Protein AF-0000000074814383 (afdb_homodimer)

pLDDT: mean 72.84, std 32.02, range [15.26, 98.88]

Organism: Zingiber officinale (NCBI:txid94328)

Radius of gyration: 35.26 Å; Cα contacts (8 Å, |Δi|>4): 944; chains: 2; bounding box: 101×92×84 Å

Foldseek 3Di:
DDDDDDPDDDDDDPDDPPPCVVVCPDDDDDDDDDCPVPVPPPPPPVPVCPVPPPPCPVPVPQPFDKDKDKWKWKAFDPLLPPVGQKDWPDQDPPLVQVQSAFIKMWGKTFIARDQDPPGDTFFIKTWMFHSHDSHHVKGKIWIKTAGCDDPQHPKIWTWIDMDDPDDAQDKDKIWTDAMDDVTGQKTFMKIKGFHDDDPTMTMIMIMTIITTD/DDDDDDDDPDDDPDDDPPPCPPPCPDDDDDDDDDDPPPPPPPPPPPPPPPPPPPPCPVPVPLPQDKDKDKWKWKAFDVVLPPPGQKDWPDQDPPLPQVASAFIKMWGKTFIARDQDPPGDTFFIKTWMFHRHDSHHVKGKTWIKTAGCDDPQHPKIWTWIDMDDPDDAQDKDKIWTDAMDDVTGQKTWMKIKGWHDDDPTMTMIMIMTIITHD

Secondary structure (DSSP, 8-state):
----------------------------------------------------------------EEEEEEEEEEEE-GGGGGG-SEEEEE--TT-SSSS-TT-EEEEEEEEESSSSTTSPEEEEEEEEEEE--SSSS-EEEEEEEEE-SGGGTT-EEEEEEEE----TT-EEEEEEEEEEGGGTTEEEEEEEEEEEE-SSEEEEEEEEEEEE-/-----------------------------------------------------------------EEEEEEEEEEE-GGGGGG-SEEEEE--TT-SSSS-TT-EEEEEEEEESSSSTTSPEEEEEEEEEEE--SSSS-EEEEEEEEE-SGGGTT-EEEEEEEE----TT-EEEEEEEEEEGGGTT-EEEEEEEEEEE-SSEEEEEEEEEEE--

Solvent-accessible surface area (backbone atoms only — not comparable to full-atom values): 23640 Å² total; per-residue (Å²): 142,72,97,72,86,80,88,61,87,81,78,83,80,82,69,67,89,62,82,62,77,67,76,68,75,71,86,83,82,78,81,83,72,81,73,74,72,71,76,70,72,71,70,70,69,71,69,71,71,71,68,71,72,68,68,73,68,65,68,64,77,46,60,77,40,79,45,78,48,72,35,17,40,45,36,28,34,60,77,40,53,90,70,30,29,36,44,72,76,32,74,53,81,77,58,74,69,75,11,48,47,29,20,28,35,38,37,56,24,44,22,17,65,38,90,51,90,83,38,58,71,38,30,33,44,38,40,36,38,36,21,18,22,73,81,38,63,19,26,36,30,47,37,33,42,39,26,69,35,75,96,49,43,79,15,31,37,32,34,38,33,62,41,69,78,61,60,81,65,41,76,46,58,22,9,23,50,25,35,35,70,88,29,49,62,23,26,16,34,34,39,38,26,38,76,45,77,59,86,38,35,40,32,28,41,35,41,36,41,37,36,31,87,129,87,82,86,78,87,90,75,91,74,89,72,94,72,87,71,91,66,85,69,79,74,76,77,74,76,81,83,91,84,87,84,80,83,77,74,77,70,74,77,72,76,69,74,71,73,70,71,73,70,73,69,74,66,69,70,66,67,63,70,71,40,59,75,40,76,44,78,48,71,36,17,41,45,35,27,34,60,78,39,53,92,69,30,28,34,44,70,40,37,72,61,80,76,59,77,67,76,11,48,48,62,21,28,34,23,25,39,23,44,24,17,6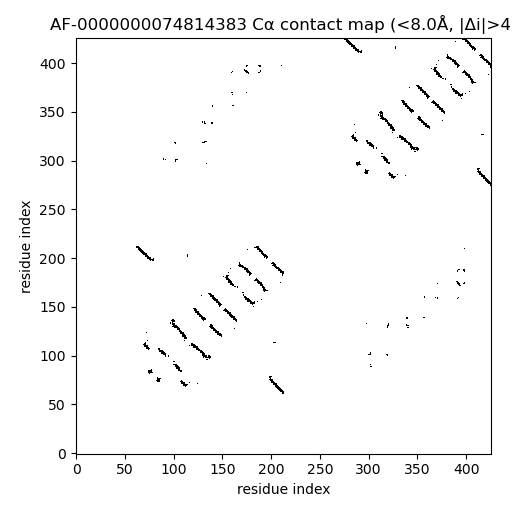7,38,89,52,91,82,39,59,70,37,29,33,43,27,25,38,35,35,22,70,25,79,82,38,63,18,28,45,28,46,38,33,43,39,27,70,35,76,97,47,43,77,15,32,38,29,35,40,33,61,40,67,79,61,59,81,66,40,76,49,64,29,38,30,48,14,7,19,71,88,30,46,40,22,33,43,38,34,38,38,26,37,76,45,76,59,84,38,36,39,32,28,42,36,42,38,41,38,37,34,87

InterPro domains:
  IPR004265 Dirigent protein [PF03018] (68-210)
  IPR004265 Dirigent protein [PTHR21495] (55-201)
  IPR044859 Allene oxide cyclase/Dirigent protein [G3DSA:2.40.480.10] (53-207)

Structure (mmCIF, N/CA/C/O backbone):
data_AF-0000000074814383-model_v1
#
loop_
_entity.id
_entity.type
_entity.pdbx_description
1 polymer 'Dirigent protein'
#
loop_
_atom_site.group_PDB
_atom_site.id
_atom_site.type_symbol
_atom_site.label_atom_id
_atom_site.label_alt_id
_atom_site.label_comp_id
_atom_site.label_asym_id
_atom_site.label_entity_id
_atom_site.label_seq_id
_atom_site.pdbx_PDB_ins_code
_atom_site.Cartn_x
_atom_site.Cartn_y
_atom_site.Cartn_z
_atom_site.occupancy
_atom_site.B_iso_or_equiv
_atom_site.auth_seq_id
_atom_site.auth_comp_id
_atom_site.auth_asym_id
_atom_site.auth_atom_id
_atom_site.pdbx_PDB_model_num
ATOM 1 N N . MET A 1 1 ? -51.219 -28.203 -26.156 1 17.48 1 MET A N 1
ATOM 2 C CA . MET A 1 1 ? -51.688 -29.484 -25.672 1 17.48 1 MET A CA 1
ATOM 3 C C . MET A 1 1 ? -51.25 -29.734 -24.234 1 17.48 1 MET A C 1
ATOM 5 O O . MET A 1 1 ? -52.062 -29.953 -23.344 1 17.48 1 MET A O 1
ATOM 9 N N . ALA A 1 2 ? -50.219 -30.625 -23.969 1 15.66 2 ALA A N 1
ATOM 10 C CA . ALA A 1 2 ? -50.094 -31.812 -23.125 1 15.66 2 ALA A CA 1
ATOM 11 C C . ALA A 1 2 ? -49.5 -31.453 -21.766 1 15.66 2 ALA A C 1
ATOM 13 O O . ALA A 1 2 ? -50 -31.906 -20.734 1 15.66 2 ALA A O 1
ATOM 14 N N . PHE A 1 3 ? -48.125 -31.188 -21.625 1 19.36 3 PHE A N 1
ATOM 15 C CA . PHE A 1 3 ? -47.438 -32.188 -20.797 1 19.36 3 PHE A CA 1
ATOM 16 C C . PHE A 1 3 ? -47.844 -32.031 -19.328 1 19.36 3 PHE A C 1
ATOM 18 O O . PHE A 1 3 ? -47.906 -30.922 -18.812 1 19.36 3 PHE A O 1
ATOM 25 N N . HIS A 1 4 ? -48.406 -33 -18.625 1 17.36 4 HIS A N 1
ATOM 26 C CA . HIS A 1 4 ? -48.969 -33.656 -17.453 1 17.36 4 HIS A CA 1
ATOM 27 C C . HIS A 1 4 ? -48 -33.562 -16.266 1 17.36 4 HIS A C 1
ATOM 29 O O . HIS A 1 4 ? -48.438 -33.312 -15.133 1 17.36 4 HIS A O 1
ATOM 35 N N . ASN A 1 5 ? -46.719 -34.094 -16.469 1 17.94 5 ASN A N 1
ATOM 36 C CA . ASN A 1 5 ? -46.375 -35.062 -15.43 1 17.94 5 ASN A CA 1
ATOM 37 C C . ASN A 1 5 ? -46.344 -34.406 -14.055 1 17.94 5 ASN A C 1
ATOM 39 O O . ASN A 1 5 ? -46.219 -33.188 -13.938 1 17.94 5 ASN A O 1
ATOM 43 N N . ALA A 1 6 ? -45.625 -35.125 -13.055 1 17.23 6 ALA A N 1
ATOM 44 C CA . ALA A 1 6 ? -45.625 -36 -11.898 1 17.23 6 ALA A CA 1
ATOM 45 C C . ALA A 1 6 ? -45 -35.344 -10.672 1 17.23 6 ALA A C 1
ATOM 47 O O . ALA A 1 6 ? -43.875 -34.906 -10.711 1 17.23 6 ALA A O 1
ATOM 48 N N . LEU A 1 7 ? -45.75 -34.531 -9.836 1 19.3 7 LEU A N 1
ATOM 49 C CA . LEU A 1 7 ? -45.781 -34.062 -8.461 1 19.3 7 LEU A CA 1
ATOM 50 C C . LEU A 1 7 ? -45.25 -35.125 -7.508 1 19.3 7 LEU A C 1
ATOM 52 O O . LEU A 1 7 ? -45.312 -34.938 -6.289 1 19.3 7 LEU A O 1
ATOM 56 N N . LEU A 1 8 ? -44.844 -36.406 -8.023 1 17.88 8 LEU A N 1
ATOM 57 C CA . LEU A 1 8 ? -45.062 -37.531 -7.117 1 17.88 8 LEU A CA 1
ATOM 58 C C . LEU A 1 8 ? -44.094 -37.438 -5.938 1 17.88 8 LEU A C 1
ATOM 60 O O . LEU A 1 8 ? -44.25 -38.156 -4.945 1 17.88 8 LEU A O 1
ATOM 64 N N . ILE A 1 9 ? -43 -36.781 -6.012 1 18.44 9 ILE A N 1
ATOM 65 C CA . ILE A 1 9 ? -42 -37.594 -5.309 1 18.44 9 ILE A CA 1
ATOM 66 C C . ILE A 1 9 ? -42.5 -37.906 -3.893 1 18.44 9 ILE A C 1
ATOM 68 O O . ILE A 1 9 ? -42.969 -37 -3.184 1 18.44 9 ILE A O 1
ATOM 72 N N . HIS A 1 10 ? -42.438 -39.219 -3.395 1 17.7 10 HIS A N 1
ATOM 73 C CA . HIS A 1 10 ? -42.812 -40.219 -2.434 1 17.7 10 HIS A CA 1
ATOM 74 C C . HIS A 1 10 ? -42.469 -39.812 -1.01 1 17.7 10 HIS A C 1
ATOM 76 O O . HIS A 1 10 ? -41.625 -38.938 -0.806 1 17.7 10 HIS A O 1
ATOM 82 N N . ALA A 1 11 ? -42.938 -40.625 0.045 1 18.5 11 ALA A N 1
ATOM 83 C CA . ALA A 1 11 ? -43.375 -41.062 1.364 1 18.5 11 ALA A CA 1
ATOM 84 C C . ALA A 1 11 ? -42.188 -41.281 2.295 1 18.5 11 ALA A C 1
ATOM 86 O O . ALA A 1 11 ? -42.375 -41.469 3.5 1 18.5 11 ALA A O 1
ATOM 87 N N . LEU A 1 12 ? -40.844 -41.312 1.783 1 18.94 12 LEU A N 1
ATOM 88 C CA . LEU A 1 12 ? -40.219 -42.375 2.561 1 18.94 12 LEU A CA 1
ATOM 89 C C . LEU A 1 12 ? -40.438 -42.156 4.055 1 18.94 12 LEU A C 1
ATOM 91 O O . LEU A 1 12 ? -40.625 -41.031 4.504 1 18.94 12 LEU A O 1
ATOM 95 N N . PHE A 1 13 ? -40.062 -43.25 4.871 1 19.45 13 PHE A N 1
ATOM 96 C CA . PHE A 1 13 ? -40.188 -44.156 6.02 1 19.45 13 PHE A CA 1
ATOM 97 C C . PHE A 1 13 ? -39.531 -43.562 7.25 1 19.45 13 PHE A C 1
ATOM 99 O O . PHE A 1 13 ? -38.312 -43.375 7.273 1 19.45 13 PHE A O 1
ATOM 106 N N . ILE A 1 14 ? -40.062 -42.5 7.926 1 20.95 14 ILE A N 1
ATOM 107 C CA . ILE A 1 14 ? -39.781 -41.938 9.25 1 20.95 14 ILE A CA 1
ATOM 108 C C . ILE A 1 14 ? -39.594 -43.062 10.258 1 20.95 14 ILE A C 1
ATOM 110 O O . ILE A 1 14 ? -39.781 -42.875 11.461 1 20.95 14 ILE A O 1
ATOM 114 N N . GLU A 1 15 ? -39.625 -44.375 9.656 1 20.7 15 GLU A N 1
ATOM 115 C CA . GLU A 1 15 ? -40.125 -45.344 10.617 1 20.7 15 GLU A CA 1
ATOM 116 C C . GLU A 1 15 ? -39.406 -45.219 11.961 1 20.7 15 GLU A C 1
ATOM 118 O O . GLU A 1 15 ? -38.375 -44.531 12.062 1 20.7 15 GLU A O 1
ATOM 123 N N . HIS A 1 16 ? -39.406 -46.375 12.75 1 21.62 16 HIS A N 1
ATOM 124 C CA . HIS A 1 16 ? -39.688 -47.062 14.008 1 21.62 16 HIS A CA 1
ATOM 125 C C . HIS A 1 16 ? -38.438 -47.125 14.883 1 21.62 16 HIS A C 1
ATOM 127 O O . HIS A 1 16 ? -38.406 -47.844 15.883 1 21.62 16 HIS A O 1
ATOM 133 N N . LEU A 1 17 ? -37.25 -46.531 14.469 1 21.17 17 LEU A N 1
ATOM 134 C CA . LEU A 1 17 ? -36.25 -47.188 15.281 1 21.17 17 LEU A CA 1
ATOM 135 C C . LEU A 1 17 ? -36.625 -47.156 16.766 1 21.17 17 LEU A C 1
ATOM 137 O O . LEU A 1 17 ? -36.875 -46.062 17.312 1 21.17 17 LEU A O 1
ATOM 141 N N . GLY A 1 18 ? -37.219 -48.094 17.328 1 20.77 18 GLY A N 1
ATOM 142 C CA . GLY A 1 18 ? -37.875 -48.719 18.453 1 20.77 18 GLY A CA 1
ATOM 143 C C . GLY A 1 18 ? -37.094 -48.594 19.75 1 20.77 18 GLY A C 1
ATOM 144 O O . GLY A 1 18 ? -37.375 -49.312 20.703 1 20.77 18 GLY A O 1
ATOM 145 N N . ILE A 1 19 ? -35.875 -47.938 19.656 1 19.91 19 ILE A N 1
ATOM 146 C CA . ILE A 1 19 ? -35.125 -48.406 20.812 1 19.91 19 ILE A CA 1
ATOM 147 C C . ILE A 1 19 ? -35.875 -48.031 22.094 1 19.91 19 ILE A C 1
ATOM 149 O O . ILE A 1 19 ? -36.125 -46.875 22.375 1 19.91 19 ILE A O 1
ATOM 153 N N . ASN A 1 20 ? -36.719 -48.75 22.422 1 20.67 20 ASN A N 1
ATOM 154 C CA . ASN A 1 20 ? -37.625 -48.781 23.594 1 20.67 20 ASN A CA 1
ATOM 155 C C . ASN A 1 20 ? -36.844 -48.719 24.891 1 20.67 20 ASN A C 1
ATOM 157 O O . ASN A 1 20 ? -36.094 -49.656 25.234 1 20.67 20 ASN A O 1
ATOM 161 N N . ILE A 1 21 ? -36.062 -47.719 25.031 1 19.41 21 ILE A N 1
ATOM 162 C CA . ILE A 1 21 ? -35.25 -47.812 26.25 1 19.41 21 ILE A CA 1
ATOM 163 C C . ILE A 1 21 ? -36.156 -48.094 27.453 1 19.41 21 ILE A C 1
ATOM 165 O O . ILE A 1 21 ? -36.969 -47.25 27.812 1 19.41 21 ILE A O 1
ATOM 169 N N . ALA A 1 22 ? -36.656 -49.219 27.344 1 18.52 22 ALA A N 1
ATOM 170 C CA . ALA A 1 22 ? -37.594 -49.688 28.375 1 18.52 22 ALA A CA 1
ATOM 171 C C . ALA A 1 22 ? -36.969 -49.562 29.766 1 18.52 22 ALA A C 1
ATOM 173 O O . ALA A 1 22 ? -35.875 -50.156 30 1 18.52 22 ALA A O 1
ATOM 174 N N . TYR A 1 23 ? -36.812 -48.312 30.281 1 19.41 23 TYR A N 1
ATOM 175 C CA . TYR A 1 23 ? -36.281 -48.156 31.625 1 19.41 23 TYR A CA 1
ATOM 176 C C . TYR A 1 23 ? -36.969 -49.156 32.594 1 19.41 23 TYR A C 1
ATOM 178 O O . TYR A 1 23 ? -38.156 -49.031 32.844 1 19.41 23 TYR A O 1
ATOM 186 N N . LEU A 1 24 ? -36.688 -50.375 32.219 1 18.77 24 LEU A N 1
ATOM 187 C CA . LEU A 1 24 ? -37.344 -51.375 33.062 1 18.77 24 LEU A CA 1
ATOM 188 C C . LEU A 1 24 ? -37.062 -51.125 34.531 1 18.77 24 LEU A C 1
ATOM 190 O O . LEU A 1 24 ? -35.906 -51.188 34.969 1 18.77 24 LEU A O 1
ATOM 194 N N . VAL A 1 25 ? -37.75 -50.188 35.125 1 23.28 25 VAL A N 1
ATOM 195 C CA . VAL A 1 25 ? -37.688 -49.938 36.562 1 23.28 25 VAL A CA 1
ATOM 196 C C . VAL A 1 25 ? -37.969 -51.219 37.312 1 23.28 25 VAL A C 1
ATOM 198 O O . VAL A 1 25 ? -39.094 -51.688 37.375 1 23.28 25 VAL A O 1
ATOM 201 N N . HIS A 1 26 ? -37.219 -52.312 36.844 1 19.89 26 HIS A N 1
ATOM 202 C CA . HIS A 1 26 ? -37.812 -53.469 37.5 1 19.89 26 HIS A CA 1
ATOM 203 C C . HIS A 1 26 ? -37.875 -53.25 39.031 1 19.89 26 HIS A C 1
ATOM 205 O O . HIS A 1 26 ? -37.438 -52.188 39.5 1 19.89 26 HIS A O 1
ATOM 211 N N . PRO A 1 27 ? -37.25 -54.375 39.688 1 21.23 27 PRO A N 1
ATOM 212 C CA . PRO A 1 27 ? -37.938 -55.375 40.5 1 21.23 27 PRO A CA 1
ATOM 213 C C . PRO A 1 27 ? -38.031 -54.969 41.969 1 21.23 27 PRO A C 1
ATOM 215 O O . PRO A 1 27 ? -39.125 -54.969 42.562 1 21.23 27 PRO A O 1
ATOM 218 N N . THR A 1 28 ? -37.062 -55.344 42.812 1 22.78 28 THR A N 1
ATOM 219 C CA . THR A 1 28 ? -37.156 -56.375 43.844 1 22.78 28 THR A CA 1
ATOM 220 C C . THR A 1 28 ? -37.344 -55.75 45.219 1 22.78 28 THR A C 1
ATOM 222 O O . THR A 1 28 ? -37 -54.594 45.438 1 22.78 28 THR A O 1
ATOM 225 N N . THR A 1 29 ? -37.781 -56.656 46.25 1 25.34 29 THR A N 1
ATOM 226 C CA . THR A 1 29 ? -38.469 -56.781 47.531 1 25.34 29 THR A CA 1
ATOM 227 C C . THR A 1 29 ? -37.625 -56.219 48.688 1 25.34 29 THR A C 1
ATOM 229 O O . THR A 1 29 ? -38.125 -55.969 49.781 1 25.34 29 THR A O 1
ATOM 232 N N . MET A 1 30 ? -36.219 -56.188 48.531 1 23.22 30 MET A N 1
ATOM 233 C CA . MET A 1 30 ? -35.562 -56.719 49.719 1 23.22 30 MET A CA 1
ATOM 234 C C . MET A 1 30 ? -35.812 -55.812 50.906 1 23.22 30 MET A C 1
ATOM 236 O O . MET A 1 30 ? -36.062 -54.625 50.75 1 23.22 30 MET A O 1
ATOM 240 N N . GLN A 1 31 ? -35.719 -56.5 52.156 1 26.08 31 GLN A N 1
ATOM 241 C CA . GLN A 1 31 ? -36.125 -56.312 53.531 1 26.08 31 GLN A CA 1
ATOM 242 C C . GLN A 1 31 ? -35.562 -55.031 54.125 1 26.08 31 GLN A C 1
ATOM 244 O O . GLN A 1 31 ? -34.719 -54.375 53.5 1 26.08 31 GLN A O 1
ATOM 249 N N . MET A 1 32 ? -35.312 -55.156 55.469 1 25.94 32 MET A N 1
ATOM 250 C CA . MET A 1 32 ? -35.656 -54.344 56.625 1 25.94 32 MET A CA 1
ATOM 251 C C . MET A 1 32 ? -34.625 -53.219 56.812 1 25.94 32 MET A C 1
ATOM 253 O O . MET A 1 32 ? -34.75 -52.406 57.719 1 25.94 32 MET A O 1
ATOM 257 N N . ALA A 1 33 ? -33.375 -53.469 56.406 1 26.64 33 ALA A N 1
ATOM 258 C CA . ALA A 1 33 ? -32.219 -52.938 57.125 1 26.64 33 ALA A CA 1
ATOM 259 C C . ALA A 1 33 ? -32.281 -51.406 57.188 1 26.64 33 ALA A C 1
ATOM 261 O O . ALA A 1 33 ? -32.75 -50.781 56.219 1 26.64 33 ALA A O 1
ATOM 262 N N . SER A 1 34 ? -32.062 -50.844 58.344 1 29.64 34 SER A N 1
ATOM 263 C CA . SER A 1 34 ? -32.125 -49.469 58.844 1 29.64 34 SER A CA 1
ATOM 264 C C . SER A 1 34 ? -31.203 -48.531 58.062 1 29.64 34 SER A C 1
ATOM 266 O O . SER A 1 34 ? -30.016 -48.844 57.906 1 29.64 34 SER A O 1
ATOM 268 N N . SER A 1 35 ? -31.641 -47.938 57.031 1 29.52 35 SER A N 1
ATOM 269 C CA . SER A 1 35 ? -30.938 -47.344 55.906 1 29.52 35 SER A CA 1
ATOM 270 C C . SER A 1 35 ? -30.172 -46.094 56.344 1 29.52 35 SER A C 1
ATOM 272 O O . SER A 1 35 ? -30.781 -45.094 56.781 1 29.52 35 SER A O 1
ATOM 274 N N . LEU A 1 36 ? -29.203 -46.25 57.312 1 30.02 36 LEU A N 1
ATOM 275 C CA . LEU A 1 36 ? -28.422 -45.094 57.719 1 30.02 36 LEU A CA 1
ATOM 276 C C . LEU A 1 36 ? -27.984 -44.281 56.5 1 30.02 36 LEU A C 1
ATOM 278 O O . LEU A 1 36 ? -27.375 -44.844 55.594 1 30.02 36 LEU A O 1
ATOM 282 N N . SER A 1 37 ? -28.859 -43.5 56.031 1 30.08 37 SER A N 1
ATOM 283 C CA . SER A 1 37 ? -28.688 -42.719 54.812 1 30.08 37 SER A CA 1
ATOM 284 C C . SER A 1 37 ? -27.438 -41.844 54.875 1 30.08 37 SER A C 1
ATOM 286 O O . SER A 1 37 ? -27.328 -40.969 55.75 1 30.08 37 SER A O 1
ATOM 288 N N . SER A 1 38 ? -26.234 -42.531 55.062 1 30.94 38 SER A N 1
ATOM 289 C CA . SER A 1 38 ? -25.016 -41.719 55.031 1 30.94 38 SER A CA 1
ATOM 290 C C . SER A 1 38 ? -25 -40.812 53.812 1 30.94 38 SER A C 1
ATOM 292 O O . SER A 1 38 ? -25.203 -41.25 52.688 1 30.94 38 SER A O 1
ATOM 294 N N . SER A 1 39 ? -25.672 -39.625 53.938 1 31.91 39 SER A N 1
ATOM 295 C CA . SER A 1 39 ? -25.609 -38.594 52.938 1 31.91 39 SER A CA 1
ATOM 296 C C . SER A 1 39 ? -24.188 -38.375 52.438 1 31.91 39 SER A C 1
ATOM 298 O O . SER A 1 39 ? -23.312 -37.969 53.188 1 31.91 39 SER A O 1
ATOM 300 N N . SER A 1 40 ? -23.609 -39.406 51.781 1 31.94 40 SER A N 1
ATOM 301 C CA . SER A 1 40 ? -22.344 -39.219 51.094 1 31.94 40 SER A CA 1
ATOM 302 C C . SER A 1 40 ? -22.391 -37.969 50.219 1 31.94 40 SER A C 1
ATOM 304 O O . SER A 1 40 ? -23.203 -37.844 49.312 1 31.94 40 SER A O 1
ATOM 306 N N . SER A 1 41 ? -22.344 -36.781 50.906 1 33.09 41 SER A N 1
ATOM 307 C CA . SER A 1 41 ? -22.094 -35.562 50.125 1 33.09 41 SER A CA 1
ATOM 308 C C . SER A 1 41 ? -21.078 -35.812 49.031 1 33.09 41 SER A C 1
ATOM 310 O O . SER A 1 41 ? -19.969 -36.281 49.281 1 33.09 41 SER A O 1
ATOM 312 N N . PHE A 1 42 ? -21.625 -36.312 47.906 1 33.22 42 PHE A N 1
ATOM 313 C CA . PHE A 1 42 ? -20.828 -36.312 46.688 1 33.22 42 PHE A CA 1
ATOM 314 C C . PHE A 1 42 ? -20.062 -35 46.531 1 33.22 42 PHE A C 1
ATOM 316 O O . PHE A 1 42 ? -20.672 -33.938 46.375 1 33.22 42 PHE A O 1
ATOM 323 N N . VAL A 1 43 ? -19.109 -34.844 47.438 1 30.98 43 VAL A N 1
ATOM 324 C CA . VAL A 1 43 ? -18.125 -33.844 47.031 1 30.98 43 VAL A CA 1
ATOM 325 C C . VAL A 1 43 ? -17.781 -34.031 45.531 1 30.98 43 VAL A C 1
ATOM 327 O O . VAL A 1 43 ? -17.172 -35.031 45.156 1 30.98 43 VAL A O 1
ATOM 330 N N . VAL A 1 44 ? -18.828 -33.688 44.688 1 30.58 44 VAL A N 1
ATOM 331 C CA . VAL A 1 44 ? -18.406 -33.5 43.312 1 30.58 44 VAL A CA 1
ATOM 332 C C . VAL A 1 44 ? -17.062 -32.781 43.281 1 30.58 44 VAL A C 1
ATOM 334 O O . VAL A 1 44 ? -16.953 -31.609 43.688 1 30.58 44 VAL A O 1
ATOM 337 N N . VAL A 1 45 ? -16.047 -33.531 43.75 1 29.16 45 VAL A N 1
ATOM 338 C CA . VAL A 1 45 ? -14.742 -33.031 43.312 1 29.16 45 VAL A CA 1
ATOM 339 C C . VAL A 1 45 ? -14.812 -32.625 41.844 1 29.16 45 VAL A C 1
ATOM 341 O O . VAL A 1 45 ? -14.977 -33.469 40.969 1 29.16 45 VAL A O 1
ATOM 344 N N . VAL A 1 46 ? -15.516 -31.438 41.656 1 30.25 46 VAL A N 1
ATOM 345 C CA . VAL A 1 46 ? -15.219 -30.766 40.406 1 30.25 46 VAL A CA 1
ATOM 346 C C . VAL A 1 46 ? -13.727 -30.891 40.094 1 30.25 46 VAL A C 1
ATOM 348 O O . VAL A 1 46 ? -12.898 -30.266 40.75 1 30.25 46 VAL A O 1
ATOM 351 N N . VAL A 1 47 ? -13.266 -32.156 39.938 1 30.58 47 VAL A N 1
ATOM 352 C CA . VAL A 1 47 ? -12.008 -32.219 39.188 1 30.58 47 VAL A CA 1
ATOM 353 C C . VAL A 1 47 ? -12.055 -31.219 38.031 1 30.58 47 VAL A C 1
ATOM 355 O O . VAL A 1 47 ? -12.789 -31.438 37.062 1 30.58 47 VAL A O 1
ATOM 358 N N . VAL A 1 48 ? -12.047 -29.922 38.406 1 30.86 48 VAL A N 1
ATOM 359 C CA . VAL A 1 48 ? -11.617 -28.969 37.375 1 30.86 48 VAL A CA 1
ATOM 360 C C . VAL A 1 48 ? -10.5 -29.578 36.531 1 30.86 48 VAL A C 1
ATOM 362 O O . VAL A 1 48 ? -9.398 -29.812 37.031 1 30.86 48 VAL A O 1
ATOM 365 N N . PHE A 1 49 ? -10.93 -30.656 35.719 1 31.52 49 PHE A N 1
ATOM 366 C CA . PHE A 1 49 ? -10.047 -30.984 34.594 1 31.52 49 PHE A CA 1
ATOM 367 C C . PHE A 1 49 ? -9.406 -29.719 34.031 1 31.52 49 PHE A C 1
ATOM 369 O O . PHE A 1 49 ? -10.078 -28.891 33.438 1 31.52 49 PHE A O 1
AT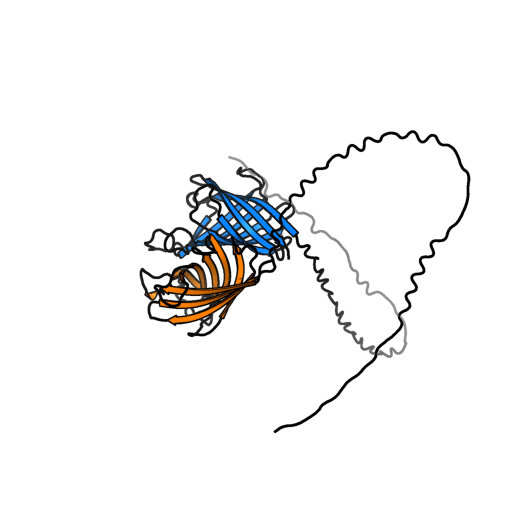OM 376 N N . LEU A 1 50 ? -8.539 -29.109 34.906 1 33.62 50 LEU A N 1
ATOM 377 C CA . LEU A 1 50 ? -7.559 -28.266 34.219 1 33.62 50 LEU A CA 1
ATOM 378 C C . LEU A 1 50 ? -7.023 -28.984 32.969 1 33.62 50 LEU A C 1
ATOM 380 O O . LEU A 1 50 ? -6.211 -29.906 33.062 1 33.62 50 LEU A O 1
ATOM 384 N N . LEU A 1 51 ? -8 -29.375 32.094 1 32.5 51 LEU A N 1
ATOM 385 C CA . LEU A 1 51 ? -7.426 -29.641 30.781 1 32.5 51 LEU A CA 1
ATOM 386 C C . LEU A 1 51 ? -6.352 -28.609 30.453 1 32.5 51 LEU A C 1
ATOM 388 O O . LEU A 1 51 ? -6.652 -27.422 30.281 1 32.5 51 LEU A O 1
ATOM 392 N N . PHE A 1 52 ? -5.191 -28.766 31.125 1 33.41 52 PHE A N 1
ATOM 393 C CA . PHE A 1 52 ? -3.996 -28.172 30.547 1 33.41 52 PHE A CA 1
ATOM 394 C C . PHE A 1 52 ? -3.967 -28.391 29.031 1 33.41 52 PHE A C 1
ATOM 396 O O . PHE A 1 52 ? -3.713 -29.5 28.562 1 33.41 52 PHE A O 1
ATOM 403 N N . PHE A 1 53 ? -4.938 -27.797 28.328 1 33.59 53 PHE A N 1
ATOM 404 C CA . PHE A 1 53 ? -4.586 -27.609 26.938 1 33.59 53 PHE A CA 1
ATOM 405 C C . PHE A 1 53 ? -3.145 -27.141 26.797 1 33.59 53 PHE A C 1
ATOM 407 O O . PHE A 1 53 ? -2.838 -25.984 27.078 1 33.59 53 PHE A O 1
ATOM 414 N N . THR A 1 54 ? -2.188 -28.016 27.125 1 33.91 54 THR A N 1
ATOM 415 C CA . THR A 1 54 ? -0.905 -27.734 26.484 1 33.91 54 THR A CA 1
ATOM 416 C C . THR A 1 54 ? -1.091 -27.406 25.016 1 33.91 54 THR A C 1
ATOM 418 O O . THR A 1 54 ? -1.513 -28.266 24.234 1 33.91 54 THR A O 1
ATOM 421 N N . SER A 1 55 ? -1.612 -26.219 24.781 1 34.72 55 SER A N 1
ATOM 422 C CA . SER A 1 55 ? -1.345 -25.75 23.422 1 34.72 55 SER A CA 1
ATOM 423 C C . SER A 1 55 ? 0.075 -26.094 22.984 1 34.72 55 SER A C 1
ATOM 425 O O . SER A 1 55 ? 1.046 -25.625 23.578 1 34.72 55 SER A O 1
ATOM 427 N N . LEU A 1 56 ? 0.303 -27.406 22.672 1 32.44 56 LEU A N 1
ATOM 428 C CA . LEU A 1 56 ? 1.468 -27.594 21.812 1 32.44 56 LEU A CA 1
ATOM 429 C C . LEU A 1 56 ? 1.61 -26.453 20.828 1 32.44 56 LEU A C 1
ATOM 431 O O . LEU A 1 56 ? 0.822 -26.344 19.875 1 32.44 56 LEU A O 1
ATOM 435 N N . CYS A 1 57 ? 1.851 -25.281 21.422 1 34 57 CYS A N 1
ATOM 436 C CA . CYS A 1 57 ? 2.496 -24.391 20.469 1 34 57 CYS A CA 1
ATOM 437 C C . CYS A 1 57 ? 3.619 -25.094 19.719 1 34 57 CYS A C 1
ATOM 439 O O . CYS A 1 57 ? 4.676 -25.359 20.297 1 34 57 CYS A O 1
ATOM 441 N N . THR A 1 58 ? 3.273 -26.266 19.078 1 31.48 58 THR A N 1
ATOM 442 C CA . THR A 1 58 ? 4.328 -26.641 18.141 1 31.48 58 THR A CA 1
ATOM 443 C C . THR A 1 58 ? 4.898 -25.391 17.453 1 31.48 58 THR A C 1
ATOM 445 O O . THR A 1 58 ? 4.18 -24.688 16.75 1 31.48 58 THR A O 1
ATOM 448 N N . ALA A 1 59 ? 5.723 -24.703 18.156 1 35.94 59 ALA A N 1
ATOM 449 C CA . ALA A 1 59 ? 6.605 -23.859 17.359 1 35.94 59 ALA A CA 1
ATOM 450 C C . ALA A 1 59 ? 6.965 -24.547 16.031 1 35.94 59 ALA A C 1
ATOM 452 O O . ALA A 1 59 ? 7.633 -25.578 16.016 1 35.94 59 ALA A O 1
ATOM 453 N N . GLN A 1 60 ? 5.969 -24.656 15.203 1 34.5 60 GLN A N 1
ATOM 454 C CA . GLN A 1 60 ? 6.48 -25.078 13.898 1 34.5 60 GLN A CA 1
ATOM 455 C C . GLN A 1 60 ? 7.871 -24.5 13.648 1 34.5 60 GLN A C 1
ATOM 457 O O . GLN A 1 60 ? 8.109 -23.312 13.852 1 34.5 60 GLN A O 1
ATOM 462 N N . SER A 1 61 ? 8.883 -25.141 14.055 1 36.19 61 SER A N 1
ATOM 463 C CA . SER A 1 61 ? 10.219 -24.812 13.578 1 36.19 61 SER A CA 1
ATOM 464 C C . SER A 1 61 ? 10.156 -24.062 12.25 1 36.19 61 SER A C 1
ATOM 466 O O . SER A 1 61 ? 9.664 -24.594 11.25 1 36.19 61 SER A O 1
ATOM 468 N N . GLY A 1 62 ? 9.625 -22.844 12.273 1 40.16 62 GLY A N 1
ATOM 469 C CA . GLY A 1 62 ? 9.727 -22 11.094 1 40.16 62 GLY A CA 1
ATOM 470 C C . GLY A 1 62 ? 10.992 -22.234 10.297 1 40.16 62 GLY A C 1
ATOM 471 O O . GLY A 1 62 ? 12.086 -21.844 10.719 1 40.16 62 GLY A O 1
ATOM 472 N N . THR A 1 63 ? 11.383 -23.391 9.953 1 40.44 63 THR A N 1
ATOM 473 C CA . THR A 1 63 ? 12.453 -23.484 8.969 1 40.44 63 THR A CA 1
ATOM 474 C C . THR A 1 63 ? 12.453 -22.25 8.07 1 40.44 63 THR A C 1
ATOM 476 O O . THR A 1 63 ? 11.391 -21.75 7.691 1 40.44 63 THR A O 1
ATOM 479 N N . ASP A 1 64 ? 13.367 -21.312 8.242 1 54.59 64 ASP A N 1
ATOM 480 C CA . ASP A 1 64 ? 13.766 -20.234 7.359 1 54.59 64 ASP A CA 1
ATOM 481 C C . ASP A 1 64 ? 13.547 -20.609 5.895 1 54.59 64 ASP A C 1
ATOM 483 O O . ASP A 1 64 ? 14.227 -21.484 5.367 1 54.59 64 ASP A O 1
ATOM 487 N N . GLY A 1 65 ? 12.297 -20.797 5.387 1 78.06 65 GLY A N 1
ATOM 488 C CA . GLY A 1 65 ? 12.008 -21.312 4.055 1 78.06 65 GLY A CA 1
ATOM 489 C C . GLY A 1 65 ? 11.672 -20.203 3.061 1 78.06 65 GLY A C 1
ATOM 490 O O . GLY A 1 65 ? 11.352 -19.094 3.451 1 78.06 65 GLY A O 1
ATOM 491 N N . TYR A 1 66 ? 12.352 -20.312 1.929 1 89.44 66 TYR A N 1
ATOM 492 C CA . TYR A 1 66 ? 12.094 -19.5 0.744 1 89.44 66 TYR A CA 1
ATOM 493 C C . TYR A 1 66 ? 11.195 -20.25 -0.241 1 89.44 66 TYR A C 1
ATOM 495 O O . TYR A 1 66 ? 11.336 -21.453 -0.435 1 89.44 66 TYR A O 1
ATOM 503 N N . LEU A 1 67 ? 10.219 -19.547 -0.647 1 94.81 67 LEU A N 1
ATOM 504 C CA . LEU A 1 67 ? 9.281 -20.109 -1.615 1 94.81 67 LEU A CA 1
ATOM 505 C C . LEU A 1 67 ? 9.023 -19.125 -2.752 1 94.81 67 LEU A C 1
ATOM 507 O O . LEU A 1 67 ? 8.828 -17.922 -2.514 1 94.81 67 LEU A O 1
ATOM 511 N N . HIS A 1 68 ? 9.195 -19.578 -3.957 1 96.94 68 HIS A N 1
ATOM 512 C CA . HIS A 1 68 ? 8.789 -18.812 -5.125 1 96.94 68 HIS A CA 1
ATOM 513 C C . HIS A 1 68 ? 7.574 -19.438 -5.801 1 96.94 68 HIS A C 1
ATOM 515 O O . HIS A 1 68 ? 7.605 -20.609 -6.184 1 96.94 68 HIS A O 1
ATOM 521 N N . LEU A 1 69 ? 6.523 -18.719 -5.953 1 97.56 69 LEU A N 1
ATOM 522 C CA . LEU A 1 69 ? 5.316 -19.141 -6.652 1 97.56 69 LEU A CA 1
ATOM 523 C C . LEU A 1 69 ? 5.039 -18.234 -7.848 1 97.56 69 LEU A C 1
ATOM 525 O O . LEU A 1 69 ? 5.23 -17.031 -7.773 1 97.56 69 LEU A O 1
ATOM 529 N N . ARG A 1 70 ? 4.559 -18.828 -8.93 1 98.12 70 ARG A N 1
ATOM 530 C CA . ARG A 1 70 ? 4.141 -18.078 -10.109 1 98.12 70 ARG A CA 1
ATOM 531 C C . ARG A 1 70 ? 2.707 -18.422 -10.5 1 98.12 70 ARG A C 1
ATOM 533 O O . ARG A 1 70 ? 2.357 -19.594 -10.602 1 98.12 70 ARG A O 1
ATOM 540 N N . PHE A 1 71 ? 1.904 -17.5 -10.781 1 97.94 71 PHE A N 1
ATOM 541 C CA . PHE A 1 71 ? 0.542 -17.641 -11.281 1 97.94 71 PHE A CA 1
ATOM 542 C C . PHE A 1 71 ? 0.131 -16.438 -12.102 1 97.94 71 PHE A C 1
ATOM 544 O O . PHE A 1 71 ? 0.912 -15.492 -12.258 1 97.94 71 PHE A O 1
ATOM 551 N N . TYR A 1 72 ? -1.069 -16.578 -12.625 1 98.62 72 TYR A N 1
ATOM 552 C CA . TYR A 1 72 ? -1.547 -15.523 -13.516 1 98.62 72 TYR A CA 1
ATOM 553 C C . TYR A 1 72 ? -2.885 -14.977 -13.031 1 98.62 72 TYR A C 1
ATOM 555 O O . TYR A 1 72 ? -3.812 -15.734 -12.75 1 98.62 72 TYR A O 1
ATOM 563 N N . ASN A 1 73 ? -2.912 -13.688 -12.891 1 98.69 73 ASN A N 1
ATOM 564 C CA . ASN A 1 73 ? -4.137 -12.961 -12.578 1 98.69 73 ASN A CA 1
ATOM 565 C C . ASN A 1 73 ? -4.961 -12.68 -13.836 1 98.69 73 ASN A C 1
ATOM 567 O O . ASN A 1 73 ? -4.461 -12.086 -14.789 1 98.69 73 ASN A O 1
ATOM 571 N N . HIS A 1 74 ? -6.207 -13.039 -13.844 1 98.38 74 HIS A N 1
ATOM 572 C CA . HIS A 1 74 ? -7.133 -12.797 -14.938 1 98.38 74 HIS A CA 1
ATOM 573 C C . HIS A 1 74 ? -8.234 -11.828 -14.523 1 98.38 74 HIS A C 1
ATOM 575 O O . HIS A 1 74 ? -9.117 -12.18 -13.742 1 98.38 74 HIS A O 1
ATOM 581 N N . GLU A 1 75 ? -8.18 -10.719 -15.094 1 97.75 75 GLU A N 1
ATOM 582 C CA . GLU A 1 75 ? -9.141 -9.664 -14.773 1 97.75 75 GLU A CA 1
ATOM 583 C C . GLU A 1 75 ? -10.062 -9.383 -15.953 1 97.75 75 GLU A C 1
ATOM 585 O O . GLU A 1 75 ? -9.617 -9.32 -17.094 1 97.75 75 GLU A O 1
ATOM 590 N N . ARG A 1 76 ? -11.328 -9.328 -15.664 1 97.19 76 ARG A N 1
ATOM 591 C CA . ARG A 1 76 ? -12.266 -8.68 -16.562 1 97.19 76 ARG A CA 1
ATOM 592 C C . ARG A 1 76 ? -12.477 -7.223 -16.188 1 97.19 76 ARG A C 1
ATOM 594 O O . ARG A 1 76 ? -13.047 -6.93 -15.133 1 97.19 76 ARG A O 1
ATOM 601 N N . VAL A 1 77 ? -12.055 -6.336 -17.047 1 93.5 77 VAL A N 1
ATOM 602 C CA . VAL A 1 77 ? -11.93 -4.922 -16.703 1 93.5 77 VAL A CA 1
ATOM 603 C C . VAL A 1 77 ? -13.32 -4.285 -16.625 1 93.5 77 VAL A C 1
ATOM 605 O O . VAL A 1 77 ? -14.328 -4.941 -16.891 1 93.5 77 VAL A O 1
ATOM 608 N N . LEU A 1 78 ? -13.32 -3.021 -16.266 1 87.88 78 LEU A N 1
ATOM 609 C CA . LEU A 1 78 ? -14.57 -2.293 -16.047 1 87.88 78 LEU A CA 1
ATOM 610 C C . LEU A 1 78 ? -15.414 -2.268 -17.312 1 87.88 78 LEU A C 1
ATOM 612 O O . LEU A 1 78 ? -16.641 -2.365 -17.25 1 87.88 78 LEU A O 1
ATOM 616 N N . SER A 1 79 ? -14.852 -2.141 -18.391 1 85.19 79 SER A N 1
ATOM 617 C CA . SER A 1 79 ? -15.547 -2.014 -19.656 1 85.19 79 SER A CA 1
ATOM 618 C C . SER A 1 79 ? -16.219 -3.326 -20.062 1 85.19 79 SER A C 1
ATOM 620 O O . SER A 1 79 ? -17 -3.367 -21 1 85.19 79 SER A O 1
ATOM 622 N N . SER A 1 80 ? -15.977 -4.297 -19.312 1 85 80 SER A N 1
ATOM 623 C CA . SER A 1 80 ? -16.578 -5.59 -19.609 1 85 80 SER A CA 1
ATOM 624 C C . SER A 1 80 ? -18.031 -5.648 -19.125 1 85 80 SER A C 1
ATOM 626 O O . SER A 1 80 ? -18.719 -6.645 -19.344 1 85 80 SER A O 1
ATOM 628 N N . GLY A 1 81 ? -18.453 -4.641 -18.484 1 88.44 81 GLY A N 1
ATOM 629 C CA . GLY A 1 81 ? -19.859 -4.543 -18.109 1 88.44 81 GLY A CA 1
ATOM 630 C C . GLY A 1 81 ? -20.219 -5.449 -16.953 1 88.44 81 GLY A C 1
ATOM 631 O O . GLY A 1 81 ? -19.547 -5.438 -15.906 1 88.44 81 GLY A O 1
ATOM 632 N N . PRO A 1 82 ? -21.219 -6.258 -17.203 1 88 82 PRO A N 1
ATOM 633 C CA . PRO A 1 82 ? -21.734 -7.055 -16.078 1 88 82 PRO A CA 1
ATOM 634 C C . PRO A 1 82 ? -20.781 -8.164 -15.656 1 88 82 PRO A C 1
ATOM 636 O O . PRO A 1 82 ? -20.891 -8.695 -14.547 1 88 82 PRO A O 1
ATOM 639 N N . ASN A 1 83 ? -19.922 -8.547 -16.484 1 92.44 83 ASN A N 1
ATOM 640 C CA . ASN A 1 83 ? -19 -9.625 -16.172 1 92.44 83 ASN A CA 1
ATOM 641 C C . ASN A 1 83 ? -17.703 -9.086 -15.578 1 92.44 83 ASN A C 1
ATOM 643 O O . ASN A 1 83 ? -16.766 -9.852 -15.328 1 92.44 83 ASN A O 1
ATOM 647 N N . ALA A 1 84 ? -17.75 -7.746 -15.359 1 96.12 84 ALA A N 1
ATOM 648 C CA . ALA A 1 84 ? -16.531 -7.137 -14.836 1 96.12 84 ALA A CA 1
ATOM 649 C C . ALA A 1 84 ? -16.172 -7.711 -13.469 1 96.12 84 ALA A C 1
ATOM 651 O O . ALA A 1 84 ? -17.047 -7.941 -12.633 1 96.12 84 ALA A O 1
ATOM 652 N N . THR A 1 85 ? -14.883 -7.984 -13.266 1 98.12 85 THR A N 1
ATOM 653 C CA . THR A 1 85 ? -14.406 -8.469 -11.977 1 98.12 85 THR A CA 1
ATOM 654 C C . THR A 1 85 ? -13.719 -7.355 -11.195 1 98.12 85 THR A C 1
ATOM 656 O O . THR A 1 85 ? -13.055 -7.609 -10.188 1 98.12 85 THR A O 1
ATOM 659 N N . VAL A 1 86 ? -13.703 -6.172 -11.68 1 96.94 86 VAL A N 1
ATOM 660 C CA . VAL A 1 86 ? -13.273 -4.938 -11.031 1 96.94 86 VAL A CA 1
ATOM 661 C C . VAL A 1 86 ? -14.352 -3.867 -11.18 1 96.94 86 VAL A C 1
ATOM 663 O O . VAL A 1 86 ? -14.938 -3.719 -12.258 1 96.94 86 VAL A O 1
ATOM 666 N N . VAL A 1 87 ? -14.648 -3.127 -10.109 1 96 87 VAL A N 1
ATOM 667 C CA . VAL A 1 87 ? -15.664 -2.082 -10.164 1 96 87 VAL A CA 1
ATOM 668 C C . VAL A 1 87 ? -15.227 -0.891 -9.312 1 96 87 VAL A C 1
ATOM 670 O O . VAL A 1 87 ? -14.445 -1.046 -8.367 1 96 87 VAL A O 1
ATOM 673 N N . TYR A 1 88 ? -15.773 0.271 -9.633 1 93.94 88 TYR A N 1
ATOM 674 C CA . TYR A 1 88 ? -15.633 1.424 -8.75 1 93.94 88 TYR A CA 1
ATOM 675 C C . TYR A 1 88 ? -16.562 1.31 -7.547 1 93.94 88 TYR A C 1
ATOM 677 O O . TYR A 1 88 ? -17.781 1.272 -7.695 1 93.94 88 TYR A O 1
ATOM 685 N N . ALA A 1 89 ? -15.969 1.186 -6.422 1 94.44 89 ALA A N 1
ATOM 686 C CA . ALA A 1 89 ? -16.781 1.304 -5.211 1 94.44 89 ALA A CA 1
ATOM 687 C C . ALA A 1 89 ? -17.062 2.766 -4.883 1 94.44 89 ALA A C 1
ATOM 689 O O . ALA A 1 89 ? -18.125 3.09 -4.352 1 94.44 89 ALA A O 1
ATOM 690 N N . VAL A 1 90 ? -16.094 3.623 -5.148 1 92.88 90 VAL A N 1
ATOM 691 C CA . VAL A 1 90 ? -16.203 5.074 -5.047 1 92.88 90 VAL A CA 1
ATOM 692 C C . VAL A 1 90 ? -15.625 5.727 -6.301 1 92.88 90 VAL A C 1
ATOM 694 O O . VAL A 1 90 ? -14.469 5.492 -6.652 1 92.88 90 VAL A O 1
ATOM 697 N N . GLU A 1 91 ? -16.438 6.402 -6.926 1 89.44 91 GLU A N 1
ATOM 698 C CA . GLU A 1 91 ? -16 7.254 -8.023 1 89.44 91 GLU A CA 1
ATOM 699 C C . GLU A 1 91 ? -16.156 8.734 -7.68 1 89.44 91 GLU A C 1
ATOM 701 O O . GLU A 1 91 ? -17.281 9.258 -7.684 1 89.44 91 GLU A O 1
ATOM 706 N N . ARG A 1 92 ? -15.031 9.266 -7.32 1 80.88 92 ARG A N 1
ATOM 707 C CA . ARG A 1 92 ? -15.133 10.664 -6.906 1 80.88 92 ARG A CA 1
ATOM 708 C C . ARG A 1 92 ? -15.422 11.57 -8.102 1 80.88 92 ARG A C 1
ATOM 710 O O . ARG A 1 92 ? -14.773 11.461 -9.141 1 80.88 92 ARG A O 1
ATOM 717 N N . ARG A 1 93 ? -16.5 12.289 -7.812 1 64.56 93 ARG A N 1
ATOM 718 C CA . ARG A 1 93 ? -16.969 13.242 -8.82 1 64.56 93 ARG A CA 1
ATOM 719 C C . ARG A 1 93 ? -16.156 14.531 -8.766 1 64.56 93 ARG A C 1
ATOM 721 O O . ARG A 1 93 ? -15.781 14.992 -7.684 1 64.56 93 ARG A O 1
ATOM 728 N N . GLY A 1 94 ? -15.703 15.016 -9.875 1 57.34 94 GLY A N 1
ATOM 729 C CA . GLY A 1 94 ? -15.148 16.359 -9.945 1 57.34 94 GLY A CA 1
ATOM 730 C C . GLY A 1 94 ? -13.633 16.375 -9.977 1 57.34 94 GLY A C 1
ATOM 731 O O . GLY A 1 94 ? -13.016 17.438 -9.867 1 57.34 94 GLY A O 1
ATOM 732 N N . SER A 1 95 ? -13.125 15.18 -9.602 1 54.09 95 SER A N 1
ATOM 733 C CA . SER A 1 95 ? -11.68 15.312 -9.664 1 54.09 95 SER A CA 1
ATOM 734 C C . SER A 1 95 ? -11.219 15.734 -11.055 1 54.09 95 SER A C 1
ATOM 736 O O . SER A 1 95 ? -11.672 15.188 -12.062 1 54.09 95 SER A O 1
ATOM 738 N N . THR A 1 96 ? -11.047 17 -11.055 1 46.88 96 THR A N 1
ATOM 739 C CA . THR A 1 96 ? -10.547 17.578 -12.297 1 46.88 96 THR A CA 1
ATOM 740 C C . THR A 1 96 ? -9.359 16.781 -12.828 1 46.88 96 THR A C 1
ATOM 742 O O . THR A 1 96 ? -8.938 16.969 -13.969 1 46.88 96 THR A O 1
ATOM 745 N N . SER A 1 97 ? -8.617 16.234 -11.961 1 53 97 SER A N 1
ATOM 746 C CA . SER A 1 97 ? -7.285 15.969 -12.484 1 53 97 SER A CA 1
ATOM 747 C C . SER A 1 97 ? -7.285 14.742 -13.391 1 53 97 SER A C 1
ATOM 749 O O . SER A 1 97 ? -6.383 14.57 -14.211 1 53 97 SER A O 1
ATOM 751 N N . GLY A 1 98 ? -8.5 14.211 -13.664 1 63.38 98 GLY A N 1
ATOM 752 C CA . GLY A 1 98 ? -8.445 13.047 -14.523 1 63.38 98 GLY A CA 1
ATOM 753 C C . GLY A 1 98 ? -7.602 11.922 -13.961 1 63.38 98 GLY A C 1
ATOM 754 O O . GLY A 1 98 ? -7.582 10.812 -14.508 1 63.38 98 GLY A O 1
ATOM 755 N N . ALA A 1 99 ? -6.809 12.086 -12.828 1 76.31 99 ALA A N 1
ATOM 756 C CA . ALA A 1 99 ? -5.852 11.094 -12.344 1 76.31 99 ALA A CA 1
ATOM 757 C C . ALA A 1 99 ? -6.539 10.047 -11.461 1 76.31 99 ALA A C 1
ATOM 759 O O . ALA A 1 99 ? -5.922 9.055 -11.07 1 76.31 99 ALA A O 1
ATOM 760 N N . GLY A 1 100 ? -7.879 10.148 -11.18 1 88.25 100 GLY A N 1
ATOM 761 C CA . GLY A 1 100 ? -8.578 9.172 -10.367 1 88.25 100 GLY A CA 1
ATOM 762 C C . GLY A 1 100 ? -8.289 9.312 -8.883 1 88.25 100 GLY A C 1
ATOM 763 O O . GLY A 1 100 ? -8.484 8.367 -8.117 1 88.25 100 GLY A O 1
ATOM 764 N N . PHE A 1 101 ? -7.746 10.5 -8.523 1 90.75 101 PHE A N 1
ATOM 765 C CA . PHE A 1 101 ? -7.43 10.766 -7.121 1 90.75 101 PHE A CA 1
ATOM 766 C C . PHE A 1 101 ? -8.68 10.68 -6.258 1 90.75 101 PHE A C 1
ATOM 768 O O . PHE A 1 101 ? -9.633 11.438 -6.457 1 90.75 101 PHE A O 1
ATOM 775 N N . GLY A 1 102 ? -8.656 9.656 -5.336 1 92.94 102 GLY A N 1
ATOM 776 C CA . GLY A 1 102 ? -9.789 9.484 -4.438 1 92.94 102 GLY A CA 1
ATOM 777 C C . GLY A 1 102 ? -10.727 8.375 -4.871 1 92.94 102 GLY A C 1
ATOM 778 O O . GLY A 1 102 ? -11.641 8.008 -4.129 1 92.94 102 GLY A O 1
ATOM 779 N N . ASN A 1 103 ? -10.516 7.883 -6.02 1 94.12 103 ASN A N 1
ATOM 780 C CA . ASN A 1 103 ? -11.32 6.738 -6.438 1 94.12 103 ASN A CA 1
ATOM 781 C C . ASN A 1 103 ? -10.953 5.48 -5.656 1 94.12 103 ASN A C 1
ATOM 783 O O . ASN A 1 103 ? -9.805 5.312 -5.242 1 94.12 103 ASN A O 1
ATOM 787 N N . LEU A 1 104 ? -11.969 4.664 -5.457 1 95.31 104 LEU A N 1
ATOM 788 C CA . LEU A 1 104 ? -11.773 3.346 -4.871 1 95.31 104 LEU A CA 1
ATOM 789 C C . LEU A 1 104 ? -12.312 2.254 -5.793 1 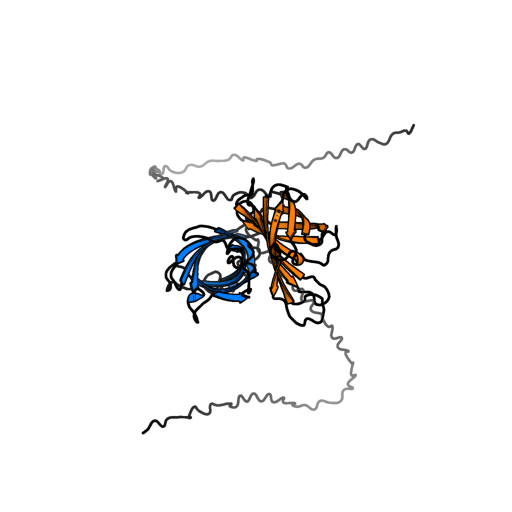95.31 104 LEU A C 1
ATOM 791 O O . LEU A 1 104 ? -13.469 2.309 -6.215 1 95.31 104 LEU A O 1
ATOM 795 N N . ILE A 1 105 ? -11.477 1.299 -6.09 1 95.69 105 ILE A N 1
ATOM 796 C CA . ILE A 1 105 ? -11.922 0.138 -6.852 1 95.69 105 ILE A CA 1
ATOM 797 C C . ILE A 1 105 ? -11.867 -1.108 -5.969 1 95.69 105 ILE A C 1
ATOM 799 O O . ILE A 1 105 ? -11.062 -1.188 -5.043 1 95.69 105 ILE A O 1
ATOM 803 N N . VAL A 1 106 ? -12.781 -2.021 -6.227 1 97.62 106 VAL A N 1
ATOM 804 C CA . VAL A 1 106 ? -12.781 -3.346 -5.613 1 97.62 106 VAL A CA 1
ATOM 805 C C . VAL A 1 106 ? -12.742 -4.418 -6.699 1 97.62 106 VAL A C 1
ATOM 807 O O . VAL A 1 106 ? -13.297 -4.234 -7.785 1 97.62 106 VAL A O 1
ATOM 810 N N . TYR A 1 107 ? -12.031 -5.52 -6.418 1 97.31 107 TYR A N 1
ATOM 811 C CA . TYR A 1 107 ? -11.906 -6.508 -7.48 1 97.31 107 TYR A CA 1
ATOM 812 C C . TYR A 1 107 ? -11.859 -7.922 -6.91 1 97.31 107 TYR A C 1
ATOM 814 O O . TYR A 1 107 ? -11.555 -8.109 -5.734 1 97.31 107 TYR A O 1
ATOM 822 N N . ASP A 1 108 ? -12.289 -8.836 -7.605 1 98.5 108 ASP A N 1
ATOM 823 C CA . ASP A 1 108 ? -12.25 -10.281 -7.438 1 98.5 108 ASP A CA 1
ATOM 824 C C . ASP A 1 108 ? -11.852 -10.977 -8.734 1 98.5 108 ASP A C 1
ATOM 826 O O . ASP A 1 108 ? -12.703 -11.266 -9.578 1 98.5 108 ASP A O 1
ATOM 830 N N . ASN A 1 109 ? -10.547 -11.289 -8.859 1 98.69 109 ASN A N 1
ATOM 831 C CA . ASN A 1 109 ? -10.008 -11.883 -10.07 1 98.69 109 ASN A CA 1
ATOM 832 C C . ASN A 1 109 ? -9.625 -13.344 -9.859 1 98.69 109 ASN A C 1
ATOM 834 O O . ASN A 1 109 ? -9.266 -13.742 -8.75 1 98.69 109 ASN A O 1
ATOM 838 N N . LEU A 1 110 ? -9.641 -14.078 -10.945 1 98.56 110 LEU A N 1
ATOM 839 C CA . LEU A 1 110 ? -9.172 -15.461 -10.875 1 98.56 110 LEU A CA 1
ATOM 840 C C . LEU A 1 110 ? -7.652 -15.531 -10.945 1 98.56 110 LEU A C 1
ATOM 842 O O . LEU A 1 110 ? -7.031 -14.805 -11.727 1 98.56 110 LEU A O 1
ATOM 846 N N . LEU A 1 111 ? -7.129 -16.359 -10.117 1 98.75 111 LEU A N 1
ATOM 847 C CA . LEU A 1 111 ? -5.742 -16.797 -10.258 1 98.75 111 LEU A CA 1
ATOM 848 C C . LEU A 1 111 ? -5.652 -18.125 -10.984 1 98.75 111 LEU A C 1
ATOM 850 O O . LEU A 1 111 ? -6.309 -19.094 -10.586 1 98.75 111 LEU A O 1
ATOM 854 N N . ARG A 1 112 ? -4.797 -18.156 -12.031 1 98.69 112 ARG A N 1
ATOM 855 C CA . ARG A 1 112 ? -4.664 -19.359 -12.836 1 98.69 112 ARG A CA 1
ATOM 856 C C . ARG A 1 112 ? -3.201 -19.781 -12.961 1 98.69 112 ARG A C 1
ATOM 858 O O . ARG A 1 112 ? -2.297 -18.969 -12.75 1 98.69 112 ARG A O 1
ATOM 865 N N . GLN A 1 113 ? -3.033 -21.031 -13.336 1 98.19 113 GLN A N 1
ATOM 866 C CA . GLN A 1 113 ? -1.689 -21.562 -13.516 1 98.19 113 GLN A CA 1
ATOM 867 C C . GLN A 1 113 ? -1.02 -20.984 -14.758 1 98.19 113 GLN A C 1
ATOM 869 O O . GLN A 1 113 ? 0.203 -20.828 -14.789 1 98.19 113 GLN A O 1
ATOM 874 N N . GLY A 1 114 ? -1.832 -20.656 -15.734 1 98.06 114 GLY A N 1
ATOM 875 C CA . GLY A 1 114 ? -1.258 -20.188 -16.984 1 98.06 114 GLY A CA 1
ATOM 876 C C . GLY A 1 114 ? -1.909 -18.922 -17.516 1 98.06 114 GLY A C 1
ATOM 877 O O . GLY A 1 114 ? -2.891 -18.438 -16.953 1 98.06 114 GLY A O 1
ATOM 878 N N . VAL A 1 115 ? -1.341 -18.438 -18.609 1 97.56 115 VAL A N 1
ATOM 879 C CA . VAL A 1 115 ? -1.771 -17.188 -19.234 1 97.56 115 VAL A CA 1
ATOM 880 C C . VAL A 1 115 ? -3.092 -17.391 -19.969 1 97.56 115 VAL A C 1
ATOM 882 O O . VAL A 1 115 ? -3.867 -16.453 -20.141 1 97.56 115 VAL A O 1
ATOM 885 N N . GLU A 1 116 ? -3.35 -18.688 -20.312 1 97.44 116 GLU A N 1
ATOM 886 C CA . GLU A 1 116 ? -4.566 -18.984 -21.062 1 97.44 116 GLU A CA 1
ATOM 887 C C . GLU A 1 116 ? -5.789 -18.984 -20.156 1 97.44 116 GLU A C 1
ATOM 889 O O . GLU A 1 116 ? -5.734 -19.5 -19.031 1 97.44 116 GLU A O 1
ATOM 894 N N . PRO A 1 117 ? -6.906 -18.422 -20.672 1 95.25 117 PRO A N 1
ATOM 895 C CA . PRO A 1 117 ? -8.094 -18.281 -19.828 1 95.25 117 PRO A CA 1
ATOM 896 C C . PRO A 1 117 ? -8.68 -19.625 -19.391 1 95.25 117 PRO A C 1
ATOM 898 O O . PRO A 1 117 ? -9.492 -19.672 -18.469 1 95.25 117 PRO A O 1
ATOM 901 N N . ASP A 1 118 ? -8.344 -20.672 -20.062 1 96.56 118 ASP A N 1
ATOM 902 C CA . ASP A 1 118 ? -8.883 -21.969 -19.688 1 96.56 118 ASP A CA 1
ATOM 903 C C . ASP A 1 118 ? -7.887 -22.75 -18.844 1 96.56 118 ASP A C 1
ATOM 905 O O . ASP A 1 118 ? -8.125 -23.922 -18.516 1 96.56 118 ASP A O 1
ATOM 909 N N . SER A 1 119 ? -6.84 -22.156 -18.516 1 97.94 119 SER A N 1
ATOM 910 C CA . SER A 1 119 ? -5.887 -22.828 -17.641 1 97.94 119 SER A CA 1
ATOM 911 C C . SER A 1 119 ? -6.477 -23.047 -16.25 1 97.94 119 SER A C 1
ATOM 913 O O . SER A 1 119 ? -7.402 -22.344 -15.836 1 97.94 119 SER A O 1
ATOM 915 N N . PRO A 1 120 ? -5.996 -24.047 -15.469 1 98.38 120 PRO A N 1
ATOM 916 C CA . PRO A 1 120 ? -6.562 -24.375 -14.164 1 98.38 120 PRO A CA 1
ATOM 917 C C . PRO A 1 120 ? -6.547 -23.203 -13.195 1 98.38 120 PRO A C 1
ATOM 919 O O . PRO A 1 120 ? -5.574 -22.438 -13.156 1 98.38 120 PRO A O 1
ATOM 922 N N . ILE A 1 121 ? -7.648 -23.141 -12.492 1 98.56 121 ILE A N 1
ATOM 923 C CA . ILE A 1 121 ? -7.777 -22.125 -11.445 1 98.56 121 ILE A CA 1
ATOM 924 C C . ILE A 1 121 ? -7.051 -22.578 -10.188 1 98.56 121 ILE A C 1
ATOM 926 O O . ILE A 1 121 ? -7.223 -23.719 -9.742 1 98.56 121 ILE A O 1
ATOM 930 N N . VAL A 1 122 ? -6.25 -21.719 -9.602 1 98.62 122 VAL A N 1
ATOM 931 C CA . VAL A 1 122 ? -5.531 -22.094 -8.391 1 98.62 122 VAL A CA 1
ATOM 932 C C . VAL A 1 122 ? -6.016 -21.25 -7.219 1 98.62 122 VAL A C 1
ATOM 934 O O . VAL A 1 122 ? -5.688 -21.516 -6.062 1 98.62 122 VAL A O 1
ATOM 937 N N . GLY A 1 123 ? -6.742 -20.156 -7.414 1 98.75 123 GLY A N 1
ATOM 938 C CA . GLY A 1 123 ? -7.227 -19.297 -6.348 1 98.75 123 GLY A CA 1
ATOM 939 C C . GLY A 1 123 ? -7.844 -18 -6.855 1 98.75 123 GLY A C 1
ATOM 940 O O . GLY A 1 123 ? -8.422 -17.969 -7.945 1 98.75 123 GLY A O 1
ATOM 941 N N . ARG A 1 124 ? -7.82 -17.031 -5.965 1 98.81 124 ARG A N 1
ATOM 942 C CA . ARG A 1 124 ? -8.414 -15.734 -6.258 1 98.81 124 ARG A CA 1
ATOM 943 C C . ARG A 1 124 ? -7.52 -14.594 -5.77 1 98.81 124 ARG A C 1
ATOM 945 O O . ARG A 1 124 ? -6.867 -14.719 -4.73 1 98.81 124 ARG A O 1
ATOM 952 N N . ASN A 1 125 ? -7.457 -13.578 -6.547 1 98.75 125 ASN A N 1
ATOM 953 C CA . ASN A 1 125 ? -6.914 -12.281 -6.176 1 98.75 125 ASN A CA 1
ATOM 954 C C . ASN A 1 125 ? -8.023 -11.297 -5.809 1 98.75 125 ASN A C 1
ATOM 956 O O . ASN A 1 125 ? -8.727 -10.797 -6.684 1 98.75 125 ASN A O 1
ATOM 960 N N . GLN A 1 126 ? -8.141 -11.023 -4.453 1 98.75 126 GLN A N 1
ATOM 961 C CA . GLN A 1 126 ? -9.234 -10.211 -3.93 1 98.75 126 GLN A CA 1
ATOM 962 C C . GLN A 1 126 ? -8.703 -9.016 -3.15 1 98.75 126 GLN A C 1
ATOM 964 O O . GLN A 1 126 ? -7.781 -9.148 -2.348 1 98.75 126 GLN A O 1
ATOM 969 N N . GLY A 1 127 ? -9.281 -7.863 -3.514 1 98.38 127 GLY A N 1
ATOM 970 C CA . GLY A 1 127 ? -8.828 -6.711 -2.752 1 98.38 127 GLY A CA 1
ATOM 971 C C . GLY A 1 127 ? -9.383 -5.398 -3.27 1 98.38 127 GLY A C 1
ATOM 972 O O . GLY A 1 127 ? -10.492 -5.355 -3.814 1 98.38 127 GLY A O 1
ATOM 973 N N . MET A 1 128 ? -8.633 -4.344 -2.969 1 97.81 128 MET A N 1
ATOM 974 C CA . MET A 1 128 ? -9.047 -3.002 -3.367 1 97.81 128 MET A CA 1
ATOM 975 C C . MET A 1 128 ? -7.84 -2.174 -3.809 1 97.81 128 MET A C 1
ATOM 977 O O . MET A 1 128 ? -6.699 -2.502 -3.479 1 97.81 128 MET A O 1
ATOM 981 N N . GLY A 1 129 ? -8.102 -1.224 -4.637 1 96.81 129 GLY A N 1
ATOM 982 C CA . GLY A 1 129 ? -7.18 -0.167 -5.023 1 96.81 129 GLY A CA 1
ATOM 983 C C . GLY A 1 129 ? -7.73 1.225 -4.77 1 96.81 129 GLY A C 1
ATOM 984 O O . GLY A 1 129 ? -8.914 1.48 -4.988 1 96.81 129 GLY A O 1
ATOM 985 N N . VAL A 1 130 ? -6.891 2.064 -4.309 1 96.56 130 VAL A N 1
ATOM 986 C CA . VAL A 1 130 ? -7.254 3.451 -4.031 1 96.56 130 VAL A CA 1
ATOM 987 C C . VAL A 1 130 ? -6.398 4.391 -4.883 1 96.56 130 VAL A C 1
ATOM 989 O O . VAL A 1 130 ? -5.168 4.309 -4.863 1 96.56 130 VAL A O 1
ATOM 992 N N . GLY A 1 131 ? -7.094 5.266 -5.684 1 95.5 131 GLY A N 1
ATOM 993 C CA . GLY A 1 131 ? -6.352 6.309 -6.371 1 95.5 131 GLY A CA 1
ATOM 994 C C . GLY A 1 131 ? -5.762 7.34 -5.43 1 95.5 131 GLY A C 1
ATOM 995 O O . GLY A 1 131 ? -6.426 8.312 -5.074 1 95.5 131 GLY A O 1
ATOM 996 N N . SER A 1 132 ? -4.465 7.137 -5.137 1 96.06 132 SER A N 1
ATOM 997 C CA . SER A 1 132 ? -3.814 8 -4.156 1 96.06 132 SER A CA 1
ATOM 998 C C . SER A 1 132 ? -2.654 8.773 -4.781 1 96.06 132 SER A C 1
ATOM 1000 O O . SER A 1 132 ? -1.611 8.953 -4.148 1 96.06 132 SER A O 1
ATOM 1002 N N . SER A 1 133 ? -2.762 9.117 -5.941 1 93.56 133 SER A N 1
ATOM 1003 C CA . SER A 1 133 ? -1.866 10.031 -6.641 1 93.56 133 SER A CA 1
ATOM 1004 C C . SER A 1 133 ? -2.635 11.195 -7.25 1 93.56 133 SER A C 1
ATOM 1006 O O . SER A 1 133 ? -3.641 10.992 -7.934 1 93.56 133 SER A O 1
ATOM 1008 N N . VAL A 1 134 ? -2.131 12.391 -7.023 1 90.25 134 VAL A N 1
ATOM 1009 C CA . VAL A 1 134 ? -2.787 13.57 -7.578 1 90.25 134 VAL A CA 1
ATOM 1010 C C . VAL A 1 134 ? -2.412 13.727 -9.047 1 90.25 134 VAL A C 1
ATOM 1012 O O . VAL A 1 134 ? -3.111 14.398 -9.805 1 90.25 134 VAL A O 1
ATOM 1015 N N . ALA A 1 135 ? -1.35 13.055 -9.422 1 87.5 135 ALA A N 1
ATOM 1016 C CA . ALA A 1 135 ? -0.767 13.344 -10.734 1 87.5 135 ALA A CA 1
ATOM 1017 C C . ALA A 1 135 ? -1.117 12.258 -11.742 1 87.5 135 ALA A C 1
ATOM 1019 O O . ALA A 1 135 ? -1.224 12.523 -12.945 1 87.5 135 ALA A O 1
ATOM 1020 N N . GLU A 1 136 ? -1.242 11.039 -11.258 1 89 136 GLU A N 1
ATOM 1021 C CA . GLU A 1 136 ? -1.412 9.906 -12.164 1 89 136 GLU A CA 1
ATOM 1022 C C . GLU A 1 136 ? -2.494 8.961 -11.664 1 89 136 GLU A C 1
ATOM 1024 O O . GLU A 1 136 ? -2.85 8.977 -10.484 1 89 136 GLU A O 1
ATOM 1029 N N . ASN A 1 137 ? -2.943 8.18 -12.602 1 88.06 137 ASN A N 1
ATOM 1030 C CA . ASN A 1 137 ? -3.869 7.109 -12.234 1 88.06 137 ASN A CA 1
ATOM 1031 C C . ASN A 1 137 ? -3.148 5.949 -11.555 1 88.06 137 ASN A C 1
ATOM 1033 O O . ASN A 1 137 ? -3.051 4.859 -12.125 1 88.06 137 ASN A O 1
ATOM 1037 N N . SER A 1 138 ? -2.662 6.195 -10.438 1 92.88 138 SER A N 1
ATOM 1038 C CA . SER A 1 138 ? -1.897 5.262 -9.617 1 92.88 138 SER A CA 1
ATOM 1039 C C . SER A 1 138 ? -2.244 5.418 -8.141 1 92.88 138 SER A C 1
ATOM 1041 O O . SER A 1 138 ? -3.01 6.309 -7.766 1 92.88 138 SER A O 1
ATOM 1043 N N . GLY A 1 139 ? -1.775 4.406 -7.395 1 95.81 139 GLY A N 1
ATOM 1044 C CA . GLY A 1 139 ? -2.086 4.531 -5.98 1 95.81 139 GLY A CA 1
ATOM 1045 C C . GLY A 1 139 ? -1.73 3.291 -5.18 1 95.81 139 GLY A C 1
ATOM 1046 O O . GLY A 1 139 ? -0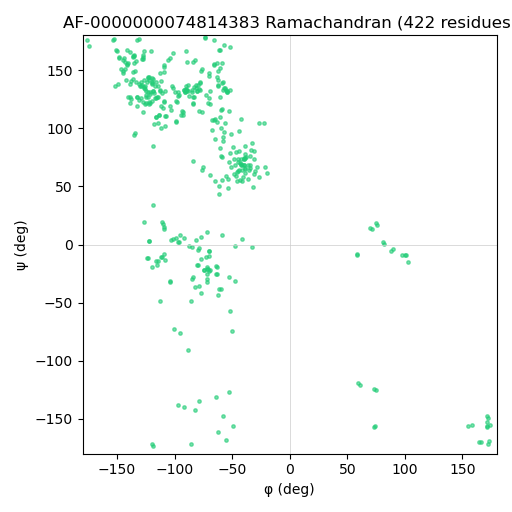.691 2.672 -5.418 1 95.81 139 GLY A O 1
ATOM 1047 N N . LEU A 1 140 ? -2.527 3.076 -4.176 1 97.44 140 LEU A N 1
ATOM 1048 C CA . LEU A 1 140 ? -2.316 2.021 -3.193 1 97.44 140 LEU A CA 1
ATOM 1049 C C . LEU A 1 140 ? -3.242 0.838 -3.459 1 97.44 140 LEU A C 1
ATOM 1051 O O . LEU A 1 140 ? -4.426 1.023 -3.752 1 97.44 140 LEU A O 1
ATOM 1055 N N . THR A 1 141 ? -2.654 -0.359 -3.354 1 97.75 141 THR A N 1
ATOM 1056 C CA . THR A 1 141 ? -3.463 -1.572 -3.379 1 97.75 141 THR A CA 1
ATOM 1057 C C . THR A 1 141 ? -3.289 -2.365 -2.088 1 97.75 141 THR A C 1
ATOM 1059 O O . THR A 1 141 ? -2.184 -2.453 -1.55 1 97.75 141 THR A O 1
ATOM 1062 N N . ILE A 1 142 ? -4.328 -2.889 -1.593 1 98.25 142 ILE A N 1
ATOM 1063 C CA . ILE A 1 142 ? -4.395 -3.871 -0.516 1 98.25 142 ILE A CA 1
ATOM 1064 C C . ILE A 1 142 ? -5.172 -5.098 -0.985 1 98.25 142 ILE A C 1
ATOM 1066 O O . ILE A 1 142 ? -6.344 -4.996 -1.354 1 98.25 142 ILE A O 1
ATOM 1070 N N . LEU A 1 143 ? -4.441 -6.242 -0.899 1 98.5 143 LEU A N 1
ATOM 1071 C CA . LEU A 1 143 ? -5.098 -7.414 -1.471 1 98.5 143 LEU A CA 1
ATOM 1072 C C . LEU A 1 143 ? -4.645 -8.688 -0.764 1 98.5 143 LEU A C 1
ATOM 1074 O O . LEU A 1 143 ? -3.719 -8.656 0.048 1 98.5 143 LEU A O 1
ATOM 1078 N N . GLN A 1 144 ? -5.379 -9.734 -1.038 1 98.75 144 GLN A N 1
ATOM 1079 C CA . GLN A 1 144 ? -4.988 -11.078 -0.631 1 98.75 144 GLN A CA 1
ATOM 1080 C C . GLN A 1 144 ? -5.051 -12.055 -1.808 1 98.75 144 GLN A C 1
ATOM 1082 O O . GLN A 1 144 ? -5.934 -11.945 -2.662 1 98.75 144 GLN A O 1
ATOM 1087 N N . LEU A 1 145 ? -4.121 -12.875 -1.845 1 98.88 145 LEU A N 1
ATOM 1088 C CA . LEU A 1 145 ? -4.176 -14.062 -2.691 1 98.88 145 LEU A CA 1
ATOM 1089 C C . LEU A 1 145 ? -4.703 -15.258 -1.912 1 98.88 145 LEU A C 1
ATOM 1091 O O . LEU A 1 145 ? -4.051 -15.734 -0.978 1 98.88 145 LEU A O 1
ATOM 1095 N N . VAL A 1 146 ? -5.875 -15.664 -2.301 1 98.81 146 VAL A N 1
ATOM 1096 C CA . VAL A 1 146 ? -6.543 -16.766 -1.611 1 98.81 146 VAL A CA 1
ATOM 1097 C C . VAL A 1 146 ? -6.43 -18.047 -2.439 1 98.81 146 VAL A C 1
ATOM 1099 O O . VAL A 1 146 ? -7.004 -18.141 -3.527 1 98.81 146 VAL A O 1
ATOM 1102 N N . PHE A 1 147 ? -5.777 -19 -1.925 1 98.69 147 PHE A N 1
ATOM 1103 C CA . PHE A 1 147 ? -5.59 -20.234 -2.664 1 98.69 147 PHE A CA 1
ATOM 1104 C C . PHE A 1 147 ? -6.727 -21.219 -2.383 1 98.69 147 PHE A C 1
ATOM 1106 O O . PHE A 1 147 ? -7.078 -21.453 -1.225 1 98.69 147 PHE A O 1
ATOM 1113 N N . THR A 1 148 ? -7.242 -21.766 -3.5 1 98.56 148 THR A N 1
ATOM 1114 C CA . THR A 1 148 ? -8.43 -22.609 -3.375 1 98.56 148 THR A CA 1
ATOM 1115 C C . THR A 1 148 ? -8.172 -24 -3.932 1 98.56 148 THR A C 1
ATOM 1117 O O . THR A 1 148 ? -9.086 -24.828 -4.027 1 98.56 148 THR A O 1
ATOM 1120 N N . ALA A 1 149 ? -6.996 -24.281 -4.371 1 97.88 149 ALA A N 1
ATOM 1121 C CA . ALA A 1 149 ? -6.641 -25.578 -4.926 1 97.88 149 ALA A CA 1
ATOM 1122 C C . ALA A 1 149 ? -5.176 -25.922 -4.645 1 97.88 149 ALA A C 1
ATOM 1124 O O . ALA A 1 149 ? -4.383 -25.031 -4.309 1 97.88 149 ALA A O 1
ATOM 1125 N N . GLY A 1 150 ? -4.91 -27.203 -4.773 1 95.69 150 GLY A N 1
ATOM 1126 C CA . GLY A 1 150 ? -3.529 -27.656 -4.695 1 95.69 150 GLY A CA 1
ATOM 1127 C C . GLY A 1 150 ? -2.963 -27.625 -3.291 1 95.69 150 GLY A C 1
ATOM 1128 O O . GLY A 1 150 ? -3.711 -27.656 -2.312 1 95.69 150 GLY A O 1
ATOM 1129 N N . GLU A 1 151 ? -1.652 -27.562 -3.225 1 94.88 151 GLU A N 1
ATOM 1130 C CA . GLU A 1 151 ? -0.882 -27.688 -1.989 1 94.88 151 GLU A CA 1
ATOM 1131 C C . GLU A 1 151 ? -1.215 -26.547 -1.02 1 94.88 151 GLU A C 1
ATOM 1133 O O . GLU A 1 151 ? -1.143 -26.734 0.198 1 94.88 151 GLU A O 1
ATOM 1138 N N . TYR A 1 152 ? -1.662 -25.438 -1.524 1 97.06 152 TYR A N 1
ATOM 1139 C CA . TYR A 1 152 ? -1.825 -24.266 -0.68 1 97.06 152 TYR A CA 1
ATOM 1140 C C . TYR A 1 152 ? -3.301 -23.953 -0.454 1 97.06 152 TYR A C 1
ATOM 1142 O O . TYR A 1 152 ? -3.648 -22.891 0.054 1 97.06 152 TYR A O 1
ATOM 1150 N N . ASN A 1 153 ? -4.066 -24.891 -0.761 1 98 153 ASN A N 1
ATOM 1151 C CA . ASN A 1 153 ? -5.504 -24.734 -0.562 1 98 153 ASN A CA 1
ATOM 1152 C C . ASN A 1 153 ? -5.832 -24.359 0.88 1 98 153 ASN A C 1
ATOM 1154 O O . ASN A 1 153 ? -5.324 -24.969 1.818 1 98 153 ASN A O 1
ATOM 1158 N N . GLY A 1 154 ? -6.695 -23.344 1.024 1 98.12 154 GLY A N 1
ATOM 1159 C CA . GLY A 1 154 ? -7.113 -22.906 2.348 1 98.12 154 GLY A CA 1
ATOM 1160 C C . GLY A 1 154 ? -6.191 -21.859 2.951 1 98.12 154 GLY A C 1
ATOM 1161 O O . GLY A 1 154 ? -6.488 -21.297 4.008 1 98.12 154 GLY A O 1
ATOM 1162 N N . SER A 1 155 ? -5.086 -21.562 2.283 1 98.44 155 SER A N 1
ATOM 1163 C CA . SER A 1 155 ? -4.117 -20.578 2.736 1 98.44 155 SER A CA 1
ATOM 1164 C C . SER A 1 155 ? -4.23 -19.281 1.934 1 98.44 155 SER A C 1
ATOM 1166 O O . SER A 1 155 ? -4.836 -19.266 0.86 1 98.44 155 SER A O 1
ATOM 1168 N N . SER A 1 156 ? -3.697 -18.219 2.508 1 98.75 156 SER A N 1
ATOM 1169 C CA . SER A 1 156 ? -3.705 -16.938 1.794 1 98.75 156 SER A CA 1
ATOM 1170 C C . SER A 1 156 ? -2.439 -16.141 2.08 1 98.75 156 SER A C 1
ATOM 1172 O O . SER A 1 156 ? -1.755 -16.391 3.076 1 98.75 156 SER A O 1
ATOM 1174 N N . ILE A 1 157 ? -2.168 -15.234 1.184 1 98.38 157 ILE A N 1
ATOM 1175 C CA . ILE A 1 157 ? -1.084 -14.266 1.322 1 98.38 157 ILE A CA 1
ATOM 1176 C C . ILE A 1 157 ? -1.655 -12.852 1.325 1 98.38 157 ILE A C 1
ATOM 1178 O O . ILE A 1 157 ? -2.504 -12.516 0.495 1 98.38 157 ILE A O 1
ATOM 1182 N N . ALA A 1 158 ? -1.202 -12.039 2.311 1 98.81 158 ALA A N 1
ATOM 1183 C CA . ALA A 1 158 ? -1.56 -10.625 2.355 1 98.81 158 ALA A CA 1
ATOM 1184 C C . ALA A 1 158 ? -0.53 -9.773 1.615 1 98.81 158 ALA A C 1
ATOM 1186 O O . ALA A 1 158 ? 0.676 -9.945 1.8 1 98.81 158 ALA A O 1
ATOM 1187 N N . VAL A 1 159 ? -1.002 -8.883 0.739 1 98.75 159 VAL A N 1
ATOM 1188 C CA . VAL A 1 159 ? -0.131 -8.062 -0.098 1 98.75 159 VAL A CA 1
ATOM 1189 C C . VAL A 1 159 ? -0.567 -6.602 -0.022 1 98.75 159 VAL A C 1
ATOM 1191 O O . VAL A 1 159 ? -1.764 -6.305 -0.026 1 98.75 159 VAL A O 1
ATOM 1194 N N . GLN A 1 160 ? 0.39 -5.727 0.072 1 98.62 160 GLN A N 1
ATOM 1195 C CA . GLN A 1 160 ? 0.183 -4.285 0.058 1 98.62 160 GLN A CA 1
ATOM 1196 C C . GLN A 1 160 ? 1.247 -3.584 -0.782 1 98.62 160 GLN A C 1
ATOM 1198 O O . GLN A 1 160 ? 2.426 -3.943 -0.727 1 98.62 160 GLN A O 1
ATOM 1203 N N . GLY A 1 161 ? 0.801 -2.564 -1.604 1 97.31 161 GLY A N 1
ATOM 1204 C CA . GLY A 1 161 ? 1.795 -1.806 -2.344 1 97.31 161 GLY A CA 1
ATOM 1205 C C . GLY A 1 161 ? 1.198 -0.98 -3.469 1 97.31 161 GLY A C 1
ATOM 1206 O O . GLY A 1 161 ? -0.023 -0.842 -3.564 1 97.31 161 GLY A O 1
ATOM 1207 N N . PRO A 1 162 ? 2.027 -0.458 -4.254 1 94.88 162 PRO A N 1
ATOM 1208 C CA . PRO A 1 162 ? 1.561 0.453 -5.301 1 94.88 162 PRO A CA 1
ATOM 1209 C C . PRO A 1 162 ? 0.907 -0.279 -6.473 1 94.88 162 PRO A C 1
ATOM 1211 O O . PRO A 1 162 ? 1.17 -1.465 -6.684 1 94.88 162 PRO A O 1
ATOM 1214 N N . PHE A 1 163 ? -0.018 0.436 -7.082 1 91.12 163 PHE A N 1
ATOM 1215 C CA . PHE A 1 163 ? -0.381 0.094 -8.453 1 91.12 163 PHE A CA 1
ATOM 1216 C C . PHE A 1 163 ? -0.075 1.25 -9.398 1 91.12 163 PHE A C 1
ATOM 1218 O O . PHE A 1 163 ? -0.83 2.223 -9.461 1 91.12 163 PHE A O 1
ATOM 1225 N N . PRO A 1 164 ? 0.953 1.1 -10.094 1 87.38 164 PRO A N 1
ATOM 1226 C CA . PRO A 1 164 ? 1.376 2.154 -11.016 1 87.38 164 PRO A CA 1
ATOM 1227 C C . PRO A 1 164 ? 0.628 2.109 -12.344 1 87.38 164 PRO A C 1
ATOM 1229 O O . PRO A 1 164 ? -0.069 1.132 -12.633 1 87.38 164 PRO A O 1
ATOM 1232 N N . VAL A 1 165 ? 0.716 3.336 -12.922 1 80.19 165 VAL A N 1
ATOM 1233 C CA . VAL A 1 165 ? 0.463 3.266 -14.352 1 80.19 165 VAL A CA 1
ATOM 1234 C C . VAL A 1 165 ? 1.592 2.5 -15.039 1 80.19 165 VAL A C 1
ATOM 1236 O O . VAL A 1 165 ? 2.744 2.938 -15.031 1 80.19 165 VAL A O 1
ATOM 1239 N N . ALA A 1 166 ? 1.227 1.364 -15.414 1 76.38 166 ALA A N 1
ATOM 1240 C CA . ALA A 1 166 ? 2.289 0.543 -15.984 1 76.38 166 ALA A CA 1
ATOM 1241 C C . ALA A 1 166 ? 1.887 0.007 -17.359 1 76.38 166 ALA A C 1
ATOM 1243 O O . ALA A 1 166 ? 0.86 -0.663 -17.5 1 76.38 166 ALA A O 1
ATOM 1244 N N . PRO A 1 167 ? 2.775 0.374 -18.297 1 82.88 167 PRO A N 1
ATOM 1245 C CA . PRO A 1 167 ? 2.564 -0.272 -19.594 1 82.88 167 PRO A CA 1
ATOM 1246 C C . PRO A 1 167 ? 2.697 -1.791 -19.531 1 82.88 167 PRO A C 1
ATOM 1248 O O . PRO A 1 167 ? 3.221 -2.324 -18.547 1 82.88 167 PRO A O 1
ATOM 1251 N N . LEU A 1 168 ? 2.246 -2.32 -20.641 1 86.81 168 LEU A N 1
ATOM 1252 C CA . LEU A 1 168 ? 2.385 -3.766 -20.766 1 86.81 168 LEU A CA 1
ATOM 1253 C C . LEU A 1 168 ? 3.844 -4.188 -20.625 1 86.81 168 LEU A C 1
ATOM 1255 O O . LEU A 1 168 ? 4.738 -3.52 -21.141 1 86.81 168 LEU A O 1
ATOM 1259 N N . GLN A 1 169 ? 4.059 -5.199 -19.859 1 88.56 169 GLN A N 1
ATOM 1260 C CA . GLN A 1 169 ? 5.34 -5.875 -19.688 1 88.56 169 GLN A CA 1
ATOM 1261 C C . GLN A 1 169 ? 6.223 -5.125 -18.688 1 88.56 169 GLN A C 1
ATOM 1263 O O . GLN A 1 169 ? 7.371 -5.508 -18.469 1 88.56 169 GLN A O 1
ATOM 1268 N N . THR A 1 170 ? 5.703 -4.047 -18.156 1 92.12 170 THR A N 1
ATOM 1269 C CA . THR A 1 170 ? 6.465 -3.355 -17.125 1 92.12 170 THR A CA 1
ATOM 1270 C C . THR A 1 170 ? 6.27 -4.031 -15.766 1 92.12 170 THR A C 1
ATOM 1272 O O . THR A 1 170 ? 5.145 -4.375 -15.391 1 92.12 170 THR A O 1
ATOM 1275 N N . LEU A 1 171 ? 7.441 -4.207 -15.07 1 94.44 171 LEU A N 1
ATOM 1276 C CA . LEU A 1 171 ? 7.441 -4.875 -13.773 1 94.44 171 LEU A CA 1
ATOM 1277 C C . LEU A 1 171 ? 7.25 -3.867 -12.641 1 94.44 171 LEU A C 1
ATOM 1279 O O . LEU A 1 171 ? 7.863 -2.797 -12.648 1 94.44 171 LEU A O 1
ATOM 1283 N N . PHE A 1 172 ? 6.348 -4.203 -11.742 1 96 172 PHE A N 1
ATOM 1284 C CA . PHE A 1 172 ? 6.293 -3.459 -10.492 1 96 172 PHE A CA 1
ATOM 1285 C C . PHE A 1 172 ? 6.152 -4.406 -9.305 1 96 172 PHE A C 1
ATOM 1287 O O . PHE A 1 172 ? 5.871 -5.594 -9.484 1 96 172 PHE A O 1
ATOM 1294 N N . GLU A 1 173 ? 6.449 -3.824 -8.109 1 97.69 173 GLU A N 1
ATOM 1295 C CA . GLU A 1 17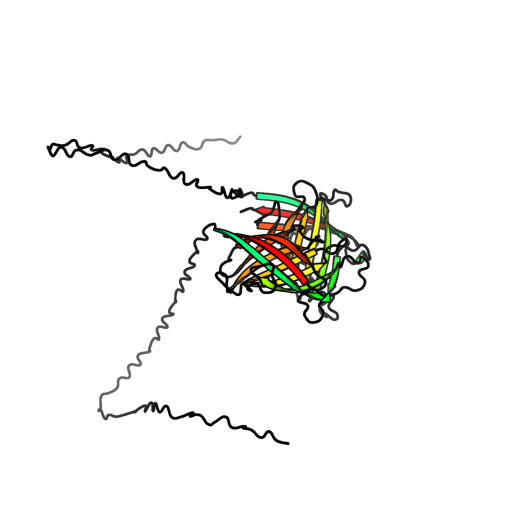3 ? 6.566 -4.66 -6.922 1 97.69 173 GLU A CA 1
ATOM 1296 C C . GLU A 1 173 ? 5.602 -4.207 -5.828 1 97.69 173 GLU A C 1
ATOM 1298 O O . GLU A 1 173 ? 5.344 -3.012 -5.68 1 97.69 173 GLU A O 1
ATOM 1303 N N . ARG A 1 174 ? 5.074 -5.219 -5.105 1 98.44 174 ARG A N 1
ATOM 1304 C CA . ARG A 1 174 ? 4.324 -4.996 -3.871 1 98.44 174 ARG A CA 1
ATOM 1305 C C . ARG A 1 174 ? 4.883 -5.84 -2.73 1 98.44 174 ARG A C 1
ATOM 1307 O O . ARG A 1 174 ? 5.566 -6.84 -2.969 1 98.44 174 ARG A O 1
ATOM 1314 N N . ALA A 1 175 ? 4.582 -5.441 -1.569 1 98.44 175 ALA A N 1
ATOM 1315 C CA . ALA A 1 175 ? 5.102 -6.148 -0.403 1 98.44 175 ALA A CA 1
ATOM 1316 C C . ALA A 1 175 ? 4.148 -7.262 0.03 1 98.44 175 ALA A C 1
ATOM 1318 O O . ALA A 1 175 ? 2.93 -7.074 0.046 1 98.44 175 ALA A O 1
ATOM 1319 N N . ILE A 1 176 ? 4.672 -8.406 0.351 1 98.19 176 ILE A N 1
ATOM 1320 C CA . ILE A 1 176 ? 3.955 -9.422 1.112 1 98.19 176 ILE A CA 1
ATOM 1321 C C . ILE A 1 176 ? 4.078 -9.133 2.607 1 98.19 176 ILE A C 1
ATOM 1323 O O . ILE A 1 176 ? 5.184 -9.117 3.154 1 98.19 176 ILE A O 1
ATOM 1327 N N . THR A 1 177 ? 2.949 -8.969 3.217 1 97.62 177 THR A N 1
ATOM 1328 C CA . THR A 1 177 ? 2.967 -8.453 4.578 1 97.62 177 THR A CA 1
ATOM 1329 C C . THR A 1 177 ? 2.543 -9.531 5.574 1 97.62 177 THR A C 1
ATOM 1331 O O . THR A 1 177 ? 2.613 -9.32 6.789 1 97.62 177 THR A O 1
ATOM 1334 N N . GLY A 1 178 ? 2.047 -10.609 5.109 1 97 178 GLY A N 1
ATOM 1335 C CA . GLY A 1 178 ? 1.635 -11.719 5.957 1 97 178 GLY A CA 1
ATOM 1336 C C . GLY A 1 178 ? 0.902 -12.805 5.195 1 97 178 GLY A C 1
ATOM 1337 O O . GLY A 1 178 ? 0.939 -12.844 3.965 1 97 178 GLY A O 1
ATOM 1338 N N . GLY A 1 179 ? 0.356 -13.766 5.992 1 97.56 179 GLY A N 1
ATOM 1339 C CA . GLY A 1 179 ? -0.427 -14.844 5.41 1 97.56 179 GLY A CA 1
ATOM 1340 C C . GLY A 1 179 ? -1.075 -15.742 6.445 1 97.56 179 GLY A C 1
ATOM 1341 O O . GLY A 1 179 ? -0.885 -15.547 7.648 1 97.56 179 GLY A O 1
ATOM 1342 N N . THR A 1 180 ? -1.917 -16.578 5.941 1 98.06 180 THR A N 1
ATOM 1343 C CA . THR A 1 180 ? -2.6 -17.547 6.797 1 98.06 180 THR A CA 1
ATOM 1344 C C . THR A 1 180 ? -2.295 -18.969 6.352 1 98.06 180 THR A C 1
ATOM 1346 O O . THR A 1 180 ? -1.777 -19.188 5.254 1 98.06 180 THR A O 1
ATOM 1349 N N . GLY A 1 181 ? -2.635 -19.969 7.211 1 96.94 181 GLY A N 1
ATOM 1350 C CA . GLY A 1 181 ? -2.387 -21.344 6.855 1 96.94 181 GLY A CA 1
ATOM 1351 C C . GLY A 1 181 ? -0.917 -21.656 6.625 1 96.94 181 GLY A C 1
ATOM 1352 O O . GLY A 1 181 ? -0.079 -21.375 7.488 1 96.94 181 GLY A O 1
ATOM 1353 N N . ARG A 1 182 ? -0.629 -22.125 5.395 1 95.62 182 ARG A N 1
ATOM 1354 C CA . ARG A 1 182 ? 0.737 -22.5 5.039 1 95.62 182 ARG A CA 1
ATOM 1355 C C . ARG A 1 182 ? 1.628 -21.266 4.926 1 95.62 182 ARG A C 1
ATOM 1357 O O . ARG A 1 182 ? 2.854 -21.375 4.875 1 95.62 182 ARG A O 1
ATOM 1364 N N . PHE A 1 183 ? 1.026 -20.188 4.957 1 96.5 183 PHE A N 1
ATOM 1365 C CA . PHE A 1 183 ? 1.803 -18.953 4.777 1 96.5 183 PHE A CA 1
ATOM 1366 C C . PHE A 1 183 ? 1.862 -18.156 6.074 1 96.5 183 PHE A C 1
ATOM 1368 O O . PHE A 1 183 ? 2.127 -16.953 6.059 1 96.5 183 PHE A O 1
ATOM 1375 N N . ARG A 1 184 ? 1.625 -18.719 7.184 1 95.5 184 ARG A N 1
ATOM 1376 C CA . ARG A 1 184 ? 1.774 -18.016 8.453 1 95.5 184 ARG A CA 1
ATOM 1377 C C . ARG A 1 184 ? 3.17 -17.422 8.586 1 95.5 184 ARG A C 1
ATOM 1379 O O . ARG A 1 184 ? 4.164 -18.062 8.25 1 95.5 184 ARG A O 1
ATOM 1386 N N . ASN A 1 185 ? 3.201 -16.125 8.961 1 92.12 185 ASN A N 1
ATOM 1387 C CA . ASN A 1 185 ? 4.418 -15.359 9.219 1 92.12 185 ASN A CA 1
ATOM 1388 C C . ASN A 1 185 ? 5.176 -15.062 7.922 1 92.12 185 ASN A C 1
ATOM 1390 O O . ASN A 1 185 ? 6.352 -14.695 7.957 1 92.12 185 ASN A O 1
ATOM 1394 N N . ALA A 1 186 ? 4.488 -15.281 6.805 1 94.31 186 ALA A N 1
ATOM 1395 C CA . ALA A 1 186 ? 5.133 -15.039 5.516 1 94.31 186 ALA A CA 1
ATOM 1396 C C . ALA A 1 186 ? 5.523 -13.57 5.371 1 94.31 186 ALA A C 1
ATOM 1398 O O . ALA A 1 186 ? 4.777 -12.68 5.781 1 94.31 186 ALA A O 1
ATOM 1399 N N . ARG A 1 187 ? 6.699 -13.422 4.75 1 95 187 ARG A N 1
ATOM 1400 C CA . ARG A 1 187 ? 7.211 -12.148 4.262 1 95 187 ARG A CA 1
ATOM 1401 C C . ARG A 1 187 ? 7.754 -12.281 2.842 1 95 187 ARG A C 1
ATOM 1403 O O . ARG A 1 187 ? 8.062 -13.383 2.393 1 95 187 ARG A O 1
ATOM 1410 N N . GLY A 1 188 ? 7.793 -11.141 2.229 1 96.19 188 GLY A N 1
ATOM 1411 C CA . GLY A 1 188 ? 8.375 -11.203 0.897 1 96.19 188 GLY A CA 1
ATOM 1412 C C . GLY A 1 188 ? 7.887 -10.094 -0.018 1 96.19 188 GLY A C 1
ATOM 1413 O O . GLY A 1 188 ? 7.551 -9.008 0.445 1 96.19 188 GLY A O 1
ATOM 1414 N N . TYR A 1 189 ? 7.965 -10.359 -1.297 1 97.38 189 TYR A N 1
ATOM 1415 C CA . TYR A 1 189 ? 7.531 -9.391 -2.297 1 97.38 189 TYR A CA 1
ATOM 1416 C C . TYR A 1 189 ? 6.902 -10.086 -3.496 1 97.38 189 TYR A C 1
ATOM 1418 O O . TYR A 1 189 ? 7.211 -11.242 -3.783 1 97.38 189 TYR A O 1
ATOM 1426 N N . LEU A 1 190 ? 5.977 -9.383 -4.02 1 98.5 190 LEU A N 1
ATOM 1427 C CA . LEU A 1 190 ? 5.223 -9.828 -5.184 1 98.5 190 LEU A CA 1
ATOM 1428 C C . LEU A 1 190 ? 5.57 -9 -6.414 1 98.5 190 LEU A C 1
ATOM 1430 O O . LEU A 1 190 ? 5.32 -7.789 -6.441 1 98.5 190 LEU A O 1
ATOM 1434 N N . TRP A 1 191 ? 6.117 -9.656 -7.434 1 98.06 191 TRP A N 1
ATOM 1435 C CA . TRP A 1 191 ? 6.332 -9.039 -8.734 1 98.06 191 TRP A CA 1
ATOM 1436 C C . TRP A 1 191 ? 5.113 -9.211 -9.633 1 98.06 191 TRP A C 1
ATOM 1438 O O . TRP A 1 191 ? 4.539 -10.297 -9.703 1 98.06 191 TRP A O 1
ATOM 1448 N N . THR A 1 192 ? 4.73 -8.109 -10.242 1 97.69 192 THR A N 1
ATOM 1449 C CA . THR A 1 192 ? 3.607 -8.148 -11.172 1 97.69 192 THR A CA 1
ATOM 1450 C C . THR A 1 192 ? 4.004 -7.562 -12.523 1 97.69 192 THR A C 1
ATOM 1452 O O . THR A 1 192 ? 4.684 -6.539 -12.586 1 97.69 192 THR A O 1
ATOM 1455 N N . ARG A 1 193 ? 3.6 -8.266 -13.523 1 96.62 193 ARG A N 1
ATOM 1456 C CA . ARG A 1 193 ? 3.746 -7.805 -14.906 1 96.62 193 ARG A CA 1
ATOM 1457 C C . ARG A 1 193 ? 2.492 -8.109 -15.719 1 96.62 193 ARG A C 1
ATOM 1459 O O . ARG A 1 193 ? 2.055 -9.258 -15.789 1 96.62 193 ARG A O 1
ATOM 1466 N N . GLU A 1 194 ? 1.97 -7.012 -16.312 1 96.25 194 GLU A N 1
ATOM 1467 C CA . GLU A 1 194 ? 0.88 -7.277 -17.234 1 96.25 194 GLU A CA 1
ATOM 1468 C C . GLU A 1 194 ? 1.399 -7.91 -18.531 1 96.25 194 GLU A C 1
ATOM 1470 O O . GLU A 1 194 ? 2.293 -7.363 -19.172 1 96.25 194 GLU A O 1
ATOM 1475 N N . VAL A 1 195 ? 0.787 -9.055 -18.938 1 97.31 195 VAL A N 1
ATOM 1476 C CA . VAL A 1 195 ? 1.372 -9.789 -20.047 1 97.31 195 VAL A CA 1
ATOM 1477 C C . VAL A 1 195 ? 0.406 -9.789 -21.234 1 97.31 195 VAL A C 1
ATOM 1479 O O . VAL A 1 195 ? 0.806 -10.062 -22.375 1 97.31 195 VAL A O 1
ATOM 14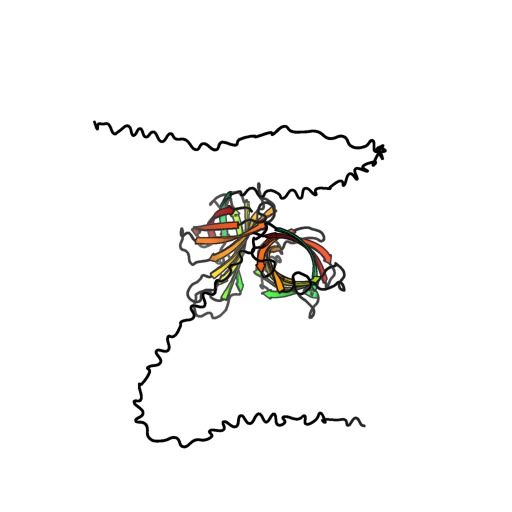82 N N . ARG A 1 196 ? -0.847 -9.492 -21 1 96.25 196 ARG A N 1
ATOM 1483 C CA . ARG A 1 196 ? -1.859 -9.438 -22.047 1 96.25 196 ARG A CA 1
ATOM 1484 C C . ARG A 1 196 ? -2.965 -8.453 -21.688 1 96.25 196 ARG A C 1
ATOM 1486 O O . ARG A 1 196 ? -3.383 -8.375 -20.531 1 96.25 196 ARG A O 1
ATOM 1493 N N . SER A 1 197 ? -3.359 -7.68 -22.656 1 94.56 197 SER A N 1
ATOM 1494 C CA . SER A 1 197 ? -4.441 -6.715 -22.484 1 94.56 197 SER A CA 1
ATOM 1495 C C . SER A 1 197 ? -5.352 -6.684 -23.703 1 94.56 197 SER A C 1
ATOM 1497 O O . SER A 1 197 ? -4.875 -6.598 -24.844 1 94.56 197 SER A O 1
ATOM 1499 N N . THR A 1 198 ? -6.621 -6.848 -23.469 1 92.75 198 THR A N 1
ATOM 1500 C CA . THR A 1 198 ? -7.656 -6.602 -24.469 1 92.75 198 THR A CA 1
ATOM 1501 C C . THR A 1 198 ? -8.602 -5.496 -24 1 92.75 198 THR A C 1
ATOM 1503 O O . THR A 1 198 ? -8.375 -4.875 -22.969 1 92.75 198 THR A O 1
ATOM 1506 N N . ASN A 1 199 ? -9.641 -5.281 -24.75 1 91.81 199 ASN A N 1
ATOM 1507 C CA . ASN A 1 199 ? -10.617 -4.27 -24.375 1 91.81 199 ASN A CA 1
ATOM 1508 C C . ASN A 1 199 ? -11.406 -4.699 -23.141 1 91.81 199 ASN A C 1
ATOM 1510 O O . ASN A 1 199 ? -11.953 -3.855 -22.422 1 91.81 199 ASN A O 1
ATOM 1514 N N . THR A 1 200 ? -11.406 -6.043 -22.938 1 94.5 200 THR A N 1
ATOM 1515 C CA . THR A 1 200 ? -12.297 -6.492 -21.859 1 94.5 200 THR A CA 1
ATOM 1516 C C . THR A 1 200 ? -11.516 -7.273 -20.812 1 94.5 200 THR A C 1
ATOM 1518 O O . THR A 1 200 ? -12.039 -7.555 -19.734 1 94.5 200 THR A O 1
ATOM 1521 N N . THR A 1 201 ? -10.25 -7.621 -21.172 1 95.69 201 THR A N 1
ATOM 1522 C CA . THR A 1 201 ? -9.523 -8.445 -20.219 1 95.69 201 THR A CA 1
ATOM 1523 C C . THR A 1 201 ? -8.102 -7.926 -20.016 1 95.69 201 THR A C 1
ATOM 1525 O O . THR A 1 201 ? -7.551 -7.266 -20.906 1 95.69 201 THR A O 1
ATOM 1528 N N . LEU A 1 202 ? -7.637 -8.141 -18.859 1 96 202 LEU A N 1
ATOM 1529 C CA . LEU A 1 202 ? -6.25 -7.887 -18.484 1 96 202 LEU A CA 1
ATOM 1530 C C . LEU A 1 202 ? -5.656 -9.086 -17.766 1 96 202 LEU A C 1
ATOM 1532 O O . LEU A 1 202 ? -6.242 -9.594 -16.797 1 96 202 LEU A O 1
ATOM 1536 N N . THR A 1 203 ? -4.512 -9.609 -18.281 1 98 203 THR A N 1
ATOM 1537 C CA . THR A 1 203 ? -3.838 -10.742 -17.656 1 98 203 THR A CA 1
ATOM 1538 C C . THR A 1 203 ? -2.465 -10.328 -17.125 1 98 203 THR A C 1
ATOM 1540 O O . THR A 1 203 ? -1.662 -9.742 -17.859 1 98 203 THR A O 1
ATOM 1543 N N . GLY A 1 204 ? -2.244 -10.617 -15.867 1 97.69 204 GLY A N 1
ATOM 1544 C CA . GLY A 1 204 ? -0.968 -10.312 -15.242 1 97.69 204 GLY A CA 1
ATOM 1545 C C . GLY A 1 204 ? -0.253 -11.539 -14.711 1 97.69 204 GLY A C 1
ATOM 1546 O O . GLY A 1 204 ? -0.88 -12.43 -14.133 1 97.69 204 GLY A O 1
ATOM 1547 N N . ARG A 1 205 ? 1.009 -11.57 -14.922 1 98.5 205 ARG A N 1
ATOM 1548 C CA . ARG A 1 205 ? 1.847 -12.578 -14.281 1 98.5 205 ARG A CA 1
ATOM 1549 C C . ARG A 1 205 ? 2.258 -12.141 -12.883 1 98.5 205 ARG A C 1
ATOM 1551 O O . ARG A 1 205 ? 2.713 -11.016 -12.688 1 98.5 205 ARG A O 1
ATOM 1558 N N . LEU A 1 206 ? 2.09 -13.016 -11.953 1 98.5 206 LEU A N 1
ATOM 1559 C CA . LEU A 1 206 ? 2.482 -12.773 -10.57 1 98.5 206 LEU A CA 1
ATOM 1560 C C . LEU A 1 206 ? 3.582 -13.734 -10.141 1 98.5 206 LEU A C 1
ATOM 1562 O O . LEU A 1 206 ? 3.424 -14.953 -10.25 1 98.5 206 LEU A O 1
ATOM 1566 N N . ASP A 1 207 ? 4.664 -13.195 -9.648 1 98.44 207 ASP A N 1
ATOM 1567 C CA . ASP A 1 207 ? 5.75 -13.945 -9.023 1 98.44 207 ASP A CA 1
ATOM 1568 C C . ASP A 1 207 ? 5.898 -13.578 -7.551 1 98.44 207 ASP A C 1
ATOM 1570 O O . ASP A 1 207 ? 6.371 -12.492 -7.223 1 98.44 207 ASP A O 1
ATOM 1574 N N . ALA A 1 208 ? 5.535 -14.523 -6.719 1 98.38 208 ALA A N 1
ATOM 1575 C CA . ALA A 1 208 ? 5.637 -14.297 -5.277 1 98.38 208 ALA A CA 1
ATOM 1576 C C . ALA A 1 208 ? 6.91 -14.906 -4.715 1 98.38 208 ALA A C 1
ATOM 1578 O O . ALA A 1 208 ? 7.148 -16.109 -4.867 1 98.38 208 ALA A O 1
ATOM 1579 N N . TYR A 1 209 ? 7.672 -14.102 -4.113 1 97.44 209 TYR A N 1
ATOM 1580 C CA . TYR A 1 209 ? 8.859 -14.531 -3.387 1 97.44 209 TYR A CA 1
ATOM 1581 C C . TYR A 1 209 ? 8.648 -14.438 -1.881 1 97.44 209 TYR A C 1
ATOM 1583 O O . TYR A 1 209 ? 8.57 -13.336 -1.325 1 97.44 209 TYR A O 1
ATOM 1591 N N . ILE A 1 210 ? 8.57 -15.609 -1.25 1 96.5 210 ILE A N 1
ATOM 1592 C CA . ILE A 1 210 ? 8.062 -15.68 0.116 1 96.5 210 ILE A CA 1
ATOM 1593 C C . ILE A 1 210 ? 9.156 -16.219 1.042 1 96.5 210 ILE A C 1
ATOM 1595 O O . ILE A 1 210 ? 9.805 -17.219 0.733 1 96.5 210 ILE A O 1
ATOM 1599 N N . THR A 1 211 ? 9.336 -15.516 2.107 1 91.56 211 THR A N 1
ATOM 1600 C CA . THR A 1 211 ? 10.219 -15.922 3.195 1 91.56 211 THR A CA 1
ATOM 1601 C C . THR A 1 211 ? 9.422 -16.188 4.469 1 91.56 211 THR A C 1
ATOM 1603 O O . THR A 1 211 ? 8.484 -15.445 4.781 1 91.56 211 THR A O 1
ATOM 1606 N N . PHE A 1 212 ? 9.805 -17.328 5.129 1 83.19 212 PHE A N 1
ATOM 1607 C CA . PHE A 1 212 ? 9.117 -17.688 6.359 1 83.19 212 PHE A CA 1
ATOM 1608 C C . PHE A 1 212 ? 10.016 -17.469 7.57 1 83.19 212 PHE A C 1
ATOM 1610 O O . PHE A 1 212 ? 11.234 -17.625 7.477 1 83.19 212 PHE A O 1
ATOM 1617 N N . LEU A 1 213 ? 9.43 -16.781 8.602 1 67.06 213 LEU A N 1
ATOM 1618 C CA . LEU A 1 213 ? 10.18 -16.625 9.844 1 67.06 213 LEU A CA 1
ATOM 1619 C C . LEU A 1 213 ? 10.078 -17.875 10.711 1 67.06 213 LEU A C 1
ATOM 1621 O O . LEU A 1 213 ? 9.047 -18.547 10.711 1 67.06 213 LEU A O 1
ATOM 1625 N N . MET B 1 1 ? 38.812 17.047 48.594 1 18.02 1 MET B N 1
ATOM 1626 C CA . MET B 1 1 ? 39.688 16.188 49.344 1 18.02 1 MET B CA 1
ATOM 1627 C C . MET B 1 1 ? 39.5 14.727 48.938 1 18.02 1 MET B C 1
ATOM 1629 O O . MET B 1 1 ? 40.375 13.891 49.188 1 18.02 1 MET B O 1
ATOM 1633 N N . ALA B 1 2 ? 38.25 14.258 48.812 1 17.67 2 ALA B N 1
ATOM 1634 C CA . ALA B 1 2 ? 38 12.992 49.5 1 17.67 2 ALA B CA 1
ATOM 1635 C C . ALA B 1 2 ? 38.875 11.883 48.938 1 17.67 2 ALA B C 1
ATOM 1637 O O . ALA B 1 2 ? 39.156 11.875 47.719 1 17.67 2 ALA B O 1
ATOM 1638 N N . PHE B 1 3 ? 39.219 10.945 49.781 1 17.36 3 PHE B N 1
ATOM 1639 C CA . PHE B 1 3 ? 40.094 9.875 50.25 1 17.36 3 PHE B CA 1
ATOM 1640 C C . PHE B 1 3 ? 40.094 8.711 49.25 1 17.36 3 PHE B C 1
ATOM 1642 O O . PHE B 1 3 ? 39.25 8.664 48.344 1 17.36 3 PHE B O 1
ATOM 1649 N N . HIS B 1 4 ? 39.906 7.551 49.844 1 16.42 4 HIS B N 1
ATOM 1650 C CA . HIS B 1 4 ? 40.625 6.332 50.125 1 16.42 4 HIS B CA 1
ATOM 1651 C C . HIS B 1 4 ? 40.438 5.277 49.062 1 16.42 4 HIS B C 1
ATOM 1653 O O . HIS B 1 4 ? 39.531 5.41 48.219 1 16.42 4 HIS B O 1
ATOM 1659 N N . ASN B 1 5 ? 40.281 4 49.438 1 15.26 5 ASN B N 1
ATOM 1660 C CA . ASN B 1 5 ? 41.062 2.756 49.5 1 15.26 5 ASN B CA 1
ATOM 1661 C C . ASN B 1 5 ? 40.5 1.726 48.5 1 15.26 5 ASN B C 1
ATOM 1663 O O . ASN B 1 5 ? 41.25 0.864 48.031 1 15.26 5 ASN B O 1
ATOM 1667 N N . ALA B 1 6 ? 39.094 1.456 48.469 1 15.98 6 ALA B N 1
ATOM 1668 C CA . ALA B 1 6 ? 38.906 0.082 48.938 1 15.98 6 ALA B CA 1
ATOM 1669 C C . ALA B 1 6 ? 39.531 -0.914 47.969 1 15.98 6 ALA B C 1
ATOM 1671 O O . ALA B 1 6 ? 39.781 -0.597 46.812 1 15.98 6 ALA B O 1
ATOM 1672 N N . LEU B 1 7 ? 39.531 -2.289 48.281 1 16.31 7 LEU B N 1
ATOM 1673 C CA . LEU B 1 7 ? 40.188 -3.58 48.5 1 16.31 7 LEU B CA 1
ATOM 1674 C C . LEU B 1 7 ? 40.281 -4.379 47.219 1 16.31 7 LEU B C 1
ATOM 1676 O O . LEU B 1 7 ? 39.5 -4.16 46.281 1 16.31 7 LEU B O 1
ATOM 1680 N N . LEU B 1 8 ? 41.094 -5.512 47.094 1 16.8 8 LEU B N 1
ATOM 1681 C CA . LEU B 1 8 ? 42.094 -6.508 46.688 1 16.8 8 LEU B CA 1
ATOM 1682 C C . LEU B 1 8 ? 41.438 -7.703 46.031 1 16.8 8 LEU B C 1
ATOM 1684 O O . LEU B 1 8 ? 42.125 -8.562 45.469 1 16.8 8 LEU B O 1
ATOM 1688 N N . ILE B 1 9 ? 40.031 -7.895 46 1 16.03 9 ILE B N 1
ATOM 1689 C CA . ILE B 1 9 ? 39.781 -9.305 46.25 1 16.03 9 ILE B CA 1
ATOM 1690 C C . ILE B 1 9 ? 40.438 -10.156 45.188 1 16.03 9 ILE B C 1
ATOM 1692 O O . ILE B 1 9 ? 40.281 -9.906 44 1 16.03 9 ILE B O 1
ATOM 1696 N N . HIS B 1 10 ? 41.312 -11.211 45.531 1 16.3 10 HIS B N 1
ATOM 1697 C CA . HIS B 1 10 ? 42.312 -12.266 45.281 1 16.3 10 HIS B CA 1
ATOM 1698 C C . HIS B 1 10 ? 41.719 -13.336 44.344 1 16.3 10 HIS B C 1
ATOM 1700 O O . HIS B 1 10 ? 42.469 -14 43.625 1 16.3 10 HIS B O 1
ATOM 1706 N N . ALA B 1 11 ? 40.375 -13.828 44.531 1 16.34 11 ALA B N 1
ATOM 1707 C CA . ALA B 1 11 ? 40.312 -15.281 44.719 1 16.34 11 ALA B CA 1
ATOM 1708 C C . ALA B 1 11 ? 40.875 -16 43.469 1 16.34 11 ALA B C 1
ATOM 1710 O O . ALA B 1 11 ? 40.75 -15.508 42.344 1 16.34 11 ALA B O 1
ATOM 1711 N N . LEU B 1 12 ? 41.469 -17.312 43.625 1 16.33 12 LEU B N 1
ATOM 1712 C CA . LEU B 1 12 ? 42.312 -18.469 43.406 1 16.33 12 LEU B CA 1
ATOM 1713 C C . LEU B 1 12 ? 41.75 -19.391 42.344 1 16.33 12 LEU B C 1
ATOM 1715 O O . LEU B 1 12 ? 42.5 -20.109 41.688 1 16.33 12 LEU B O 1
ATOM 1719 N N . PHE B 1 13 ? 40.312 -19.469 42.094 1 18.11 13 PHE B N 1
ATOM 1720 C CA . PHE B 1 13 ? 39.906 -20.859 42.031 1 18.11 13 PHE B CA 1
ATOM 1721 C C . PHE B 1 13 ? 40.562 -21.578 40.875 1 18.11 13 PHE B C 1
ATOM 1723 O O . PHE B 1 13 ? 40.406 -21.156 39.719 1 18.11 13 PHE B O 1
ATOM 1730 N N . ILE B 1 14 ? 41.562 -22.438 41.031 1 16.83 14 ILE B N 1
ATOM 1731 C CA . ILE B 1 14 ? 42.562 -23.359 40.5 1 16.83 14 ILE B CA 1
ATOM 1732 C C . ILE B 1 14 ? 41.906 -24.344 39.531 1 16.83 14 ILE B C 1
ATOM 1734 O O . ILE B 1 14 ? 42.375 -24.5 38.406 1 16.83 14 ILE B O 1
ATOM 1738 N N . GLU B 1 15 ? 41.062 -25.438 40.062 1 18.14 15 GLU B N 1
ATOM 1739 C CA . GLU B 1 15 ? 41.656 -26.766 40.062 1 18.14 15 GLU B CA 1
ATOM 1740 C C . GLU B 1 15 ? 41.531 -27.422 38.688 1 18.14 15 GLU B C 1
ATOM 1742 O O . GLU B 1 15 ? 40.812 -26.906 37.812 1 18.14 15 GLU B O 1
ATOM 1747 N N . HIS B 1 16 ? 41.25 -28.938 38.656 1 18.59 16 HIS B N 1
ATOM 1748 C CA . HIS B 1 16 ? 41.844 -30.234 38.344 1 18.59 16 HIS B CA 1
ATOM 1749 C C . HIS B 1 16 ? 41.219 -30.875 37.125 1 18.59 16 HIS B C 1
ATOM 1751 O O . HIS B 1 16 ? 41.562 -32 36.75 1 18.59 16 HIS B O 1
ATOM 1757 N N . LEU B 1 17 ? 40.031 -30.438 36.469 1 19.31 17 LEU B N 1
ATOM 1758 C CA . LEU B 1 17 ? 39.312 -31.594 35.938 1 19.31 17 LEU B CA 1
ATOM 1759 C C . LEU B 1 17 ? 40.188 -32.344 34.906 1 19.31 17 LEU B C 1
ATOM 1761 O O . LEU B 1 17 ? 40.75 -31.734 34 1 19.31 17 LEU B O 1
ATOM 1765 N N . GLY B 1 18 ? 40.688 -33.562 35.219 1 18.44 18 GLY B N 1
ATOM 1766 C CA . GLY B 1 18 ? 41.562 -34.688 34.906 1 18.44 18 GLY B CA 1
ATOM 1767 C C . GLY B 1 18 ? 41.25 -35.344 33.562 1 18.44 18 GLY B C 1
ATOM 1768 O O . GLY B 1 18 ? 41.344 -36.562 33.438 1 18.44 18 GLY B O 1
ATOM 1769 N N . ILE B 1 19 ? 40.375 -34.812 32.688 1 18.84 19 ILE B N 1
ATOM 1770 C CA . ILE B 1 19 ? 39.844 -35.75 31.719 1 18.84 19 ILE B CA 1
ATOM 1771 C C . ILE B 1 19 ? 41 -36.375 30.922 1 18.84 19 ILE B C 1
ATOM 1773 O O . ILE B 1 19 ? 41.75 -35.656 30.266 1 18.84 19 ILE B O 1
ATOM 1777 N N . ASN B 1 20 ? 41.438 -37.5 31.438 1 18.64 20 ASN B N 1
ATOM 1778 C CA . ASN B 1 20 ? 42.5 -38.406 31.031 1 18.64 20 ASN B CA 1
ATOM 1779 C C . ASN B 1 20 ? 42.25 -39 29.641 1 18.64 20 ASN B C 1
ATOM 1781 O O . ASN B 1 20 ? 41.344 -39.781 29.453 1 18.64 20 ASN B O 1
ATOM 1785 N N . ILE B 1 21 ? 41.969 -38.438 28.625 1 18.17 21 ILE B N 1
ATOM 1786 C CA . ILE B 1 21 ? 41.594 -39.125 27.391 1 18.17 21 ILE B CA 1
ATOM 1787 C C . ILE B 1 21 ? 42.719 -40.031 26.922 1 18.17 21 ILE B C 1
ATOM 1789 O O . ILE B 1 21 ? 43.781 -39.562 26.578 1 18.17 21 ILE B O 1
ATOM 1793 N N . ALA B 1 22 ? 42.719 -41.125 27.688 1 16.77 22 ALA B N 1
ATOM 1794 C CA . ALA B 1 22 ? 43.781 -42.125 27.438 1 16.77 22 ALA B CA 1
ATOM 1795 C C . ALA B 1 22 ? 43.719 -42.656 26.016 1 16.77 22 ALA B C 1
ATOM 1797 O O . ALA B 1 22 ? 42.625 -43.031 25.547 1 16.77 22 ALA B O 1
ATOM 1798 N N . TYR B 1 23 ? 44.469 -42.312 24.953 1 18.3 23 TYR B N 1
ATOM 1799 C CA . TYR B 1 23 ? 44.625 -42.656 23.547 1 18.3 23 TYR B CA 1
ATOM 1800 C C . TYR B 1 23 ? 45.031 -44.125 23.391 1 18.3 23 TYR B C 1
ATOM 1802 O O . TYR B 1 23 ? 46.156 -44.438 22.938 1 18.3 23 TYR B O 1
ATOM 1810 N N . LEU B 1 24 ? 44.344 -45.031 24.203 1 17.56 24 LEU B N 1
ATOM 1811 C CA . LEU B 1 24 ? 45.156 -46.25 24.188 1 17.56 24 LEU B CA 1
ATOM 1812 C C . LEU B 1 24 ? 45.188 -46.844 22.797 1 17.56 24 LEU B C 1
ATOM 1814 O O . LEU B 1 24 ? 44.156 -47.25 22.25 1 17.56 24 LEU B O 1
ATOM 1818 N N . VAL B 1 25 ? 46.062 -46.562 21.922 1 20.02 25 VAL B N 1
ATOM 1819 C CA . VAL B 1 25 ? 46.312 -47.062 20.578 1 20.02 25 VAL B CA 1
ATOM 1820 C C . VAL B 1 25 ? 46.719 -48.531 20.656 1 20.02 25 VAL B C 1
ATOM 1822 O O . VAL B 1 25 ? 47.844 -48.844 21.109 1 20.02 25 VAL B O 1
ATOM 1825 N N . HIS B 1 26 ? 45.812 -49.375 21.344 1 19.61 26 HIS B N 1
ATOM 1826 C CA . HIS B 1 26 ? 46.469 -50.656 21.484 1 19.61 26 HIS B CA 1
ATOM 1827 C C . HIS B 1 26 ? 46.844 -51.25 20.125 1 19.61 26 HIS B C 1
ATOM 1829 O O . HIS B 1 26 ? 46.156 -51 19.141 1 19.61 26 HIS B O 1
ATOM 1835 N N . PRO B 1 27 ? 47.875 -52.156 20.125 1 20.06 27 PRO B N 1
ATOM 1836 C CA . PRO B 1 27 ? 48.906 -52.625 19.203 1 20.06 27 PRO B CA 1
ATOM 1837 C C . PRO B 1 27 ? 48.406 -53.688 18.219 1 20.06 27 PRO B C 1
ATOM 1839 O O . PRO B 1 27 ? 48.844 -53.719 17.078 1 20.06 27 PRO B O 1
ATOM 1842 N N . THR B 1 28 ? 47.438 -54.688 18.656 1 20.11 28 THR B N 1
ATOM 1843 C CA . THR B 1 28 ? 48.094 -55.969 18.5 1 20.11 28 THR B CA 1
ATOM 1844 C C . THR B 1 28 ? 48.062 -56.406 17.047 1 20.11 28 THR B C 1
ATOM 1846 O O . THR B 1 28 ? 47.312 -55.844 16.219 1 20.11 28 THR B O 1
ATOM 1849 N N . THR B 1 29 ? 47.656 -57.906 16.812 1 21.34 29 THR B N 1
ATOM 1850 C CA . THR B 1 29 ? 48.406 -59.062 16.328 1 21.34 29 THR B CA 1
ATOM 1851 C C . THR B 1 29 ? 48.156 -59.281 14.844 1 21.34 29 THR B C 1
ATOM 1853 O O . THR B 1 29 ? 47.219 -58.688 14.273 1 21.34 29 THR B O 1
ATOM 1856 N N . MET B 1 30 ? 47.969 -60.688 14.43 1 20.52 30 MET B N 1
ATOM 1857 C CA . MET B 1 30 ? 48.812 -61.562 13.625 1 20.52 30 MET B CA 1
ATOM 1858 C C . MET B 1 30 ? 48.312 -61.656 12.188 1 20.52 30 MET B C 1
ATOM 1860 O O . MET B 1 30 ? 49.094 -61.5 11.242 1 20.52 30 MET B O 1
ATOM 1864 N N . GLN B 1 31 ? 47.094 -62.406 11.891 1 23 31 GLN B N 1
ATOM 1865 C CA . GLN B 1 31 ? 47.25 -63.625 11.109 1 23 31 GLN B CA 1
ATOM 1866 C C . GLN B 1 31 ? 47.25 -63.344 9.609 1 23 31 GLN B C 1
ATOM 1868 O O . GLN B 1 31 ? 46.812 -62.25 9.18 1 23 31 GLN B O 1
ATOM 1873 N N . MET B 1 32 ? 47.219 -64.562 8.766 1 21.42 32 MET B N 1
ATOM 1874 C CA . MET B 1 32 ? 47.906 -65.125 7.602 1 21.42 32 MET B CA 1
ATOM 1875 C C . MET B 1 32 ? 47.25 -64.625 6.312 1 21.42 32 MET B C 1
ATOM 1877 O O . MET B 1 32 ? 47.875 -64.562 5.258 1 21.42 32 MET B O 1
ATOM 1881 N N . ALA B 1 33 ? 45.844 -64.75 6.32 1 23.02 33 ALA B N 1
ATOM 1882 C CA . ALA B 1 33 ? 45.25 -65.438 5.188 1 23.02 33 ALA B CA 1
ATOM 1883 C C . ALA B 1 33 ? 45.656 -64.812 3.865 1 23.02 33 ALA B C 1
ATOM 1885 O O . ALA B 1 33 ? 46.094 -63.625 3.836 1 23.02 33 ALA B O 1
ATOM 1886 N N . SER B 1 34 ? 44.938 -65.25 2.744 1 26.59 34 SER B N 1
ATOM 1887 C CA . SER B 1 34 ? 45.062 -65.75 1.367 1 26.59 34 SER B CA 1
ATOM 1888 C C . SER B 1 34 ? 45.062 -64.562 0.388 1 26.59 34 SER B C 1
ATOM 1890 O O . SER B 1 34 ? 44.625 -63.469 0.721 1 26.59 34 SER B O 1
ATOM 1892 N N . SER B 1 35 ? 45.688 -64.938 -0.833 1 28.25 35 SER B N 1
ATOM 1893 C CA . SER B 1 35 ? 46.312 -64.25 -1.974 1 28.25 35 SER B CA 1
ATOM 1894 C C . SER B 1 35 ? 45.281 -63.562 -2.836 1 28.25 35 SER B C 1
ATOM 1896 O O . SER B 1 35 ? 45.594 -63.031 -3.891 1 28.25 35 SER B O 1
ATOM 1898 N N . LEU B 1 36 ? 44.031 -63.469 -2.348 1 28.48 36 LEU B N 1
ATOM 1899 C CA . LEU B 1 36 ? 43.125 -63.25 -3.465 1 28.48 36 LEU B CA 1
ATOM 1900 C C . LEU B 1 36 ? 43.562 -62.094 -4.32 1 28.48 36 LEU B C 1
ATOM 1902 O O . LEU B 1 36 ? 44.094 -61.094 -3.799 1 28.48 36 LEU B O 1
ATOM 1906 N N . SER B 1 37 ? 43.906 -62.5 -5.555 1 30.48 37 SER B N 1
ATOM 1907 C CA . SER B 1 37 ? 44.312 -61.75 -6.734 1 30.48 37 SER B CA 1
ATOM 1908 C C . SER B 1 37 ? 43.375 -60.594 -7.012 1 30.48 37 SER B C 1
ATOM 1910 O O . SER B 1 37 ? 42.188 -60.812 -7.273 1 30.48 37 SER B O 1
ATOM 1912 N N . SER B 1 38 ? 43.25 -59.688 -6.133 1 30.7 38 SER B N 1
ATOM 1913 C CA . SER B 1 38 ? 42.25 -58.625 -6.25 1 30.7 38 SER B CA 1
ATOM 1914 C C . SER B 1 38 ? 42.438 -57.812 -7.527 1 30.7 38 SER B C 1
ATOM 1916 O O . SER B 1 38 ? 43.469 -57.219 -7.738 1 30.7 38 SER B O 1
ATOM 1918 N N . SER B 1 39 ? 42 -58.5 -8.656 1 34.12 39 SER B N 1
ATOM 1919 C CA . SER B 1 39 ? 41.969 -57.75 -9.906 1 34.12 39 SER B CA 1
ATOM 1920 C C . SER B 1 39 ? 41.406 -56.344 -9.695 1 34.12 39 SER B C 1
ATOM 1922 O O . SER B 1 39 ? 40.406 -56.188 -9.008 1 34.12 39 SER B O 1
ATOM 1924 N N . SER B 1 40 ? 42.312 -55.375 -9.773 1 31.94 40 SER B N 1
ATOM 1925 C CA . SER B 1 40 ? 42.094 -53.938 -9.672 1 31.94 40 SER B CA 1
ATOM 1926 C C . SER B 1 40 ? 41.125 -53.438 -10.742 1 31.94 40 SER B C 1
ATOM 1928 O O . SER B 1 40 ? 41.438 -53.438 -11.93 1 31.94 40 SER B O 1
ATOM 1930 N N . SER B 1 41 ? 39.844 -54.094 -10.773 1 31.05 41 SER B N 1
ATOM 1931 C CA . SER B 1 41 ? 38.906 -53.438 -11.664 1 31.05 41 SER B CA 1
ATOM 1932 C C . SER B 1 41 ? 38.938 -51.906 -11.5 1 31.05 41 SER B C 1
ATOM 1934 O O . SER B 1 41 ? 38.844 -51.406 -10.383 1 31.05 41 SER B O 1
ATOM 1936 N N . PHE B 1 42 ? 39.719 -51.312 -12.461 1 32.31 42 PHE B N 1
ATOM 1937 C CA . PHE B 1 42 ? 39.688 -49.875 -12.664 1 32.31 42 PHE B CA 1
ATOM 1938 C C . PHE B 1 42 ? 38.281 -49.344 -12.703 1 32.31 42 PHE B C 1
ATOM 1940 O O . PHE B 1 42 ? 37.531 -49.656 -13.633 1 32.31 42 PHE B O 1
ATOM 1947 N N . VAL B 1 43 ? 37.531 -49.5 -11.586 1 29.09 43 VAL B N 1
ATOM 1948 C CA . VAL B 1 43 ? 36.281 -48.75 -11.555 1 29.09 43 VAL B CA 1
ATOM 1949 C C . VAL B 1 43 ? 36.5 -47.312 -11.984 1 29.09 43 VAL B C 1
ATOM 1951 O O . VAL B 1 43 ? 37.25 -46.562 -11.328 1 29.09 43 VAL B O 1
ATOM 1954 N N . VAL B 1 44 ? 36.594 -47.125 -13.352 1 29.91 44 VAL B N 1
ATOM 1955 C CA . VAL B 1 44 ? 36.406 -45.781 -13.875 1 29.91 44 VAL B CA 1
ATOM 1956 C C . VAL B 1 44 ? 35.312 -45.062 -13.102 1 29.91 44 VAL B C 1
ATOM 1958 O O . VAL B 1 44 ? 34.156 -45.469 -13.164 1 29.91 44 VAL B O 1
ATOM 1961 N N . VAL B 1 45 ? 35.719 -44.656 -11.906 1 28.92 45 VAL B N 1
ATOM 1962 C CA . VAL B 1 45 ? 34.875 -43.688 -11.203 1 28.92 45 VAL B CA 1
ATOM 1963 C C . VAL B 1 45 ? 34.5 -42.562 -12.148 1 28.92 45 VAL B C 1
ATOM 1965 O O . VAL B 1 45 ? 35.344 -41.781 -12.57 1 28.92 45 VAL B O 1
ATOM 1968 N N . VAL B 1 46 ? 33.625 -42.969 -13.188 1 30.3 46 VAL B N 1
ATOM 1969 C CA . VAL B 1 46 ? 32.906 -41.844 -13.805 1 30.3 46 VAL B CA 1
ATOM 1970 C C . VAL B 1 46 ? 32.5 -40.844 -12.727 1 30.3 46 VAL B C 1
ATOM 1972 O O . VAL B 1 46 ? 31.641 -41.156 -11.891 1 30.3 46 VAL B O 1
ATOM 1975 N N . VAL B 1 47 ? 33.469 -40.125 -12.258 1 29.97 47 VAL B N 1
ATOM 1976 C CA . VAL B 1 47 ? 33.156 -38.906 -11.523 1 29.97 47 VAL B CA 1
ATOM 1977 C C . VAL B 1 47 ? 32.125 -38.125 -12.289 1 29.97 47 VAL B C 1
ATOM 1979 O O . VAL B 1 47 ? 32.406 -37.562 -13.359 1 29.97 47 VAL B O 1
ATOM 1982 N N . VAL B 1 48 ? 30.906 -38.781 -12.531 1 29.39 48 VAL B N 1
ATOM 1983 C CA . VAL B 1 48 ? 29.797 -37.875 -12.844 1 29.39 48 VAL B CA 1
ATOM 1984 C C . VAL B 1 48 ? 29.953 -36.562 -12.055 1 29.39 48 VAL B C 1
ATOM 1986 O O . VAL B 1 48 ? 29.906 -36.594 -10.82 1 29.39 48 VAL B O 1
ATOM 1989 N N . PHE B 1 49 ? 30.812 -35.688 -12.625 1 30.59 49 PHE B N 1
ATOM 1990 C CA . PHE B 1 49 ? 30.75 -34.281 -12.266 1 30.59 49 PHE B CA 1
ATOM 1991 C C . PHE B 1 49 ? 29.297 -33.812 -12.156 1 30.59 49 PHE B C 1
ATOM 1993 O O . PHE B 1 49 ? 28.609 -33.688 -13.164 1 30.59 49 PHE B O 1
ATOM 2000 N N . LEU B 1 50 ? 28.484 -34.531 -11.297 1 29.7 50 LEU B N 1
ATOM 2001 C CA . LEU B 1 50 ? 27.312 -33.75 -10.891 1 29.7 50 LEU B CA 1
ATOM 2002 C C . LEU B 1 50 ? 27.672 -32.312 -10.641 1 29.7 50 LEU B C 1
ATOM 2004 O O . LEU B 1 50 ? 28.391 -31.984 -9.695 1 29.7 50 LEU B O 1
ATOM 2008 N N . LEU B 1 51 ? 27.922 -31.594 -11.766 1 30.19 51 LEU B N 1
ATOM 2009 C CA . LEU B 1 51 ? 27.797 -30.156 -11.688 1 30.19 51 LEU B CA 1
ATOM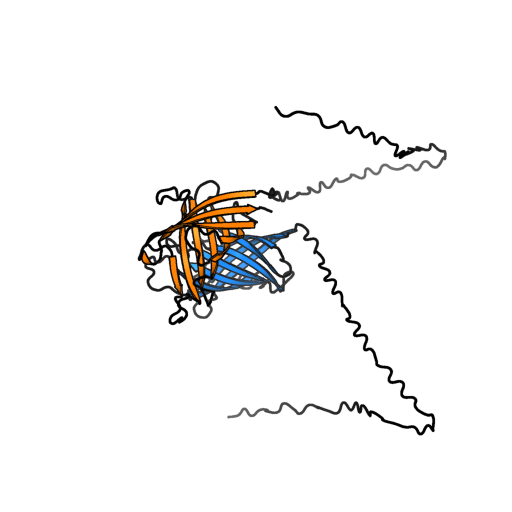 2010 C C . LEU B 1 51 ? 26.609 -29.75 -10.812 1 30.19 51 LEU B C 1
ATOM 2012 O O . LEU B 1 51 ? 25.453 -29.969 -11.195 1 30.19 51 LEU B O 1
ATOM 2016 N N . PHE B 1 52 ? 26.719 -30.078 -9.547 1 30.3 52 PHE B N 1
ATOM 2017 C CA . PHE B 1 52 ? 25.844 -29.359 -8.617 1 30.3 52 PHE B CA 1
ATOM 2018 C C . PHE B 1 52 ? 25.812 -27.875 -8.945 1 30.3 52 PHE B C 1
ATOM 2020 O O . PHE B 1 52 ? 26.828 -27.172 -8.797 1 30.3 52 PHE B O 1
ATOM 2027 N N . PHE B 1 53 ? 25.188 -27.531 -10.078 1 29.62 53 PHE B N 1
ATOM 2028 C CA . PHE B 1 53 ? 24.703 -26.156 -10.078 1 29.62 53 PHE B CA 1
ATOM 2029 C C . PHE B 1 53 ? 24.141 -25.781 -8.703 1 29.62 53 PHE B C 1
ATOM 2031 O O . PHE B 1 53 ? 23.047 -26.234 -8.328 1 29.62 53 PHE B O 1
ATOM 2038 N N . THR B 1 54 ? 24.984 -25.734 -7.711 1 30.38 54 THR B N 1
ATOM 2039 C CA . THR B 1 54 ? 24.562 -24.922 -6.57 1 30.38 54 THR B CA 1
ATOM 2040 C C . THR B 1 54 ? 23.984 -23.594 -7.035 1 30.38 54 THR B C 1
ATOM 2042 O O . THR B 1 54 ? 24.672 -22.797 -7.668 1 30.38 54 THR B O 1
ATOM 2045 N N . SER B 1 55 ? 22.797 -23.656 -7.629 1 29.25 55 SER B N 1
ATOM 2046 C CA . SER B 1 55 ? 22.109 -22.375 -7.586 1 29.25 55 SER B CA 1
ATOM 2047 C C . SER B 1 55 ? 22.422 -21.625 -6.293 1 29.25 55 SER B C 1
ATOM 2049 O O . SER B 1 55 ? 22.094 -22.109 -5.203 1 29.25 55 SER B O 1
ATOM 2051 N N . LEU B 1 56 ? 23.641 -21.062 -6.262 1 29.02 56 LEU B N 1
ATOM 2052 C CA . LEU B 1 56 ? 23.766 -19.984 -5.297 1 29.02 56 LEU B CA 1
ATOM 2053 C C . LEU B 1 56 ? 22.469 -19.172 -5.219 1 29.02 56 LEU B C 1
ATOM 2055 O O . LEU B 1 56 ? 22.156 -18.406 -6.133 1 29.02 56 LEU B O 1
ATOM 2059 N N . CYS B 1 57 ? 21.406 -19.875 -4.926 1 29.66 57 CYS B N 1
ATOM 2060 C CA . CYS B 1 57 ? 20.453 -18.953 -4.324 1 29.66 57 CYS B CA 1
ATOM 2061 C C . CYS B 1 57 ? 21.156 -17.984 -3.371 1 29.66 57 CYS B C 1
ATOM 2063 O O . CYS B 1 57 ? 21.609 -18.391 -2.299 1 29.66 57 CYS B O 1
ATOM 2065 N N . THR B 1 58 ? 22.141 -17.219 -3.896 1 30.94 58 THR B N 1
ATOM 2066 C CA . THR B 1 58 ? 22.531 -16.109 -3.027 1 30.94 58 THR B CA 1
ATOM 2067 C C . THR B 1 58 ? 21.359 -15.625 -2.191 1 30.94 58 THR B C 1
ATOM 2069 O O . THR B 1 58 ? 20.422 -15.023 -2.723 1 30.94 58 THR B O 1
ATOM 2072 N N . ALA B 1 59 ? 20.828 -16.469 -1.322 1 34.41 59 ALA B N 1
ATOM 2073 C CA . ALA B 1 59 ? 20.109 -15.812 -0.243 1 34.41 59 ALA B CA 1
ATOM 2074 C C . ALA B 1 59 ? 20.719 -14.453 0.08 1 34.41 59 ALA B C 1
ATOM 2076 O O . ALA B 1 59 ? 21.922 -14.359 0.366 1 34.41 59 ALA B O 1
ATOM 2077 N N . GLN B 1 60 ? 20.438 -13.523 -0.61 1 34.75 60 GLN B N 1
ATOM 2078 C CA . GLN B 1 60 ? 20.812 -12.234 -0.047 1 34.75 60 GLN B CA 1
ATOM 2079 C C . GLN B 1 60 ? 20.75 -12.258 1.478 1 34.75 60 GLN B C 1
ATOM 2081 O O . GLN B 1 60 ? 19.703 -12.562 2.053 1 34.75 60 GLN B O 1
ATOM 2086 N N . SER B 1 61 ? 21.719 -12.93 2.15 1 35.62 61 SER B N 1
ATOM 2087 C CA . SER B 1 61 ? 21.906 -12.68 3.574 1 35.62 61 SER B CA 1
ATOM 2088 C C . SER B 1 61 ? 21.281 -11.344 3.99 1 35.62 61 SER B C 1
ATOM 2090 O O . SER B 1 61 ? 21.734 -10.289 3.553 1 35.62 61 SER B O 1
ATOM 2092 N N . GLY B 1 62 ? 20.031 -11.188 3.848 1 40.09 62 GLY B N 1
ATOM 2093 C CA . GLY B 1 62 ? 19.531 -10.016 4.559 1 40.09 62 GLY B CA 1
ATOM 2094 C C . GLY B 1 62 ? 20.312 -9.711 5.82 1 40.09 62 GLY B C 1
ATOM 2095 O O . GLY B 1 62 ? 20.312 -10.5 6.762 1 40.09 62 GLY B O 1
ATOM 2096 N N . THR B 1 63 ? 21.562 -9.445 5.809 1 41.66 63 THR B N 1
ATOM 2097 C CA . THR B 1 63 ? 22.125 -8.859 7.016 1 41.66 63 THR B CA 1
ATOM 2098 C C . THR B 1 63 ? 21.047 -8.188 7.855 1 41.66 63 THR B C 1
ATOM 2100 O O . THR B 1 63 ? 20.125 -7.555 7.316 1 41.66 63 THR B O 1
ATOM 2103 N N . ASP B 1 64 ? 20.641 -8.82 8.938 1 55.38 64 ASP B N 1
ATOM 2104 C CA . ASP B 1 64 ? 19.875 -8.234 10.023 1 55.38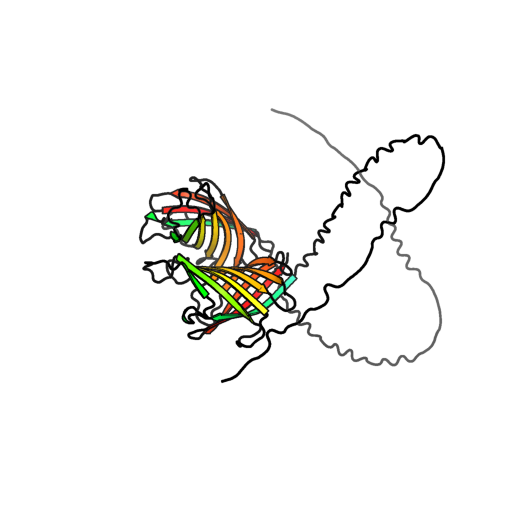 64 ASP B CA 1
ATOM 2105 C C . ASP B 1 64 ? 20.125 -6.73 10.133 1 55.38 64 ASP B C 1
ATOM 2107 O O . ASP B 1 64 ? 21.203 -6.312 10.578 1 55.38 64 ASP B O 1
ATOM 2111 N N . GLY B 1 65 ? 19.859 -6.012 9.055 1 78.88 65 GLY B N 1
ATOM 2112 C CA . GLY B 1 65 ? 20.203 -4.598 9.062 1 78.88 65 GLY B CA 1
ATOM 2113 C C . GLY B 1 65 ? 19.109 -3.721 9.641 1 78.88 65 GLY B C 1
ATOM 2114 O O . GLY B 1 65 ? 17.953 -4.133 9.719 1 78.88 65 GLY B O 1
ATOM 2115 N N . TYR B 1 66 ? 19.547 -2.943 10.578 1 90.5 66 TYR B N 1
ATOM 2116 C CA . TYR B 1 66 ? 18.75 -1.868 11.156 1 90.5 66 TYR B CA 1
ATOM 2117 C C . TYR B 1 66 ? 18.969 -0.558 10.414 1 90.5 66 TYR B C 1
ATOM 2119 O O . TYR B 1 66 ? 20.094 -0.244 10.023 1 90.5 66 TYR B O 1
ATOM 2127 N N . LEU B 1 67 ? 17.891 0.055 10.086 1 95.69 67 LEU B N 1
ATOM 2128 C CA . LEU B 1 67 ? 17.938 1.336 9.391 1 95.69 67 LEU B CA 1
ATOM 2129 C C . LEU B 1 67 ? 17 2.346 10.039 1 95.69 67 LEU B C 1
ATOM 2131 O O . LEU B 1 67 ? 15.852 2.02 10.344 1 95.69 67 LEU B O 1
ATOM 2135 N N . HIS B 1 68 ? 17.531 3.49 10.367 1 97.38 68 HIS B N 1
ATOM 2136 C CA . HIS B 1 68 ? 16.688 4.609 10.789 1 97.38 68 HIS B CA 1
ATOM 2137 C C . HIS B 1 68 ? 16.656 5.703 9.734 1 97.38 68 HIS B C 1
ATOM 2139 O O . HIS B 1 68 ? 17.703 6.215 9.328 1 97.38 68 HIS B O 1
ATOM 2145 N N . LEU B 1 69 ? 15.523 6.078 9.266 1 97.81 69 LEU B N 1
ATOM 2146 C CA . LEU B 1 69 ? 15.32 7.176 8.32 1 97.81 69 LEU B CA 1
ATOM 2147 C C . LEU B 1 69 ? 14.43 8.25 8.922 1 97.81 69 LEU B C 1
ATOM 2149 O O . LEU B 1 69 ? 13.461 7.941 9.625 1 97.81 69 LEU B O 1
ATOM 2153 N N . ARG B 1 70 ? 14.727 9.484 8.617 1 98.19 70 ARG B N 1
ATOM 2154 C CA . ARG B 1 70 ? 13.891 10.617 9.016 1 98.19 70 ARG B CA 1
ATOM 2155 C C . ARG B 1 70 ? 13.523 11.477 7.812 1 98.19 70 ARG B C 1
ATOM 2157 O O . ARG B 1 70 ? 14.391 11.852 7.023 1 98.19 70 ARG B O 1
ATOM 2164 N N . PHE B 1 71 ? 12.297 11.875 7.672 1 98.06 71 PHE B N 1
ATOM 2165 C CA . PHE B 1 71 ? 11.789 12.789 6.656 1 98.06 71 PHE B CA 1
ATOM 2166 C C . PHE B 1 71 ? 10.547 13.508 7.152 1 98.06 71 PHE B C 1
ATOM 2168 O O . PHE B 1 71 ? 10.094 13.281 8.281 1 98.06 71 PHE B O 1
ATOM 2175 N N . TYR B 1 72 ? 10.086 14.406 6.301 1 98.69 72 TYR B N 1
ATOM 2176 C CA . TYR B 1 72 ? 8.953 15.242 6.695 1 98.69 72 TYR B CA 1
ATOM 2177 C C . TYR B 1 72 ? 7.82 15.133 5.684 1 98.69 72 TYR B C 1
ATOM 2179 O O . TYR B 1 72 ? 8.039 15.266 4.477 1 98.69 72 TYR B O 1
ATOM 2187 N N . ASN B 1 73 ? 6.699 14.859 6.234 1 98.56 73 ASN B N 1
ATOM 2188 C CA . ASN B 1 73 ? 5.469 14.844 5.453 1 98.56 73 ASN B CA 1
ATOM 2189 C C . ASN B 1 73 ? 4.871 16.25 5.316 1 98.56 73 ASN B C 1
ATOM 2191 O O . ASN B 1 73 ? 4.621 16.922 6.316 1 98.56 73 ASN B O 1
ATOM 2195 N N . HIS B 1 74 ? 4.598 16.703 4.102 1 98.12 74 HIS B N 1
ATOM 2196 C CA . HIS B 1 74 ? 3.965 17.984 3.824 1 98.12 74 HIS B CA 1
ATOM 2197 C C . HIS B 1 74 ? 2.58 17.797 3.215 1 98.12 74 HIS B C 1
ATOM 2199 O O . HIS B 1 74 ? 2.455 17.375 2.062 1 98.12 74 HIS B O 1
ATOM 2205 N N . GLU B 1 75 ? 1.623 18.156 3.967 1 97.25 75 GLU B N 1
ATOM 2206 C CA . GLU B 1 75 ? 0.234 18 3.549 1 97.25 75 GLU B CA 1
ATOM 2207 C C . GLU B 1 75 ? -0.427 19.344 3.295 1 97.25 75 GLU B C 1
ATOM 2209 O O . GLU B 1 75 ? -0.255 20.281 4.074 1 97.25 75 GLU B O 1
ATOM 2214 N N . ARG B 1 76 ? -1.068 19.438 2.148 1 96.12 76 ARG B N 1
ATOM 2215 C CA . ARG B 1 76 ? -2.061 20.484 1.956 1 96.12 76 ARG B CA 1
ATOM 2216 C C . ARG B 1 76 ? -3.461 20 2.299 1 96.12 76 ARG B C 1
ATOM 2218 O O . ARG B 1 76 ? -4.008 19.141 1.605 1 96.12 76 ARG B O 1
ATOM 2225 N N . VAL B 1 77 ? -4.008 20.547 3.281 1 92.06 77 VAL B N 1
ATOM 2226 C CA . VAL B 1 77 ? -5.207 20.016 3.908 1 92.06 77 VAL B CA 1
ATOM 2227 C C . VAL B 1 77 ? -6.418 20.266 3.014 1 92.06 77 VAL B C 1
ATOM 2229 O O . VAL B 1 77 ? -6.301 20.906 1.965 1 92.06 77 VAL B O 1
ATOM 2232 N N . LEU B 1 78 ? -7.562 19.812 3.432 1 86 78 LEU B N 1
ATOM 2233 C CA . LEU B 1 78 ? -8.797 19.891 2.656 1 86 78 LEU B CA 1
ATOM 2234 C C . LEU B 1 78 ? -9.172 21.328 2.369 1 86 78 LEU B C 1
ATOM 2236 O O . LEU B 1 78 ? -9.656 21.656 1.279 1 86 78 LEU B O 1
ATOM 2240 N N . SER B 1 79 ? -8.977 22.141 3.244 1 82.88 79 SER B N 1
ATOM 2241 C CA . SER B 1 79 ? -9.375 23.531 3.129 1 82.88 79 SER B CA 1
ATOM 2242 C C . SER B 1 79 ? -8.516 24.266 2.113 1 82.88 79 SER B C 1
ATOM 2244 O O . SER B 1 79 ? -8.812 25.406 1.741 1 82.88 79 SER B O 1
ATOM 2246 N N . SER B 1 80 ? -7.551 23.594 1.641 1 81.62 80 SER B N 1
ATOM 2247 C CA . SER B 1 80 ? -6.684 24.203 0.643 1 81.62 80 SER B CA 1
ATOM 2248 C C . SER B 1 80 ? -7.332 24.188 -0.738 1 81.62 80 SER B C 1
ATOM 2250 O O . SER B 1 80 ? -6.77 24.734 -1.697 1 81.62 80 SER B O 1
ATOM 2252 N N . GLY B 1 81 ? -8.438 23.641 -0.843 1 81.44 81 GLY B N 1
ATOM 2253 C CA . GLY B 1 81 ? -9.188 23.688 -2.088 1 81.44 81 GLY B CA 1
ATOM 2254 C C . GLY B 1 81 ? -8.609 22.797 -3.172 1 81.44 81 GLY B C 1
ATOM 2255 O O . GLY B 1 81 ? -8.359 21.609 -2.941 1 81.44 81 GLY B O 1
ATOM 2256 N N . PRO B 1 82 ? -8.328 23.438 -4.285 1 81.56 82 PRO B N 1
ATOM 2257 C CA . PRO B 1 82 ? -7.914 22.625 -5.438 1 81.56 82 PRO B CA 1
ATOM 2258 C C . PRO B 1 82 ? -6.508 22.047 -5.281 1 81.56 82 PRO B C 1
ATOM 2260 O O . PRO B 1 82 ? -6.152 21.078 -5.961 1 81.56 82 PRO B O 1
ATOM 2263 N N . ASN B 1 83 ? -5.773 22.609 -4.438 1 86.69 83 ASN B N 1
ATOM 2264 C CA . ASN B 1 83 ? -4.398 22.156 -4.27 1 86.69 83 ASN B CA 1
ATOM 2265 C C . ASN B 1 83 ? -4.277 21.156 -3.123 1 86.69 83 ASN B C 1
ATOM 2267 O O . ASN B 1 83 ? -3.176 20.734 -2.773 1 86.69 83 ASN B O 1
ATOM 2271 N N . ALA B 1 84 ? -5.461 20.781 -2.633 1 92.5 84 ALA B N 1
ATOM 2272 C CA . ALA B 1 84 ? -5.441 19.859 -1.504 1 92.5 84 ALA B CA 1
ATOM 2273 C C . ALA B 1 84 ? -4.801 18.531 -1.896 1 92.5 84 ALA B C 1
ATOM 2275 O O . ALA B 1 84 ? -5.027 18.031 -2.998 1 92.5 84 ALA B O 1
ATOM 2276 N N . THR B 1 85 ? -3.926 18.016 -0.994 1 96 85 THR B N 1
ATOM 2277 C CA . THR B 1 85 ? -3.299 16.719 -1.209 1 96 85 THR B CA 1
ATOM 2278 C C . THR B 1 85 ? -3.984 15.641 -0.372 1 96 85 THR B C 1
ATOM 2280 O O . THR B 1 85 ? -3.479 14.523 -0.256 1 96 85 THR B O 1
ATOM 2283 N N . VAL B 1 86 ? -5.031 15.945 0.31 1 95.12 86 VAL B N 1
ATOM 2284 C CA . VAL B 1 86 ? -5.934 15.039 1.018 1 95.12 86 VAL B CA 1
ATOM 2285 C C . VAL B 1 86 ? -7.379 15.352 0.632 1 95.12 86 VAL B C 1
ATOM 2287 O O . VAL B 1 86 ? -7.77 16.516 0.551 1 95.12 86 VAL B O 1
ATOM 2290 N N . VAL B 1 87 ? -8.18 14.305 0.374 1 92.62 87 VAL B N 1
ATOM 2291 C CA . VAL B 1 87 ? -9.578 14.5 0.004 1 92.62 87 VAL B CA 1
ATOM 2292 C C . VAL B 1 87 ? -10.438 13.438 0.67 1 92.62 87 VAL B C 1
ATOM 2294 O O . VAL B 1 87 ? -9.953 12.352 1.007 1 92.62 87 VAL B O 1
ATOM 2297 N N . TYR B 1 88 ? -11.734 13.789 0.821 1 92.06 88 TYR B N 1
ATOM 2298 C CA . TYR B 1 88 ? -12.703 12.766 1.194 1 92.06 88 TYR B CA 1
ATOM 2299 C C . TYR B 1 88 ? -13.094 11.922 -0.012 1 92.06 88 TYR B C 1
ATOM 2301 O O . TYR B 1 88 ? -13.688 12.43 -0.97 1 92.06 88 TYR B O 1
ATOM 2309 N N . ALA B 1 89 ? -12.734 10.711 0.078 1 92.5 89 ALA B N 1
ATOM 2310 C CA . ALA B 1 89 ? -13.297 9.789 -0.911 1 92.5 89 ALA B CA 1
ATOM 2311 C C . ALA B 1 89 ? -14.742 9.43 -0.572 1 92.5 89 ALA B C 1
ATOM 2313 O O . ALA B 1 89 ? -15.586 9.32 -1.464 1 92.5 89 ALA B O 1
ATOM 2314 N N . VAL B 1 90 ? -15.062 9.195 0.656 1 91 90 VAL B N 1
ATOM 2315 C CA . VAL B 1 90 ? -16.391 8.977 1.208 1 91 90 VAL B CA 1
ATOM 2316 C C . VAL B 1 90 ? -16.625 9.914 2.395 1 91 90 VAL B C 1
ATOM 2318 O O . VAL B 1 90 ? -15.844 9.906 3.355 1 91 90 VAL B O 1
ATOM 2321 N N . GLU B 1 91 ? -17.516 10.742 2.17 1 88.44 91 GLU B N 1
ATOM 2322 C CA . GLU B 1 91 ? -18 11.547 3.289 1 88.44 91 GLU B CA 1
ATOM 2323 C C . GLU B 1 91 ? -19.406 11.125 3.717 1 88.44 91 GLU B C 1
ATOM 2325 O O . GLU B 1 91 ? -20.375 11.367 2.998 1 88.44 91 GLU B O 1
ATOM 2330 N N . ARG B 1 92 ? -19.406 10.391 4.789 1 80.44 92 ARG B N 1
ATOM 2331 C CA . ARG B 1 92 ? -20.719 9.93 5.219 1 80.44 92 ARG B CA 1
ATOM 2332 C C . ARG B 1 92 ? -21.562 11.086 5.75 1 80.44 92 ARG B C 1
ATOM 2334 O O . ARG B 1 92 ? -21.078 11.875 6.574 1 80.44 92 ARG B O 1
ATOM 2341 N N . ARG B 1 93 ? -22.688 11.203 5.051 1 68.06 93 ARG B N 1
ATOM 2342 C CA . ARG B 1 93 ? -23.656 12.234 5.406 1 68.06 93 ARG B CA 1
ATOM 2343 C C . ARG B 1 93 ? -24.469 11.828 6.629 1 68.06 93 ARG B C 1
ATOM 2345 O O . ARG B 1 93 ? -24.797 10.648 6.797 1 68.06 93 ARG B O 1
ATOM 2352 N N . GLY B 1 94 ? -24.594 12.719 7.543 1 61.31 94 GLY B N 1
ATOM 2353 C CA . GLY B 1 94 ? -25.516 12.539 8.656 1 61.31 94 GLY B CA 1
ATOM 2354 C C . GLY B 1 94 ? -24.828 12.016 9.914 1 61.31 94 GLY B C 1
ATOM 2355 O O . GLY B 1 94 ? -25.5 11.562 10.836 1 61.31 94 GLY B O 1
ATOM 2356 N N . SER B 1 95 ? -23.578 11.664 9.664 1 55.88 95 SER B N 1
ATOM 2357 C CA . SER B 1 95 ? -23.062 11.164 10.938 1 55.88 95 SER B CA 1
ATOM 2358 C C . SER B 1 95 ? -23.203 12.211 12.039 1 55.88 95 SER B C 1
ATOM 2360 O O . SER B 1 95 ? -22.891 13.391 11.82 1 55.88 95 SER B O 1
ATOM 2362 N N . THR B 1 96 ? -24.172 11.883 12.812 1 51.81 96 THR B N 1
ATOM 2363 C CA . THR B 1 96 ? -24.453 12.719 13.977 1 51.81 96 THR B CA 1
ATOM 2364 C C . THR B 1 96 ? -23.188 12.922 14.812 1 51.81 96 THR B C 1
ATOM 2366 O O . THR B 1 96 ? -23.156 13.797 15.688 1 51.81 96 THR B O 1
ATOM 2369 N N . SER B 1 97 ? -22.328 11.984 14.742 1 54.69 97 SER B N 1
ATOM 2370 C CA . SER B 1 97 ? -21.422 12.039 15.883 1 54.69 97 SER B CA 1
ATOM 2371 C C . SER B 1 97 ? -20.312 13.07 15.656 1 54.69 97 SER B C 1
ATOM 2373 O O . SER B 1 97 ? -19.703 13.539 16.609 1 54.69 97 SER B O 1
ATOM 2375 N N . GLY B 1 98 ? -20.391 13.773 14.57 1 64.12 98 GLY B N 1
ATOM 2376 C CA . GLY B 1 98 ? -19.328 14.742 14.367 1 64.12 98 GLY B CA 1
ATOM 2377 C C . GLY B 1 98 ? -17.938 14.109 14.328 1 64.12 98 GLY B C 1
ATOM 2378 O O . GLY B 1 98 ? -16.953 14.781 14.016 1 64.12 98 GLY B O 1
ATOM 2379 N N . ALA B 1 99 ? -17.781 12.734 14.648 1 74.69 99 ALA B N 1
ATOM 2380 C CA . ALA B 1 99 ? -16.453 12.141 14.82 1 74.69 99 ALA B CA 1
ATOM 2381 C C . ALA B 1 99 ? -15.898 11.648 13.484 1 74.69 99 ALA B C 1
ATOM 2383 O O . ALA B 1 99 ? -14.766 11.172 13.414 1 74.69 99 ALA B O 1
ATOM 2384 N N . GLY B 1 100 ? -16.594 11.766 12.406 1 86.12 100 GLY B N 1
ATOM 2385 C CA . GLY B 1 100 ? -16.109 11.336 11.109 1 86.12 100 GLY B CA 1
ATOM 2386 C C . GLY B 1 100 ? -16.125 9.828 10.93 1 86.12 100 GLY B C 1
ATOM 2387 O O . GLY B 1 100 ? -15.406 9.289 10.086 1 86.12 100 GLY B O 1
ATOM 2388 N N . PHE B 1 101 ? -16.984 9.188 11.883 1 90.19 101 PHE B N 1
ATOM 2389 C CA . PHE B 1 101 ? -17.109 7.738 11.82 1 90.19 101 PHE B CA 1
ATOM 2390 C C . PHE B 1 101 ? -17.641 7.301 10.453 1 90.19 101 PHE B C 1
ATOM 2392 O O . PHE B 1 101 ? -18.719 7.723 10.039 1 90.19 101 PHE B O 1
ATOM 2399 N N . GLY B 1 102 ? -16.781 6.555 9.742 1 91.75 102 GLY B N 1
ATOM 2400 C CA . GLY B 1 102 ? -17.203 6.059 8.438 1 91.75 102 GLY B CA 1
ATOM 2401 C C . GLY B 1 102 ? -16.656 6.879 7.285 1 91.75 102 GLY B C 1
ATOM 2402 O O . GLY B 1 102 ? -16.797 6.492 6.121 1 91.75 102 GLY B O 1
ATOM 2403 N N . ASN B 1 103 ? -16.062 7.98 7.555 1 93.06 103 ASN B N 1
ATOM 2404 C CA . ASN B 1 103 ? -15.414 8.742 6.492 1 93.06 103 ASN B CA 1
ATOM 2405 C C . ASN B 1 103 ? -14.164 8.031 5.977 1 93.06 103 ASN B C 1
ATOM 2407 O O . ASN B 1 103 ? -13.5 7.312 6.727 1 93.06 103 ASN B O 1
ATOM 2411 N N . LEU B 1 104 ? -13.953 8.188 4.691 1 94.38 104 LEU B N 1
ATOM 2412 C CA . LEU B 1 104 ? -12.727 7.711 4.07 1 94.38 104 LEU B CA 1
ATOM 2413 C C . LEU B 1 104 ? -11.977 8.859 3.408 1 94.38 104 LEU B C 1
ATOM 2415 O O . LEU B 1 104 ? -12.531 9.57 2.57 1 94.38 104 LEU B O 1
ATOM 2419 N N . ILE B 1 105 ? -10.758 9.055 3.828 1 94.69 105 ILE B N 1
ATOM 2420 C CA . ILE B 1 105 ? -9.914 10.062 3.189 1 94.69 105 ILE B CA 1
ATOM 2421 C C . ILE B 1 105 ? -8.812 9.375 2.385 1 94.69 105 ILE B C 1
ATOM 2423 O O . ILE B 1 105 ? -8.375 8.273 2.727 1 94.69 105 ILE B O 1
ATOM 2427 N N . VAL B 1 106 ? -8.422 10.023 1.304 1 96.19 106 VAL B N 1
ATOM 2428 C CA . VAL B 1 106 ? -7.293 9.625 0.468 1 96.19 106 VAL B CA 1
ATOM 2429 C C . VAL B 1 106 ? -6.277 10.766 0.394 1 96.19 106 VAL B C 1
ATOM 2431 O O . VAL B 1 106 ? -6.652 11.938 0.333 1 96.19 106 VAL B O 1
ATOM 2434 N N . TYR B 1 107 ? -5.008 10.422 0.406 1 95.94 107 TYR B N 1
ATOM 2435 C CA . TYR B 1 107 ? -4.035 11.508 0.408 1 95.94 107 TYR B CA 1
ATOM 2436 C C . TYR B 1 107 ? -2.814 11.148 -0.43 1 95.94 107 TYR B C 1
ATOM 2438 O O . TYR B 1 107 ? -2.529 9.969 -0.649 1 95.94 107 TYR B O 1
ATOM 2446 N N . ASP B 1 108 ? -2.203 12.102 -0.968 1 97.19 108 ASP B N 1
ATOM 2447 C CA . ASP B 1 108 ? -0.933 12.141 -1.685 1 97.19 108 ASP B CA 1
ATOM 2448 C C . ASP B 1 108 ? -0.085 13.328 -1.236 1 97.19 108 ASP B C 1
ATOM 2450 O O . ASP B 1 108 ? -0.181 14.414 -1.808 1 97.19 108 ASP B O 1
ATOM 2454 N N . ASN B 1 109 ? 0.797 13.016 -0.259 1 98.12 109 ASN B N 1
ATOM 2455 C CA . ASN B 1 109 ? 1.613 14.086 0.312 1 98.12 109 ASN B CA 1
ATOM 2456 C C . ASN B 1 109 ? 3.072 13.961 -0.118 1 98.12 109 ASN B C 1
ATOM 2458 O O . ASN B 1 109 ? 3.568 12.859 -0.347 1 98.12 109 ASN B O 1
ATOM 2462 N N . LEU B 1 110 ? 3.729 15.102 -0.144 1 98.19 110 LEU B N 1
ATOM 2463 C CA . LEU B 1 110 ? 5.16 15.086 -0.427 1 98.19 110 LEU B CA 1
ATOM 2464 C C . LEU B 1 110 ? 5.953 14.703 0.816 1 98.19 110 LEU B C 1
ATOM 2466 O O . LEU B 1 110 ? 5.633 15.141 1.924 1 98.19 110 LEU B O 1
ATOM 2470 N N . LEU B 1 111 ? 6.93 13.867 0.582 1 98.62 111 LEU B N 1
ATOM 2471 C CA . LEU B 1 111 ? 7.977 13.633 1.569 1 98.62 111 LEU B CA 1
ATOM 2472 C C . LEU B 1 111 ? 9.211 14.477 1.264 1 98.62 111 LEU B C 1
ATOM 2474 O O . LEU B 1 111 ? 9.734 14.438 0.146 1 98.62 111 LEU B O 1
ATOM 2478 N N . ARG B 1 112 ? 9.648 15.203 2.301 1 98.62 112 ARG B N 1
ATOM 2479 C CA . ARG B 1 112 ? 10.797 16.078 2.117 1 98.62 112 ARG B CA 1
ATOM 2480 C C . ARG B 1 112 ? 11.867 15.812 3.168 1 98.62 112 ARG B C 1
ATOM 2482 O O . ARG B 1 112 ? 11.586 15.219 4.211 1 98.62 112 ARG B O 1
ATOM 2489 N N . GLN B 1 113 ? 13.039 16.312 2.848 1 98.25 113 GLN B N 1
ATOM 2490 C CA . GLN B 1 113 ? 14.172 16.141 3.754 1 98.25 113 GLN B CA 1
ATOM 2491 C C . GLN B 1 113 ? 14.008 17.016 5 1 98.25 113 GLN B C 1
ATOM 2493 O O . GLN B 1 113 ? 14.469 16.641 6.082 1 98.25 113 GLN B O 1
ATOM 2498 N N . GLY B 1 114 ? 13.367 18.188 4.812 1 98 114 GLY B N 1
ATOM 2499 C CA . GLY B 1 114 ? 13.273 19.125 5.922 1 98 114 GLY B CA 1
ATOM 2500 C C . GLY B 1 114 ? 11.859 19.641 6.148 1 98 114 GLY B C 1
ATOM 2501 O O . GLY B 1 114 ? 10.945 19.312 5.383 1 98 114 GLY B O 1
ATOM 2502 N N . VAL B 1 115 ? 11.766 20.422 7.188 1 97.38 115 VAL B N 1
ATOM 2503 C CA . VAL B 1 115 ? 10.477 20.953 7.621 1 97.38 115 VAL B CA 1
ATOM 2504 C C . VAL B 1 115 ? 10.039 22.062 6.68 1 97.38 115 VAL B C 1
ATOM 2506 O O . VAL B 1 115 ? 8.836 22.328 6.535 1 97.38 115 VAL B O 1
ATOM 2509 N N . GLU B 1 116 ? 11.055 22.672 5.949 1 97.44 116 GLU B N 1
ATOM 2510 C CA . GLU B 1 116 ? 10.75 23.797 5.055 1 97.44 116 GLU B CA 1
ATOM 2511 C C . GLU B 1 116 ? 10.133 23.297 3.75 1 97.44 116 GLU B C 1
ATOM 2513 O O . GLU B 1 116 ? 10.57 22.297 3.189 1 97.44 116 GLU B O 1
ATOM 2518 N N . PRO B 1 117 ? 9.125 24.031 3.283 1 95.25 117 PRO B N 1
ATOM 2519 C CA . PRO B 1 117 ? 8.398 23.578 2.1 1 95.25 117 PRO B CA 1
ATOM 2520 C C . PRO B 1 117 ? 9.273 23.516 0.849 1 95.25 117 PRO B C 1
ATOM 2522 O O . PRO B 1 117 ? 8.898 22.891 -0.147 1 95.25 117 PRO B O 1
ATOM 2525 N N . ASP B 1 118 ? 10.375 24.203 0.845 1 96.5 118 ASP B N 1
ATOM 2526 C CA . ASP B 1 118 ? 11.234 24.203 -0.33 1 96.5 118 ASP B CA 1
ATOM 2527 C C . ASP B 1 118 ? 12.375 23.188 -0.167 1 96.5 118 ASP B C 1
ATOM 2529 O O . ASP B 1 118 ? 13.266 23.109 -1.018 1 96.5 118 ASP B O 1
ATOM 2533 N N . SER B 1 119 ? 12.375 22.516 0.877 1 97.75 119 SER B N 1
ATOM 2534 C CA . SER B 1 119 ? 13.391 21.484 1.05 1 97.75 119 SER B CA 1
ATOM 2535 C C . SER B 1 119 ? 13.258 20.391 -0.005 1 97.75 119 SER B C 1
ATOM 2537 O O . SER B 1 119 ? 12.18 20.188 -0.562 1 97.75 119 SER B O 1
ATOM 2539 N N . PRO B 1 120 ? 14.352 19.656 -0.308 1 98.31 120 PRO B N 1
ATOM 2540 C CA . PRO B 1 120 ? 14.328 18.656 -1.369 1 98.31 120 PRO B CA 1
ATOM 2541 C C . PRO B 1 120 ? 13.273 17.562 -1.126 1 98.31 120 PRO B C 1
ATOM 2543 O O . PRO B 1 120 ? 13.094 17.125 0.011 1 98.31 120 PRO B O 1
ATOM 2546 N N . ILE B 1 121 ? 12.656 17.25 -2.215 1 98.44 121 ILE B N 1
ATOM 2547 C CA . ILE B 1 121 ? 11.68 16.156 -2.207 1 98.44 121 ILE B CA 1
ATOM 2548 C C . ILE B 1 121 ? 12.406 14.82 -2.248 1 98.44 121 ILE B C 1
ATOM 2550 O O . ILE B 1 121 ? 13.32 14.625 -3.053 1 98.44 121 ILE B O 1
ATOM 2554 N N . VAL B 1 122 ? 11.977 13.875 -1.366 1 98.44 122 VAL B N 1
ATOM 2555 C CA . VAL B 1 122 ? 12.617 12.562 -1.37 1 98.44 122 VAL B CA 1
ATOM 2556 C C . VAL B 1 122 ? 11.609 11.492 -1.772 1 98.44 122 VAL B C 1
ATOM 2558 O O . VAL B 1 122 ? 11.977 10.352 -2.039 1 98.44 122 VAL B O 1
ATOM 2561 N N . GLY B 1 123 ? 10.328 11.797 -1.765 1 98.12 123 GLY B N 1
ATOM 2562 C CA . GLY B 1 123 ? 9.312 10.82 -2.127 1 98.12 123 GLY B CA 1
ATOM 2563 C C . GLY B 1 123 ? 7.898 11.312 -1.858 1 98.12 123 GLY B C 1
ATOM 2564 O O . GLY B 1 123 ? 7.629 12.508 -1.916 1 98.12 123 GLY B O 1
ATOM 2565 N N . ARG B 1 124 ? 7.016 10.32 -1.715 1 98.12 124 ARG B N 1
ATOM 2566 C CA . ARG B 1 124 ? 5.602 10.594 -1.492 1 98.12 124 ARG B CA 1
ATOM 2567 C C . ARG B 1 124 ? 5.031 9.688 -0.404 1 98.12 124 ARG B C 1
ATOM 2569 O O . ARG B 1 124 ? 5.445 8.531 -0.269 1 98.12 124 ARG B O 1
ATOM 2576 N N . ASN B 1 125 ? 4.172 10.211 0.401 1 98.44 125 ASN B N 1
ATOM 2577 C CA . ASN B 1 125 ? 3.287 9.5 1.316 1 98.44 125 ASN B CA 1
ATOM 2578 C C . ASN B 1 125 ? 1.884 9.352 0.735 1 98.44 125 ASN B C 1
ATOM 2580 O O . ASN B 1 125 ? 1.117 10.312 0.7 1 98.44 125 ASN B O 1
ATOM 2584 N N . GLN B 1 126 ? 1.566 8.078 0.271 1 98.19 126 GLN B N 1
ATOM 2585 C CA . GLN B 1 126 ? 0.317 7.82 -0.436 1 98.19 126 GLN B CA 1
ATOM 2586 C C . GLN B 1 126 ? -0.511 6.758 0.283 1 98.19 126 GLN B C 1
ATOM 2588 O O . GLN B 1 126 ? 0.019 5.727 0.696 1 98.19 126 GLN B O 1
ATOM 2593 N N . GLY B 1 127 ? -1.797 7.082 0.466 1 97.75 127 GLY B N 1
ATOM 2594 C CA . GLY B 1 127 ? -2.627 6.055 1.076 1 97.75 127 GLY B CA 1
ATOM 2595 C C . GLY B 1 127 ? -4.012 6.551 1.445 1 97.75 127 GLY B C 1
ATOM 2596 O O . GLY B 1 127 ? -4.578 7.402 0.754 1 97.75 127 GLY B O 1
ATOM 2597 N N . MET B 1 128 ? -4.562 5.879 2.471 1 97.44 128 MET B N 1
ATOM 2598 C CA . MET B 1 128 ? -5.922 6.199 2.896 1 97.44 128 MET B CA 1
ATOM 2599 C C . MET B 1 128 ? -6.043 6.152 4.414 1 97.44 128 MET B C 1
ATOM 2601 O O . MET B 1 128 ? -5.215 5.535 5.09 1 97.44 128 MET B O 1
ATOM 2605 N N . GLY B 1 129 ? -7.008 6.883 4.883 1 96.62 129 GLY B N 1
ATOM 2606 C CA . GLY B 1 129 ? -7.469 6.84 6.262 1 96.62 129 GLY B CA 1
ATOM 2607 C C . GLY B 1 129 ? -8.961 6.613 6.383 1 96.62 129 GLY B C 1
ATOM 2608 O O . GLY B 1 129 ? -9.742 7.168 5.605 1 96.62 129 GLY B O 1
ATOM 2609 N N . VAL B 1 130 ? -9.32 5.832 7.379 1 95.88 130 VAL B N 1
ATOM 2610 C CA . VAL B 1 130 ? -10.727 5.531 7.629 1 95.88 130 VAL B CA 1
ATOM 2611 C C . VAL B 1 130 ? -11.102 5.957 9.047 1 95.88 130 VAL B C 1
ATOM 2613 O O . VAL B 1 130 ? -10.453 5.547 10.016 1 95.88 130 VAL B O 1
ATOM 2616 N N . GLY B 1 131 ? -12.141 6.848 9.109 1 94.25 131 GLY B N 1
ATOM 2617 C CA . GLY B 1 131 ? -12.711 7.086 10.422 1 94.25 131 GLY B CA 1
ATOM 2618 C C . GLY B 1 131 ? -13.383 5.859 11.016 1 94.25 131 GLY B C 1
ATOM 2619 O O . GLY B 1 131 ? -14.484 5.5 10.609 1 94.25 131 GLY B O 1
ATOM 2620 N N . SER B 1 132 ? -12.711 5.301 12.039 1 94.31 132 SER B N 1
ATOM 2621 C CA . SER B 1 132 ? -13.211 4.039 12.578 1 94.31 132 SER B CA 1
ATOM 2622 C C . SER B 1 132 ? -13.422 4.129 14.086 1 94.31 132 SER B C 1
ATOM 2624 O O . SER B 1 132 ? -13.422 3.111 14.781 1 94.31 132 SER B O 1
ATOM 2626 N N . SER B 1 133 ? -13.508 5.293 14.547 1 91 133 SER B N 1
ATOM 2627 C CA . SER B 1 133 ? -13.883 5.543 15.93 1 91 133 SER B CA 1
ATOM 2628 C C . SER B 1 133 ? -15.25 6.219 16.016 1 91 133 SER B C 1
ATOM 2630 O O . SER B 1 133 ? -15.484 7.238 15.359 1 91 133 SER B O 1
ATOM 2632 N N . VAL B 1 134 ? -16.078 5.75 16.844 1 88.12 134 VAL B N 1
ATOM 2633 C CA . VAL B 1 134 ? -17.422 6.328 17 1 88.12 134 VAL B CA 1
ATOM 2634 C C . VAL B 1 134 ? -17.344 7.57 17.891 1 88.12 134 VAL B C 1
ATOM 2636 O O . VAL B 1 134 ? -18.234 8.414 17.859 1 88.12 134 VAL B O 1
ATOM 2639 N N . ALA B 1 135 ? -16.25 7.66 18.609 1 86.56 135 ALA B N 1
ATOM 2640 C CA . ALA B 1 135 ? -16.188 8.68 19.656 1 86.56 135 ALA B CA 1
ATOM 2641 C C . ALA B 1 135 ? -15.32 9.859 19.219 1 86.56 135 ALA B C 1
ATOM 2643 O O . ALA B 1 135 ? -15.57 11 19.625 1 86.56 135 ALA B O 1
ATOM 2644 N N . GLU B 1 136 ? -14.297 9.523 18.391 1 87.56 136 GLU B N 1
ATOM 2645 C CA . GLU B 1 136 ? -13.344 10.57 18.047 1 87.56 136 GLU B CA 1
ATOM 2646 C C . GLU B 1 136 ? -13.016 10.555 16.562 1 87.56 136 GLU B C 1
ATOM 2648 O O . GLU B 1 136 ? -13.25 9.562 15.875 1 87.56 136 GLU B O 1
ATOM 2653 N N . ASN B 1 137 ? -12.461 11.68 16.109 1 86.81 137 ASN B N 1
ATOM 2654 C CA . ASN B 1 137 ? -11.969 11.766 14.734 1 86.81 137 ASN B CA 1
ATOM 2655 C C . ASN B 1 137 ? -10.648 11.031 14.57 1 86.81 137 ASN B C 1
ATOM 2657 O O . ASN B 1 137 ? -9.609 11.648 14.328 1 86.81 137 ASN B O 1
ATOM 2661 N N . SER B 1 138 ? -10.711 9.812 14.758 1 92.06 138 SER B N 1
ATOM 2662 C CA . SER B 1 138 ? -9.57 8.906 14.695 1 92.06 138 SER B CA 1
ATOM 2663 C C . SER B 1 138 ? -9.93 7.609 13.977 1 92.06 138 SER B C 1
ATOM 2665 O O . SER B 1 138 ? -11.086 7.391 13.625 1 92.06 138 SER B O 1
ATOM 2667 N N . GLY B 1 139 ? -8.812 6.879 13.633 1 95.56 139 GLY B N 1
ATOM 2668 C CA . GLY B 1 139 ? -9.117 5.637 12.945 1 95.56 139 GLY B CA 1
ATOM 2669 C C . GLY B 1 139 ? -7.883 4.938 12.406 1 95.56 139 GLY B C 1
ATOM 2670 O O . GLY B 1 139 ? -6.824 4.953 13.047 1 95.56 139 GLY B O 1
ATOM 2671 N N . LEU B 1 140 ? -8.109 4.258 11.328 1 97.44 140 LEU B N 1
ATOM 2672 C CA . LEU B 1 140 ? -7.109 3.404 10.695 1 97.44 140 LEU B CA 1
ATOM 2673 C C . LEU B 1 140 ? -6.484 4.098 9.492 1 97.44 140 LEU B C 1
ATOM 2675 O O . LEU B 1 140 ? -7.191 4.719 8.695 1 97.44 140 LEU B O 1
ATOM 2679 N N . THR B 1 141 ? -5.148 4.012 9.398 1 97.88 141 THR B N 1
ATOM 2680 C CA . THR B 1 141 ? -4.457 4.43 8.18 1 97.88 141 THR B CA 1
ATOM 2681 C C . THR B 1 141 ? -3.74 3.25 7.535 1 97.88 141 THR B C 1
ATOM 2683 O O . THR B 1 141 ? -3.162 2.41 8.227 1 97.88 141 THR B O 1
ATOM 2686 N N . ILE B 1 142 ? -3.797 3.084 6.277 1 98.38 142 ILE B N 1
ATOM 2687 C CA . ILE B 1 142 ? -3.01 2.209 5.418 1 98.38 142 ILE B CA 1
ATOM 2688 C C . ILE B 1 142 ? -2.303 3.037 4.348 1 98.38 142 ILE B C 1
ATOM 2690 O O . ILE B 1 142 ? -2.953 3.732 3.562 1 98.38 142 ILE B O 1
ATOM 2694 N N . LEU B 1 143 ? -0.962 2.951 4.348 1 98.31 143 LEU B N 1
ATOM 2695 C CA . LEU B 1 143 ? -0.239 3.855 3.459 1 98.31 143 LEU B CA 1
ATOM 2696 C C . LEU B 1 143 ? 1.07 3.227 2.994 1 98.31 143 LEU B C 1
ATOM 2698 O O . LEU B 1 143 ? 1.456 2.156 3.475 1 98.31 143 LEU B O 1
ATOM 2702 N N . GLN B 1 144 ? 1.646 3.852 1.988 1 98.44 144 GLN B N 1
ATOM 2703 C CA . GLN B 1 144 ? 2.994 3.543 1.525 1 98.44 144 GLN B CA 1
ATOM 2704 C C . GLN B 1 144 ? 3.85 4.805 1.438 1 98.44 144 GLN B C 1
ATOM 2706 O O . GLN B 1 144 ? 3.363 5.863 1.036 1 98.44 144 GLN B O 1
ATOM 2711 N N . LEU B 1 145 ? 5.02 4.66 1.871 1 98.69 145 LEU B N 1
ATOM 2712 C CA . LEU B 1 145 ? 6.055 5.645 1.577 1 98.69 145 LEU B CA 1
ATOM 2713 C C . LEU B 1 145 ? 6.832 5.262 0.322 1 98.69 145 LEU B C 1
ATOM 2715 O O . LEU B 1 145 ? 7.551 4.258 0.313 1 98.69 145 LEU B O 1
ATOM 2719 N N . VAL B 1 146 ? 6.637 6.051 -0.683 1 98 146 VAL B N 1
ATOM 2720 C CA . VAL B 1 146 ? 7.254 5.77 -1.976 1 98 146 VAL B CA 1
ATOM 2721 C C . VAL B 1 146 ? 8.438 6.711 -2.201 1 98 146 VAL B C 1
ATOM 2723 O O . VAL B 1 146 ? 8.258 7.922 -2.334 1 98 146 VAL B O 1
ATOM 2726 N N . PHE B 1 147 ? 9.609 6.148 -2.344 1 97.94 147 PHE B N 1
ATOM 2727 C CA . PHE B 1 147 ? 10.797 6.977 -2.514 1 97.94 147 PHE B CA 1
ATOM 2728 C C . PHE B 1 147 ? 11.078 7.215 -3.992 1 97.94 147 PHE B C 1
ATOM 2730 O O . PHE B 1 147 ? 11.078 6.277 -4.789 1 97.94 147 PHE B O 1
ATOM 2737 N N . THR B 1 148 ? 11.328 8.508 -4.289 1 97.31 148 THR B N 1
ATOM 2738 C CA . THR B 1 148 ? 11.477 8.883 -5.691 1 97.31 148 THR B CA 1
ATOM 2739 C C . THR B 1 148 ? 12.836 9.531 -5.938 1 97.31 148 THR B C 1
ATOM 2741 O O . THR B 1 148 ? 13.109 10.008 -7.039 1 97.31 148 THR B O 1
ATOM 2744 N N . ALA B 1 149 ? 13.648 9.602 -4.965 1 97.5 149 ALA B N 1
ATOM 2745 C CA . ALA B 1 149 ? 14.977 10.195 -5.094 1 97.5 149 ALA B CA 1
ATOM 2746 C C . ALA B 1 149 ? 15.977 9.523 -4.152 1 97.5 149 ALA B C 1
ATOM 2748 O O . ALA B 1 149 ? 15.578 8.852 -3.195 1 97.5 149 ALA B O 1
ATOM 2749 N N . GLY B 1 150 ? 17.266 9.719 -4.516 1 95.25 150 GLY B N 1
ATOM 2750 C CA . GLY B 1 150 ? 18.328 9.281 -3.631 1 95.25 150 GLY B CA 1
ATOM 2751 C C . GLY B 1 150 ? 18.516 7.773 -3.623 1 95.25 150 GLY B C 1
ATOM 2752 O O . GLY B 1 150 ? 18.156 7.094 -4.586 1 95.25 150 GLY B O 1
ATOM 2753 N N . GLU B 1 151 ? 19.078 7.297 -2.537 1 94.88 151 GLU B N 1
ATOM 2754 C CA . GLU B 1 151 ? 19.531 5.914 -2.389 1 94.88 151 GLU B CA 1
ATOM 2755 C C . GLU B 1 151 ? 18.344 4.949 -2.465 1 94.88 151 GLU B C 1
ATOM 2757 O O . GLU B 1 151 ? 18.5 3.809 -2.912 1 94.88 151 GLU B O 1
ATOM 2762 N N . TYR B 1 152 ? 17.188 5.406 -2.137 1 96.88 152 TYR B N 1
ATOM 2763 C CA . TYR B 1 152 ? 16.047 4.492 -2.006 1 96.88 152 TYR B CA 1
ATOM 2764 C C . TYR B 1 152 ? 15.047 4.699 -3.137 1 96.88 152 TYR B C 1
ATOM 2766 O O . TYR B 1 152 ? 13.93 4.184 -3.086 1 96.88 152 TYR B O 1
ATOM 2774 N N . ASN B 1 153 ? 15.516 5.41 -4.121 1 97.44 153 ASN B N 1
ATOM 2775 C CA . ASN B 1 153 ? 14.656 5.648 -5.277 1 97.44 153 ASN B CA 1
ATOM 2776 C C . ASN B 1 153 ? 14.125 4.34 -5.859 1 97.44 153 ASN B C 1
ATOM 2778 O O . ASN B 1 153 ? 14.883 3.393 -6.066 1 97.44 153 ASN B O 1
ATOM 2782 N N . GLY B 1 154 ? 12.789 4.305 -6.094 1 95.38 154 GLY B N 1
ATOM 2783 C CA . GLY B 1 154 ? 12.164 3.125 -6.668 1 95.38 154 GLY B CA 1
ATOM 2784 C C . GLY B 1 154 ? 11.703 2.127 -5.625 1 95.38 154 GLY B C 1
ATOM 2785 O O . GLY B 1 154 ? 11.039 1.141 -5.953 1 95.38 154 GLY B O 1
ATOM 2786 N N . SER B 1 155 ? 11.984 2.383 -4.324 1 97.38 155 SER B N 1
ATOM 2787 C CA . SER B 1 155 ? 11.602 1.515 -3.219 1 97.38 155 SER B CA 1
ATOM 2788 C C . SER B 1 155 ? 10.438 2.111 -2.43 1 97.38 155 SER B C 1
ATOM 2790 O O . SER B 1 155 ? 10.172 3.311 -2.523 1 97.38 155 SER B O 1
ATOM 2792 N N . SER B 1 156 ? 9.789 1.222 -1.737 1 97.75 156 SER B N 1
ATOM 2793 C CA . SER B 1 156 ? 8.695 1.708 -0.904 1 97.75 156 SER B CA 1
ATOM 2794 C C . SER B 1 156 ? 8.609 0.931 0.405 1 97.75 156 SER B C 1
ATOM 2796 O O . SER B 1 156 ? 9.148 -0.173 0.514 1 97.75 156 SER B O 1
ATOM 2798 N N . ILE B 1 157 ? 7.941 1.548 1.351 1 98.19 157 ILE B N 1
ATOM 2799 C CA . ILE B 1 157 ? 7.637 0.938 2.641 1 98.19 157 ILE B CA 1
ATOM 2800 C C . ILE B 1 157 ? 6.121 0.906 2.852 1 98.19 157 ILE B C 1
ATOM 2802 O O . ILE B 1 157 ? 5.441 1.913 2.646 1 98.19 157 ILE B O 1
ATOM 2806 N N . ALA B 1 158 ? 5.637 -0.265 3.203 1 98.69 158 ALA B N 1
ATOM 2807 C CA . ALA B 1 158 ? 4.23 -0.411 3.57 1 98.69 158 ALA B CA 1
ATOM 2808 C C . ALA B 1 158 ? 4.023 -0.149 5.059 1 98.69 158 ALA B C 1
ATOM 2810 O O . ALA B 1 158 ? 4.742 -0.697 5.898 1 98.69 158 ALA B O 1
ATOM 2811 N N . VAL B 1 159 ? 3.008 0.693 5.352 1 98.69 159 VAL B N 1
ATOM 2812 C CA . VAL B 1 159 ? 2.746 1.097 6.727 1 98.69 159 VAL B CA 1
ATOM 2813 C C . VAL B 1 159 ? 1.255 0.975 7.027 1 98.69 159 VAL B C 1
ATOM 2815 O O . VAL B 1 159 ? 0.417 1.305 6.184 1 98.69 159 VAL B O 1
ATOM 2818 N N . GLN B 1 160 ? 0.963 0.503 8.227 1 98.62 160 GLN B N 1
ATOM 2819 C CA . GLN B 1 160 ? -0.408 0.441 8.719 1 98.62 160 GLN B CA 1
ATOM 2820 C C . GLN B 1 160 ? -0.469 0.765 10.211 1 98.62 160 GLN B C 1
ATOM 2822 O O . GLN B 1 160 ? 0.417 0.373 10.977 1 98.62 160 GLN B O 1
ATOM 2827 N N . GLY B 1 161 ? -1.547 1.51 10.586 1 97.88 161 GLY B N 1
ATOM 2828 C CA . GLY B 1 161 ? -1.717 1.799 12 1 97.88 161 GLY B CA 1
ATOM 2829 C C . GLY B 1 161 ? -2.727 2.898 12.273 1 97.88 161 GLY B C 1
ATOM 2830 O O . GLY B 1 161 ? -3.451 3.318 11.367 1 97.88 161 GLY B O 1
ATOM 2831 N N . PRO B 1 162 ? -2.791 3.332 13.438 1 96.31 162 PRO B N 1
ATOM 2832 C CA . PRO B 1 162 ? -3.803 4.32 13.82 1 96.31 162 PRO B CA 1
ATOM 2833 C C . PRO B 1 162 ? -3.461 5.73 13.344 1 96.31 162 PRO B C 1
ATOM 2835 O O . PRO B 1 162 ? -2.293 6.031 13.086 1 96.31 162 PRO B O 1
ATOM 2838 N N . PHE B 1 163 ? -4.504 6.516 13.062 1 92.19 163 PHE B N 1
ATOM 2839 C CA . PHE B 1 163 ? -4.352 7.965 13.094 1 92.19 163 PHE B CA 1
ATOM 2840 C C . PHE B 1 163 ? -5.199 8.57 14.203 1 92.19 163 PHE B C 1
ATOM 2842 O O . PHE B 1 163 ? -6.41 8.734 14.055 1 92.19 163 PHE B O 1
ATOM 2849 N N . PRO B 1 164 ? -4.566 8.953 15.242 1 87.75 164 PRO B N 1
ATOM 2850 C CA . PRO B 1 164 ? -5.25 9.531 16.406 1 87.75 164 PRO B CA 1
ATOM 2851 C C . PRO B 1 164 ? -5.516 11.023 16.25 1 87.75 164 PRO B C 1
ATOM 2853 O O . PRO B 1 164 ? -4.988 11.664 15.336 1 87.75 164 PRO B O 1
ATOM 2856 N N . VAL B 1 165 ? -6.523 11.367 17.047 1 80.56 165 VAL B N 1
ATOM 2857 C CA . VAL B 1 165 ? -6.527 12.805 17.297 1 80.56 165 VAL B CA 1
ATOM 2858 C C . VAL B 1 165 ? -5.277 13.195 18.094 1 80.56 165 VAL B C 1
ATOM 2860 O O . VAL B 1 165 ? -5.09 12.742 19.219 1 80.56 165 VAL B O 1
ATOM 2863 N N . ALA B 1 166 ? -4.438 13.805 17.375 1 75.69 166 ALA B N 1
ATOM 2864 C CA . ALA B 1 166 ? -3.184 14.141 18.047 1 75.69 166 ALA B CA 1
ATOM 2865 C C . ALA B 1 166 ? -2.877 15.625 17.938 1 75.69 166 ALA B C 1
ATOM 2867 O O . ALA B 1 166 ? -2.764 16.156 16.828 1 75.69 166 ALA B O 1
ATOM 2868 N N . PRO B 1 167 ? -2.766 16.219 19.156 1 81.5 167 PRO B N 1
ATOM 2869 C CA . PRO B 1 167 ? -2.289 17.609 19.109 1 81.5 167 PRO B CA 1
ATOM 2870 C C . PRO B 1 167 ? -0.903 17.734 18.484 1 81.5 167 PRO B C 1
ATOM 2872 O O . PRO B 1 167 ? -0.193 16.734 18.344 1 81.5 167 PRO B O 1
ATOM 2875 N N . LEU B 1 168 ? -0.655 18.969 18.234 1 86.69 168 LEU B N 1
ATOM 2876 C CA . LEU B 1 168 ? 0.676 19.281 17.719 1 86.69 168 LEU B CA 1
ATOM 2877 C C . LEU B 1 168 ? 1.755 18.781 18.672 1 86.69 168 LEU B C 1
ATOM 2879 O O . LEU B 1 168 ? 1.62 18.906 19.891 1 86.69 168 LEU B O 1
ATOM 2883 N N . GLN B 1 169 ? 2.754 18.156 18.125 1 88.06 169 GLN B N 1
ATOM 2884 C CA . GLN B 1 169 ? 3.963 17.703 18.812 1 88.06 169 GLN B CA 1
ATOM 2885 C C . GLN B 1 169 ? 3.727 16.391 19.547 1 88.06 169 GLN B C 1
ATOM 2887 O O . GLN B 1 169 ? 4.617 15.891 20.234 1 88.06 169 GLN B O 1
ATOM 2892 N N . THR B 1 170 ? 2.549 15.82 19.453 1 91.5 170 THR B N 1
ATOM 2893 C CA . THR B 1 170 ? 2.297 14.516 20.047 1 91.5 170 THR B CA 1
ATOM 2894 C C . THR B 1 170 ? 2.76 13.398 19.125 1 91.5 170 THR B C 1
ATOM 2896 O O . THR B 1 170 ? 2.502 13.438 17.922 1 91.5 170 THR B O 1
ATOM 2899 N N . LEU B 1 171 ? 3.461 12.406 19.797 1 94.75 171 LEU B N 1
ATOM 2900 C CA . LEU B 1 171 ? 4.012 11.281 19.047 1 94.75 171 LEU B CA 1
ATOM 2901 C C . LEU B 1 171 ? 3.008 10.141 18.969 1 94.75 171 LEU B C 1
ATOM 2903 O O . LEU B 1 171 ? 2.354 9.812 19.969 1 94.75 171 LEU B O 1
ATOM 2907 N N . PHE B 1 172 ? 2.805 9.547 17.781 1 96.69 172 PHE B N 1
ATOM 2908 C CA . PHE B 1 172 ? 2.082 8.289 17.656 1 96.69 172 PHE B CA 1
ATOM 2909 C C . PHE B 1 172 ? 2.812 7.344 16.703 1 96.69 172 PHE B C 1
ATOM 2911 O O . PHE B 1 172 ? 3.742 7.754 16.016 1 96.69 172 PHE B O 1
ATOM 2918 N N . GLU B 1 173 ? 2.426 6.059 16.828 1 97.88 173 GLU B N 1
ATOM 2919 C CA . GLU B 1 173 ? 3.199 5.016 16.156 1 97.88 173 GLU B CA 1
ATOM 2920 C C . GLU B 1 173 ? 2.324 4.199 15.211 1 97.88 173 GLU B C 1
ATOM 2922 O O . GLU B 1 173 ? 1.148 3.963 15.492 1 97.88 173 GLU B O 1
ATOM 2927 N N . ARG B 1 174 ? 2.957 3.83 14.07 1 98.31 174 ARG B N 1
ATOM 2928 C CA . ARG B 1 174 ? 2.369 2.871 13.141 1 98.31 174 ARG B CA 1
ATOM 2929 C C . ARG B 1 174 ? 3.354 1.756 12.812 1 98.31 174 ARG B C 1
ATOM 2931 O O . ARG B 1 174 ? 4.566 1.921 12.969 1 98.31 174 ARG B O 1
ATOM 2938 N N . ALA B 1 175 ? 2.807 0.666 12.352 1 98.56 175 ALA B N 1
ATOM 2939 C CA . ALA B 1 175 ? 3.645 -0.486 12.031 1 98.56 175 ALA B CA 1
ATOM 2940 C C . ALA B 1 175 ? 4.145 -0.416 10.594 1 98.56 175 ALA B C 1
ATOM 2942 O O . ALA B 1 175 ? 3.395 -0.058 9.688 1 98.56 175 ALA B O 1
ATOM 2943 N N . ILE B 1 176 ? 5.41 -0.724 10.383 1 98.31 176 ILE B N 1
ATOM 2944 C CA . ILE B 1 176 ? 5.926 -1.08 9.07 1 98.31 176 ILE B CA 1
ATOM 2945 C C . ILE B 1 176 ? 5.691 -2.566 8.805 1 98.31 176 ILE B C 1
ATOM 2947 O O . ILE B 1 176 ? 6.234 -3.42 9.508 1 98.31 176 ILE B O 1
ATOM 2951 N N . THR B 1 177 ? 4.957 -2.873 7.746 1 97.38 177 THR B N 1
ATOM 2952 C CA . THR B 1 177 ? 4.484 -4.238 7.547 1 97.38 177 THR B CA 1
ATOM 2953 C C . THR B 1 177 ? 5.23 -4.902 6.391 1 97.38 177 THR B C 1
ATOM 2955 O O . THR B 1 177 ? 5.145 -6.121 6.211 1 97.38 177 THR B O 1
ATOM 2958 N N . GLY B 1 178 ? 5.93 -4.145 5.621 1 96.88 178 GLY B N 1
ATOM 2959 C CA . GLY B 1 178 ? 6.691 -4.664 4.492 1 96.88 178 GLY B CA 1
ATOM 2960 C C . GLY B 1 178 ? 7.305 -3.574 3.635 1 96.88 178 GLY B C 1
ATOM 2961 O O . GLY B 1 178 ? 7.348 -2.41 4.039 1 96.88 178 GLY B O 1
ATOM 2962 N N . GLY B 1 179 ? 7.824 -4.047 2.416 1 97.31 179 GLY B N 1
ATOM 2963 C CA . GLY B 1 179 ? 8.414 -3.09 1.494 1 97.31 179 GLY B CA 1
ATOM 2964 C C . GLY B 1 179 ? 8.844 -3.713 0.178 1 97.31 179 GLY B C 1
ATOM 2965 O O . GLY B 1 179 ? 8.68 -4.918 -0.022 1 97.31 179 GLY B O 1
ATOM 2966 N N . THR B 1 180 ? 9.289 -2.812 -0.665 1 97.31 180 THR B N 1
ATOM 2967 C CA . THR B 1 180 ? 9.75 -3.217 -1.99 1 97.31 180 THR B CA 1
ATOM 2968 C C . THR B 1 180 ? 11.156 -2.691 -2.262 1 97.31 180 THR B C 1
ATOM 2970 O O . THR B 1 180 ? 11.641 -1.811 -1.549 1 97.31 180 THR B O 1
ATOM 2973 N N . GLY B 1 181 ? 11.719 -3.275 -3.324 1 95.81 181 GLY B N 1
ATOM 2974 C CA . GLY B 1 181 ? 13.055 -2.818 -3.668 1 95.81 181 GLY B CA 1
ATOM 2975 C C . GLY B 1 181 ? 14.055 -3.018 -2.549 1 95.81 181 GLY B C 1
ATOM 2976 O O . GLY B 1 181 ? 14.211 -4.129 -2.033 1 95.81 181 GLY B O 1
ATOM 2977 N N . ARG B 1 182 ? 14.625 -1.881 -2.078 1 95.81 182 ARG B N 1
ATOM 2978 C CA . ARG B 1 182 ? 15.641 -1.931 -1.031 1 95.81 182 ARG B CA 1
ATOM 2979 C C . ARG B 1 182 ? 15.016 -2.271 0.319 1 95.81 182 ARG B C 1
ATOM 2981 O O . ARG B 1 182 ? 15.727 -2.598 1.271 1 95.81 182 ARG B O 1
ATOM 2988 N N . PHE B 1 183 ? 13.758 -2.25 0.367 1 96.56 183 PHE B N 1
ATOM 2989 C CA . PHE B 1 183 ? 13.094 -2.504 1.639 1 96.56 183 PHE B CA 1
ATOM 2990 C C . PHE B 1 183 ? 12.383 -3.852 1.619 1 96.56 183 PHE B C 1
ATOM 2992 O O . PHE B 1 183 ? 11.477 -4.094 2.416 1 96.56 183 PHE B O 1
ATOM 2999 N N . ARG B 1 184 ? 12.672 -4.703 0.759 1 95.12 184 ARG B N 1
ATOM 3000 C CA . ARG B 1 184 ? 12.094 -6.043 0.751 1 95.12 184 ARG B CA 1
ATOM 3001 C C . ARG B 1 184 ? 12.258 -6.715 2.111 1 95.12 184 ARG B C 1
ATOM 3003 O O . ARG B 1 184 ? 13.32 -6.637 2.727 1 95.12 184 ARG B O 1
ATOM 3010 N N . ASN B 1 185 ? 11.156 -7.328 2.621 1 92.94 185 ASN B N 1
ATOM 3011 C CA . ASN B 1 185 ? 11.086 -8.07 3.877 1 92.94 185 ASN B CA 1
ATOM 3012 C C . ASN B 1 185 ? 11.203 -7.137 5.082 1 92.94 185 ASN B C 1
ATOM 3014 O O . ASN B 1 185 ? 11.43 -7.594 6.203 1 92.94 185 ASN B O 1
ATOM 3018 N N . ALA B 1 186 ? 11.062 -5.867 4.84 1 94.81 186 ALA B N 1
ATOM 3019 C CA . ALA B 1 186 ? 11.203 -4.898 5.926 1 94.81 186 ALA B CA 1
ATOM 3020 C C . ALA B 1 186 ? 10.125 -5.098 6.984 1 94.81 186 ALA B C 1
ATOM 3022 O O . ALA B 1 186 ? 8.977 -5.395 6.66 1 94.81 186 ALA B O 1
ATOM 3023 N N . ARG B 1 187 ? 10.555 -4.871 8.242 1 95.69 187 ARG B N 1
ATOM 3024 C CA . ARG B 1 187 ? 9.711 -4.734 9.43 1 95.69 187 ARG B CA 1
ATOM 3025 C C . ARG B 1 187 ? 10.164 -3.562 10.289 1 95.69 187 ARG B C 1
ATOM 3027 O O . ARG B 1 187 ? 11.305 -3.115 10.188 1 95.69 187 ARG B O 1
ATOM 3034 N N . GLY B 1 188 ? 9.195 -3.092 11.047 1 97.19 188 GLY B N 1
ATOM 3035 C CA . GLY B 1 188 ? 9.586 -2.023 11.953 1 97.19 188 GLY B CA 1
ATOM 3036 C C . GLY B 1 188 ? 8.414 -1.165 12.398 1 97.19 188 GLY B C 1
ATOM 3037 O O . GLY B 1 188 ? 7.289 -1.647 12.492 1 97.19 188 GLY B O 1
ATOM 3038 N N . TYR B 1 189 ? 8.773 0.064 12.758 1 98.25 189 TYR B N 1
ATOM 3039 C CA . TYR B 1 189 ? 7.734 0.994 13.188 1 98.25 189 TYR B CA 1
ATOM 3040 C C . TYR B 1 189 ? 8.055 2.416 12.75 1 98.25 189 TYR B C 1
ATOM 3042 O O . TYR B 1 189 ? 9.219 2.754 12.523 1 98.25 189 TYR B O 1
ATOM 3050 N N . LEU B 1 190 ? 7.008 3.123 12.516 1 98.56 190 LEU B N 1
ATOM 3051 C CA . LEU B 1 190 ? 7.055 4.516 12.078 1 98.56 190 LEU B CA 1
ATOM 3052 C C . LEU B 1 190 ? 6.52 5.441 13.164 1 98.56 190 LEU B C 1
ATOM 3054 O O . LEU B 1 190 ? 5.352 5.352 13.547 1 98.56 190 LEU B O 1
ATOM 3058 N N . TRP B 1 191 ? 7.391 6.348 13.625 1 98.31 191 TRP B N 1
ATOM 3059 C CA . TRP B 1 191 ? 6.973 7.414 14.531 1 98.31 191 TRP B CA 1
ATOM 3060 C C . TRP B 1 191 ? 6.574 8.664 13.758 1 98.31 191 TRP B C 1
ATOM 3062 O O . TRP B 1 191 ? 7.266 9.07 12.82 1 98.31 191 TRP B O 1
ATOM 3072 N N . THR B 1 192 ? 5.434 9.203 14.148 1 97.81 192 THR B N 1
ATOM 3073 C CA . THR B 1 192 ? 4.953 10.43 13.523 1 97.81 192 THR B CA 1
ATOM 3074 C C . THR B 1 192 ? 4.668 11.5 14.578 1 97.81 192 THR B C 1
ATOM 3076 O O . THR B 1 192 ? 4.098 11.203 15.633 1 97.81 192 THR B O 1
ATOM 3079 N N . ARG B 1 193 ? 5.109 12.695 14.258 1 96.44 193 ARG B N 1
ATOM 3080 C CA . ARG B 1 193 ? 4.812 13.883 15.055 1 96.44 193 ARG B CA 1
ATOM 3081 C C . ARG B 1 193 ? 4.5 15.078 14.164 1 96.44 193 ARG B C 1
ATOM 3083 O O . ARG B 1 193 ? 5.312 15.453 13.32 1 96.44 193 ARG B O 1
ATOM 3090 N N . GLU B 1 194 ? 3.303 15.586 14.383 1 95.94 194 GLU B N 1
ATOM 3091 C CA . GLU B 1 194 ? 3.041 16.844 13.688 1 95.94 194 GLU B CA 1
ATOM 3092 C C . GLU B 1 194 ? 3.879 17.984 14.266 1 95.94 194 GLU B C 1
ATOM 3094 O O . GLU B 1 194 ? 3.865 18.219 15.477 1 95.94 194 GLU B O 1
ATOM 3099 N N . VAL B 1 195 ? 4.543 18.781 13.391 1 97.12 195 VAL B N 1
ATOM 3100 C CA . VAL B 1 195 ? 5.484 19.75 13.914 1 97.12 195 VAL B CA 1
ATOM 3101 C C . VAL B 1 195 ? 5.047 21.156 13.516 1 97.12 195 VAL B C 1
ATOM 3103 O O . VAL B 1 195 ? 5.496 22.156 14.102 1 97.12 195 VAL B O 1
ATOM 3106 N N . ARG B 1 196 ? 4.203 21.297 12.5 1 95.88 196 ARG B N 1
ATOM 3107 C CA . ARG B 1 196 ? 3.688 22.594 12.047 1 95.88 196 ARG B CA 1
ATOM 3108 C C . ARG B 1 196 ? 2.283 22.438 11.469 1 95.88 196 ARG B C 1
ATOM 3110 O O . ARG B 1 196 ? 1.991 21.469 10.773 1 95.88 196 ARG B O 1
ATOM 3117 N N . SER B 1 197 ? 1.465 23.375 11.812 1 94.25 197 SER B N 1
ATOM 3118 C CA . SER B 1 197 ? 0.097 23.391 11.305 1 94.25 197 SER B CA 1
ATOM 3119 C C . SER B 1 197 ? -0.345 24.812 10.969 1 94.25 197 SER B C 1
ATOM 3121 O O . SER B 1 197 ? -0.172 25.734 11.773 1 94.25 197 SER B O 1
ATOM 3123 N N . THR B 1 198 ? -0.838 25 9.719 1 92.31 198 THR B N 1
ATOM 3124 C CA . THR B 1 198 ? -1.532 26.219 9.305 1 92.31 198 THR B CA 1
ATOM 3125 C C . THR B 1 198 ? -2.959 25.906 8.859 1 92.31 198 THR B C 1
ATOM 3127 O O . THR B 1 198 ? -3.412 24.766 8.977 1 92.31 198 THR B O 1
ATOM 3130 N N . ASN B 1 199 ? -3.586 26.906 8.32 1 91.44 199 ASN B N 1
ATOM 3131 C CA . ASN B 1 199 ? -4.949 26.703 7.844 1 91.44 199 ASN B CA 1
ATOM 3132 C C . ASN B 1 199 ? -4.973 25.828 6.586 1 91.44 199 ASN B C 1
ATOM 3134 O O . ASN B 1 199 ? -5.984 25.203 6.281 1 91.44 199 ASN B O 1
ATOM 3138 N N . THR B 1 200 ? -3.768 25.828 5.961 1 94.06 200 THR B N 1
ATOM 3139 C CA . THR B 1 200 ? -3.816 25.156 4.664 1 94.06 200 THR B CA 1
ATOM 3140 C C . THR B 1 200 ? -2.787 24.031 4.602 1 94.06 200 THR B C 1
ATOM 3142 O O . THR B 1 200 ? -2.803 23.219 3.67 1 94.06 200 THR B O 1
ATOM 3145 N N . THR B 1 201 ? -1.887 24.031 5.629 1 95.31 201 THR B N 1
ATOM 3146 C CA . THR B 1 201 ? -0.839 23.016 5.535 1 95.31 201 THR B CA 1
ATOM 3147 C C . THR B 1 201 ? -0.624 22.344 6.887 1 95.31 201 THR B C 1
ATOM 3149 O O . THR B 1 201 ? -0.915 22.922 7.934 1 95.31 201 THR B O 1
ATOM 3152 N N . LEU B 1 202 ? -0.264 21.125 6.793 1 95.56 202 LEU B N 1
ATOM 3153 C CA . LEU B 1 202 ? 0.174 20.328 7.934 1 95.56 202 LEU B CA 1
ATOM 3154 C C . LEU B 1 202 ? 1.498 19.641 7.637 1 95.56 202 LEU B C 1
ATOM 3156 O O . LEU B 1 202 ? 1.644 18.984 6.598 1 95.56 202 LEU B O 1
ATOM 3160 N N . THR B 1 203 ? 2.516 19.859 8.547 1 97.81 203 THR B N 1
ATOM 3161 C CA . THR B 1 203 ? 3.816 19.219 8.383 1 97.81 203 THR B CA 1
ATOM 3162 C C . THR B 1 203 ? 4.094 18.25 9.523 1 97.81 203 THR B C 1
ATOM 3164 O O . THR B 1 203 ? 3.959 18.609 10.695 1 97.81 203 THR B O 1
ATOM 3167 N N . GLY B 1 204 ? 4.434 17.016 9.164 1 97.62 204 GLY B N 1
ATOM 3168 C CA . GLY B 1 204 ? 4.762 15.984 10.148 1 97.62 204 GLY B CA 1
ATOM 3169 C C . GLY B 1 204 ? 6.168 15.445 9.992 1 97.62 204 GLY B C 1
ATOM 3170 O O . GLY B 1 204 ? 6.629 15.203 8.875 1 97.62 204 GLY B O 1
ATOM 3171 N N . ARG B 1 205 ? 6.82 15.242 11.109 1 98.44 205 ARG B N 1
ATOM 3172 C CA . ARG B 1 205 ? 8.094 14.516 11.117 1 98.44 205 ARG B CA 1
ATOM 3173 C C . ARG B 1 205 ? 7.863 13.008 11.18 1 98.44 205 ARG B C 1
ATOM 3175 O O . ARG B 1 205 ? 7.078 12.531 12 1 98.44 205 ARG B O 1
ATOM 3182 N N . LEU B 1 206 ? 8.523 12.297 10.359 1 98.56 206 LEU B N 1
ATOM 3183 C CA . LEU B 1 206 ? 8.461 10.844 10.32 1 98.56 206 LEU B CA 1
ATOM 3184 C C . LEU B 1 206 ? 9.82 10.227 10.633 1 98.56 206 LEU B C 1
ATOM 3186 O O . LEU B 1 206 ? 10.82 10.547 9.977 1 98.56 206 LEU B O 1
ATOM 3190 N N . ASP B 1 207 ? 9.828 9.344 11.609 1 98.62 207 ASP B N 1
ATOM 3191 C CA . ASP B 1 207 ? 10.992 8.523 11.938 1 98.62 207 ASP B CA 1
ATOM 3192 C C . ASP B 1 207 ? 10.695 7.043 11.719 1 98.62 207 ASP B C 1
ATOM 3194 O O . ASP B 1 207 ? 9.953 6.434 12.492 1 98.62 207 ASP B O 1
ATOM 3198 N N . ALA B 1 208 ? 11.336 6.504 10.695 1 98.62 208 ALA B N 1
ATOM 3199 C CA . ALA B 1 208 ? 11.148 5.086 10.391 1 98.62 208 ALA B CA 1
ATOM 3200 C C . ALA B 1 208 ? 12.297 4.246 10.953 1 98.62 208 ALA B C 1
ATOM 3202 O O . ALA B 1 208 ? 13.461 4.5 10.648 1 98.62 208 ALA B O 1
ATOM 3203 N N . TYR B 1 209 ? 11.977 3.311 11.734 1 98.19 209 TYR B N 1
ATOM 3204 C CA . TYR B 1 209 ? 12.906 2.314 12.25 1 98.19 209 TYR B CA 1
ATOM 3205 C C . TYR B 1 209 ? 12.664 0.954 11.609 1 98.19 209 TYR B C 1
ATOM 3207 O O . TYR B 1 209 ? 11.656 0.303 11.883 1 98.19 209 TYR B O 1
ATOM 3215 N N . ILE B 1 210 ? 13.648 0.558 10.781 1 97.5 210 ILE B N 1
ATOM 3216 C CA . ILE B 1 210 ? 13.414 -0.556 9.867 1 97.5 210 ILE B CA 1
ATOM 3217 C C . ILE B 1 210 ? 14.391 -1.689 10.172 1 97.5 210 ILE B C 1
ATOM 3219 O O . ILE B 1 210 ? 15.594 -1.458 10.336 1 97.5 210 ILE B O 1
ATOM 3223 N N . THR B 1 211 ? 13.852 -2.9 10.266 1 93.62 211 THR B N 1
ATOM 3224 C CA . THR B 1 211 ? 14.625 -4.129 10.391 1 93.62 211 THR B CA 1
ATOM 3225 C C . THR B 1 211 ? 14.398 -5.039 9.18 1 93.62 211 THR B C 1
ATOM 3227 O O . THR B 1 211 ? 13.289 -5.102 8.648 1 93.62 211 THR B O 1
ATOM 3230 N N . PHE B 1 212 ? 15.555 -5.656 8.75 1 82.56 212 PHE B N 1
ATOM 3231 C CA . PHE B 1 212 ? 15.477 -6.551 7.602 1 82.56 212 PHE B CA 1
ATOM 3232 C C . PHE B 1 212 ? 15.719 -7.996 8.023 1 82.56 212 PHE B C 1
ATOM 3234 O O . PHE B 1 212 ? 16.375 -8.258 9.031 1 82.56 212 PHE B O 1
ATOM 3241 N N . LEU B 1 213 ? 14.953 -8.875 7.418 1 68.25 213 LEU B N 1
ATOM 3242 C CA . LEU B 1 213 ? 15.211 -10.297 7.652 1 68.25 213 LEU B CA 1
ATOM 3243 C C . LEU B 1 213 ? 16.328 -10.797 6.754 1 68.25 213 LEU B C 1
ATOM 3245 O O . LEU B 1 213 ? 16.469 -10.352 5.613 1 68.25 213 LEU B O 1
#

Sequence (426 aa):
MAFHNALLIHALFIEHLGINIAYLVHPTTMQMASSLSSSSSFVVVVVVFLLFFTSLCTAQSGTDGYLHLRFYNHERVLSSGPNATVVYAVERRGSTSGAGFGNLIVYDNLLRQGVEPDSPIVGRNQGMGVGSSVAENSGLTILQLVFTAGEYNGSSIAVQGPFPVAPLQTLFERAITGGTGRFRNARGYLWTREVRSTNTTLTGRLDAYITFLMAFHNALLIHALFIEHLGINIAYLVHPTTMQMASSLSSSSSFVVVVVVFLLFFTSLCTAQSGTDGYLHLRFYNHERVLSSGPNATVVYAVERRGSTSGAGFGNLIVYDNLLRQGVEPDSPIVGRNQGMGVGSSVAENSGLTILQLVFTAGEYNGSSIAVQGPFPVAPLQTLFERAITGGTGRFRNARGYLWTREVRSTNTTLTGRLDAYITFL

Nearest PDB structures (foldseek):
  6ooc-assembly1_B  TM=8.644E-01  e=3.268E-13  Glycyrrhiza echinata
  6ooc-assembly1_A  TM=9.044E-01  e=2.450E-12  Glycyrrhiza echinata
  6ooc-assembly1_C  TM=8.561E-01  e=4.708E-12  Glycyrrhiza echinata
  6ood-assembly1_A  TM=8.438E-01  e=5.250E-12  Pisum sativum
  8th2-assembly1_C  TM=7.462E-01  e=7.278E-12  Pisum sativum